Protein AF-0000000067829389 (afdb_homodimer)

Structure (mmCIF, N/CA/C/O backbone):
data_AF-0000000067829389-model_v1
#
loop_
_entity.id
_entity.type
_entity.pdbx_description
1 polymer 'ABC transporter ATP-binding protein'
#
loop_
_atom_site.group_PDB
_atom_site.id
_atom_site.type_symbol
_atom_site.label_atom_id
_atom_site.label_alt_id
_atom_site.label_comp_id
_atom_site.label_asym_id
_atom_site.label_entity_id
_atom_site.label_seq_id
_atom_site.pdbx_PDB_ins_code
_atom_site.Cartn_x
_atom_site.Cartn_y
_atom_site.Cartn_z
_atom_site.occupancy
_atom_site.B_iso_or_equiv
_atom_site.auth_seq_id
_atom_site.auth_comp_id
_atom_site.auth_asym_id
_atom_site.auth_atom_id
_atom_site.pdbx_PDB_model_num
ATOM 1 N N . MET A 1 1 ? 2.107 27.078 11.883 1 94.31 1 MET A N 1
ATOM 2 C CA . MET A 1 1 ? 1.151 26.031 12.234 1 94.31 1 MET A CA 1
ATOM 3 C C . MET A 1 1 ? 1.87 24.781 12.727 1 94.31 1 MET A C 1
ATOM 5 O O . MET A 1 1 ? 1.55 24.25 13.789 1 94.31 1 MET A O 1
ATOM 9 N N . ILE A 1 2 ? 2.873 24.375 11.969 1 98.06 2 ILE A N 1
ATOM 10 C CA . ILE A 1 2 ? 3.779 23.297 12.375 1 98.06 2 ILE A CA 1
ATOM 11 C C . ILE A 1 2 ? 5.215 23.828 12.406 1 98.06 2 ILE A C 1
ATOM 13 O O . ILE A 1 2 ? 5.707 24.359 11.406 1 98.06 2 ILE A O 1
ATOM 17 N N . ASN A 1 3 ? 5.844 23.766 13.555 1 98.56 3 ASN A N 1
ATOM 18 C CA . ASN A 1 3 ? 7.227 24.203 13.703 1 98.56 3 ASN A CA 1
ATOM 19 C C . ASN A 1 3 ? 8.109 23.094 14.258 1 98.56 3 ASN A C 1
ATOM 21 O O . ASN A 1 3 ? 8.023 22.734 15.43 1 98.56 3 ASN A O 1
ATOM 25 N N . ILE A 1 4 ? 8.898 22.5 13.391 1 98.56 4 ILE A N 1
ATOM 26 C CA . ILE A 1 4 ? 9.891 21.5 13.75 1 98.56 4 ILE A CA 1
ATOM 27 C C . ILE A 1 4 ? 11.258 22.141 13.906 1 98.56 4 ILE A C 1
ATOM 29 O O . ILE A 1 4 ? 11.773 22.75 12.961 1 98.56 4 ILE A O 1
ATOM 33 N N . ILE A 1 5 ? 11.836 22.016 15.078 1 98.56 5 ILE A N 1
ATOM 34 C CA . ILE A 1 5 ? 13.078 22.719 15.375 1 98.56 5 ILE A CA 1
ATOM 35 C C . ILE A 1 5 ? 14.164 21.703 15.734 1 98.56 5 ILE A C 1
ATOM 37 O O . ILE A 1 5 ? 14.188 21.172 16.844 1 98.56 5 ILE A O 1
ATOM 41 N N . LYS A 1 6 ? 15.094 21.484 14.82 1 98.44 6 LYS A N 1
ATOM 42 C CA . LYS A 1 6 ? 16.297 20.688 15.008 1 98.44 6 LYS A CA 1
ATOM 43 C C . LYS A 1 6 ? 15.977 19.344 15.664 1 98.44 6 LYS A C 1
ATOM 45 O O . LYS A 1 6 ? 16.594 18.969 16.656 1 98.44 6 LYS A O 1
ATOM 50 N N . VAL A 1 7 ? 15.062 18.609 15.109 1 98.56 7 VAL A N 1
ATOM 51 C CA . VAL A 1 7 ? 14.57 17.375 15.688 1 98.56 7 VAL A CA 1
ATOM 52 C C . VAL A 1 7 ? 15.453 16.203 15.25 1 98.56 7 VAL A C 1
ATOM 54 O O . VAL A 1 7 ? 15.828 16.109 14.086 1 98.56 7 VAL A O 1
ATOM 57 N N . THR A 1 8 ? 15.828 15.43 16.203 1 98.44 8 THR A N 1
ATOM 58 C CA . THR A 1 8 ? 16.578 14.195 15.969 1 98.44 8 THR A CA 1
ATOM 59 C C . THR A 1 8 ? 15.875 13.008 16.625 1 98.44 8 THR A C 1
ATOM 61 O O . THR A 1 8 ? 15.297 13.133 17.703 1 98.44 8 THR A O 1
ATOM 64 N N . LYS A 1 9 ? 15.812 11.914 15.961 1 97.31 9 LYS A N 1
ATOM 65 C CA . LYS A 1 9 ? 15.25 10.672 16.484 1 97.31 9 LYS A CA 1
ATOM 66 C C . LYS A 1 9 ? 16.094 9.469 16.094 1 97.31 9 LYS A C 1
ATOM 68 O O . LYS A 1 9 ? 16.391 9.281 14.906 1 97.31 9 LYS A O 1
ATOM 73 N N . SER A 1 10 ? 16.516 8.766 17.047 1 94.31 10 SER A N 1
ATOM 74 C CA . SER A 1 10 ? 17.25 7.516 16.859 1 94.31 10 SER A CA 1
ATOM 75 C C . SER A 1 10 ? 16.516 6.336 17.469 1 94.31 10 SER A C 1
ATOM 77 O O . SER A 1 10 ? 15.617 6.52 18.312 1 94.31 10 SER A O 1
ATOM 79 N N . PHE A 1 11 ? 16.766 5.199 16.938 1 88.25 11 PHE A N 1
ATOM 80 C CA . PHE A 1 11 ? 16.25 3.957 17.5 1 88.25 11 PHE A CA 1
ATOM 81 C C . PHE A 1 11 ? 17.391 3.014 17.859 1 88.25 11 PHE A C 1
ATOM 83 O O . PHE A 1 11 ? 18.422 2.986 17.188 1 88.25 11 PHE A O 1
ATOM 90 N N . PRO A 1 12 ? 17.172 2.246 18.906 1 83.81 12 PRO A N 1
ATOM 91 C CA . PRO A 1 12 ? 18.234 1.298 19.281 1 83.81 12 PRO A CA 1
ATOM 92 C C . PRO A 1 12 ? 18.562 0.317 18.156 1 83.81 12 PRO A C 1
ATOM 94 O O . PRO A 1 12 ? 17.672 -0.131 17.438 1 83.81 12 PRO A O 1
ATOM 97 N N . GLY A 1 13 ? 19.844 0.055 17.938 1 74.94 13 GLY A N 1
ATOM 98 C CA . GLY A 1 13 ? 20.281 -0.926 16.953 1 74.94 13 GLY A CA 1
ATOM 99 C C . GLY A 1 13 ? 20.688 -0.307 15.633 1 74.94 13 GLY A C 1
ATOM 100 O O . GLY A 1 13 ? 21.281 -0.971 14.789 1 74.94 13 GLY A O 1
ATOM 101 N N . LEU A 1 14 ? 20.328 0.937 15.555 1 77.62 14 LEU A N 1
ATOM 102 C CA . LEU A 1 14 ? 20.719 1.628 14.328 1 77.62 14 LEU A CA 1
ATOM 103 C C . LEU A 1 14 ? 21.938 2.527 14.57 1 77.62 14 LEU A C 1
ATOM 105 O O . LEU A 1 14 ? 22.031 3.156 15.625 1 77.62 14 LEU A O 1
ATOM 109 N N . PHE A 1 15 ? 22.766 2.584 13.555 1 77.38 15 PHE A N 1
ATOM 110 C CA . PHE A 1 15 ? 24.016 3.32 13.703 1 77.38 15 PHE A CA 1
ATOM 111 C C . PHE A 1 15 ? 23.797 4.816 13.523 1 77.38 15 PHE A C 1
ATOM 113 O O . PHE A 1 15 ? 24.547 5.633 14.062 1 77.38 15 PHE A O 1
ATOM 120 N N . ARG A 1 16 ? 22.828 5.125 12.812 1 86.81 16 ARG A N 1
ATOM 121 C CA . ARG A 1 16 ? 22.547 6.531 12.539 1 86.81 16 ARG A CA 1
ATOM 122 C C . ARG A 1 16 ? 21.109 6.883 12.922 1 86.81 16 ARG A C 1
ATOM 124 O O . ARG A 1 16 ? 20.234 6.02 12.914 1 86.81 16 ARG A O 1
ATOM 131 N N . PRO A 1 17 ? 20.969 8.219 13.305 1 94.44 17 PRO A N 1
ATOM 132 C CA . PRO A 1 17 ? 19.594 8.641 13.578 1 94.44 17 PRO A CA 1
ATOM 133 C C . PRO A 1 17 ? 18.688 8.516 12.352 1 94.44 17 PRO A C 1
ATOM 135 O O . PRO A 1 17 ? 19.125 8.734 11.219 1 94.44 17 PRO A O 1
ATOM 138 N N . VAL A 1 18 ? 17.484 8.188 12.57 1 93.81 18 VAL A N 1
ATOM 139 C CA . VAL A 1 18 ? 16.5 8.078 11.492 1 93.81 18 VAL A CA 1
ATOM 140 C C . VAL A 1 18 ? 16.047 9.469 11.055 1 93.81 18 VAL A C 1
ATOM 142 O O . VAL A 1 18 ? 15.805 9.703 9.875 1 93.81 18 VAL A O 1
ATOM 145 N N . ILE A 1 19 ? 15.859 10.297 12.039 1 97.62 19 ILE A N 1
ATOM 146 C CA . ILE A 1 19 ? 15.68 11.727 11.797 1 97.62 19 ILE A CA 1
ATOM 147 C C . ILE A 1 19 ? 16.891 12.492 12.336 1 97.62 19 ILE A C 1
ATOM 149 O O . ILE A 1 19 ? 17.234 12.359 13.508 1 97.62 19 ILE A O 1
ATOM 153 N N . ASN A 1 20 ? 17.484 13.266 11.477 1 97.69 20 ASN A N 1
ATOM 154 C CA . ASN A 1 20 ? 18.766 13.875 11.82 1 97.69 20 ASN A CA 1
ATOM 155 C C . ASN A 1 20 ? 18.719 15.398 11.695 1 97.69 20 ASN A C 1
ATOM 157 O O . ASN A 1 20 ? 19 15.945 10.633 1 97.69 20 ASN A O 1
ATOM 161 N N . ASP A 1 21 ? 18.344 16.016 12.812 1 98 21 ASP A N 1
ATOM 162 C CA . ASP A 1 21 ? 18.438 17.469 12.938 1 98 21 ASP A CA 1
ATOM 163 C C . ASP A 1 21 ? 17.562 18.172 11.906 1 98 21 ASP A C 1
ATOM 165 O O . ASP A 1 21 ? 18.016 19.078 11.211 1 98 21 ASP A O 1
ATOM 169 N N . ILE A 1 22 ? 16.344 17.781 11.812 1 98.25 22 ILE A N 1
ATOM 170 C CA . ILE A 1 22 ? 15.414 18.328 10.828 1 98.25 22 ILE A CA 1
ATOM 171 C C . ILE A 1 22 ? 14.727 19.562 11.398 1 98.25 22 ILE A C 1
ATOM 173 O O . ILE A 1 22 ? 14.258 19.547 12.539 1 98.25 22 ILE A O 1
ATOM 177 N N . SER A 1 23 ? 14.781 20.641 10.656 1 98.69 23 SER A N 1
ATOM 178 C CA . SER A 1 23 ? 13.969 21.828 10.914 1 98.69 23 SER A CA 1
ATOM 179 C C . SER A 1 23 ? 13.023 22.109 9.758 1 98.69 23 SER A C 1
ATOM 181 O O . SER A 1 23 ? 13.406 21.984 8.594 1 98.69 23 SER A O 1
ATOM 183 N N . LEU A 1 24 ? 11.789 22.391 10.094 1 98.25 24 LEU A N 1
ATOM 184 C CA . LEU A 1 24 ? 10.766 22.656 9.086 1 98.25 24 LEU A CA 1
ATOM 185 C C . LEU A 1 24 ? 9.641 23.5 9.656 1 98.25 24 LEU A C 1
ATOM 187 O O . LEU A 1 24 ? 9.195 23.281 10.781 1 98.25 24 LEU A O 1
ATOM 191 N N . TYR A 1 25 ? 9.273 24.469 8.922 1 98.44 25 TYR A N 1
ATOM 192 C CA . TYR A 1 25 ? 8.156 25.328 9.32 1 98.44 25 TYR A CA 1
ATOM 193 C C . TYR A 1 25 ? 7.062 25.312 8.258 1 98.44 25 TYR A C 1
ATOM 195 O O . TYR A 1 25 ? 7.34 25.484 7.07 1 98.44 25 TYR A O 1
ATOM 203 N N . LEU A 1 26 ? 5.848 25.047 8.68 1 98.25 26 LEU A N 1
ATOM 204 C CA . LEU A 1 26 ? 4.684 25.109 7.801 1 98.25 26 LEU A CA 1
ATOM 205 C C . LEU A 1 26 ? 3.668 26.125 8.312 1 98.25 26 LEU A C 1
ATOM 207 O O . LEU A 1 26 ? 3.311 26.125 9.492 1 98.25 26 LEU A O 1
ATOM 211 N N . GLU A 1 27 ? 3.201 26.969 7.402 1 97.81 27 GLU A N 1
ATOM 212 C CA . GLU A 1 27 ? 2.141 27.922 7.715 1 97.81 27 GLU A CA 1
ATOM 213 C C . GLU A 1 27 ? 0.769 27.25 7.676 1 97.81 27 GLU A C 1
ATOM 215 O O . GLU A 1 27 ? 0.618 26.156 7.121 1 97.81 27 GLU A O 1
ATOM 220 N N . ARG A 1 28 ? -0.154 27.969 8.289 1 97.19 28 ARG A N 1
ATOM 221 C CA . ARG A 1 28 ? -1.531 27.5 8.18 1 97.19 28 ARG A CA 1
ATOM 222 C C . ARG A 1 28 ? -1.95 27.359 6.719 1 97.19 28 ARG A C 1
ATOM 224 O O . ARG A 1 28 ? -1.704 28.266 5.91 1 97.19 28 ARG A O 1
ATOM 231 N N . GLY A 1 29 ? -2.459 26.219 6.391 1 97.5 29 GLY A N 1
ATOM 232 C CA . GLY A 1 29 ? -2.977 26.031 5.047 1 97.5 29 GLY A CA 1
ATOM 233 C C . GLY A 1 29 ? -1.955 25.438 4.094 1 97.5 29 GLY A C 1
ATOM 234 O O . GLY A 1 29 ? -2.293 25.047 2.971 1 97.5 29 GLY A O 1
ATOM 235 N N . ASP A 1 30 ? -0.688 25.344 4.531 1 98.06 30 ASP A N 1
ATOM 236 C CA . ASP A 1 30 ? 0.312 24.719 3.682 1 98.06 30 ASP A CA 1
ATOM 237 C C . ASP A 1 30 ? -0.049 23.25 3.404 1 98.06 30 ASP A C 1
ATOM 239 O O . ASP A 1 30 ? -0.496 22.531 4.305 1 98.06 30 ASP A O 1
ATOM 243 N N . PHE A 1 31 ? 0.065 22.906 2.16 1 98.19 31 PHE A N 1
ATOM 244 C CA . PHE A 1 31 ? -0.005 21.516 1.729 1 98.19 31 PHE A CA 1
ATOM 245 C C . PHE A 1 31 ? 1.354 21.031 1.236 1 98.19 31 PHE A C 1
ATOM 247 O O . PHE A 1 31 ? 1.707 21.234 0.072 1 98.19 31 PHE A O 1
ATOM 254 N N . CYS A 1 32 ? 2.02 20.328 2.148 1 98.44 32 CYS A N 1
ATOM 255 C CA . CYS A 1 32 ? 3.395 19.906 1.896 1 98.44 32 CYS A CA 1
ATOM 256 C C . CYS A 1 32 ? 3.465 18.438 1.55 1 98.44 32 CYS A C 1
ATOM 258 O O . CYS A 1 32 ? 2.967 17.594 2.301 1 98.44 32 CYS A O 1
ATOM 260 N N . VAL A 1 33 ? 4.102 18.125 0.411 1 98.31 33 VAL A N 1
ATOM 261 C CA . VAL A 1 33 ? 4.266 16.734 -0.016 1 98.31 33 VAL A CA 1
ATOM 262 C C . VAL A 1 33 ? 5.691 16.266 0.279 1 98.31 33 VAL A C 1
ATOM 264 O O . VAL A 1 33 ? 6.656 16.953 -0.059 1 98.31 33 VAL A O 1
ATOM 267 N N . PHE A 1 34 ? 5.77 15.141 0.918 1 97.88 34 PHE A N 1
ATOM 268 C CA . PHE A 1 34 ? 7.051 14.523 1.252 1 97.88 34 PHE A CA 1
ATOM 269 C C . PHE A 1 34 ? 7.312 13.312 0.365 1 97.88 34 PHE A C 1
ATOM 271 O O . PHE A 1 34 ? 6.449 12.453 0.208 1 97.88 34 PHE A O 1
ATOM 278 N N . ILE A 1 35 ? 8.508 13.273 -0.196 1 96.62 35 ILE A N 1
ATOM 279 C CA . ILE A 1 35 ? 8.977 12.109 -0.932 1 96.62 35 ILE A CA 1
ATOM 280 C C . ILE A 1 35 ? 10.344 11.688 -0.414 1 96.62 35 ILE A C 1
ATOM 282 O O . ILE A 1 35 ? 10.992 12.438 0.325 1 96.62 35 ILE A O 1
ATOM 286 N N . GLY A 1 36 ? 10.742 10.5 -0.765 1 93.88 36 GLY A N 1
ATOM 287 C CA . GLY A 1 36 ? 12.016 9.93 -0.341 1 93.88 36 GLY A CA 1
ATOM 288 C C . GLY A 1 36 ? 12.039 8.414 -0.406 1 93.88 36 GLY A C 1
ATOM 289 O O . GLY A 1 36 ? 10.984 7.777 -0.54 1 93.88 36 GLY A O 1
ATOM 290 N N . ALA A 1 37 ? 13.164 7.891 -0.225 1 90.31 37 ALA A N 1
ATOM 291 C CA . ALA A 1 37 ? 13.344 6.445 -0.318 1 90.31 37 ALA A CA 1
ATOM 292 C C . ALA A 1 37 ? 12.734 5.738 0.892 1 90.31 37 ALA A C 1
ATOM 294 O O . ALA A 1 37 ? 12.461 6.371 1.915 1 90.31 37 ALA A O 1
ATOM 295 N N . ASN A 1 38 ? 12.453 4.449 0.707 1 88.5 38 ASN A N 1
ATOM 296 C CA . ASN A 1 38 ? 12.008 3.643 1.84 1 88.5 38 ASN A CA 1
ATOM 297 C C . ASN A 1 38 ? 13.016 3.684 2.986 1 88.5 38 ASN A C 1
ATOM 299 O O . ASN A 1 38 ? 14.219 3.568 2.762 1 88.5 38 ASN A O 1
ATOM 303 N N . GLY A 1 39 ? 12.531 4 4.152 1 86.94 39 GLY A N 1
ATOM 304 C CA . GLY A 1 39 ? 13.383 3.965 5.324 1 86.94 39 GLY A CA 1
ATOM 305 C C . GLY A 1 39 ? 14.109 5.277 5.574 1 86.94 39 GLY A C 1
ATOM 306 O O . GLY A 1 39 ? 14.914 5.383 6.5 1 86.94 39 GLY A O 1
ATOM 307 N N . CYS A 1 40 ? 13.773 6.242 4.793 1 91.38 40 CYS A N 1
ATOM 308 C CA . CYS A 1 40 ? 14.531 7.48 4.922 1 91.38 40 CYS A CA 1
ATOM 309 C C . CYS A 1 40 ? 14.008 8.328 6.078 1 91.38 40 CYS A C 1
ATOM 311 O O . CYS A 1 40 ? 14.578 9.375 6.395 1 91.38 40 CYS A O 1
ATOM 313 N N . GLY A 1 41 ? 12.859 7.977 6.664 1 93.69 41 GLY A N 1
ATOM 314 C CA . GLY A 1 41 ? 12.414 8.664 7.871 1 93.69 41 GLY A CA 1
ATOM 315 C C . GLY A 1 41 ? 11.062 9.328 7.719 1 93.69 41 GLY A C 1
ATOM 316 O O . GLY A 1 41 ? 10.57 9.969 8.648 1 93.69 41 GLY A O 1
ATOM 317 N N . LYS A 1 42 ? 10.391 9.195 6.598 1 95.69 42 LYS A N 1
ATOM 318 C CA . LYS A 1 42 ? 9.141 9.891 6.32 1 95.69 42 LYS A CA 1
ATOM 319 C C . LYS A 1 42 ? 8.078 9.539 7.359 1 95.69 42 LYS A C 1
ATOM 321 O O . LYS A 1 42 ? 7.5 10.422 7.992 1 95.69 42 LYS A O 1
ATOM 326 N N . SER A 1 43 ? 7.859 8.242 7.531 1 93.06 43 SER A N 1
ATOM 327 C CA . SER A 1 43 ? 6.836 7.805 8.477 1 93.06 43 SER A CA 1
ATOM 328 C C . SER A 1 43 ? 7.219 8.148 9.906 1 93.06 43 SER A C 1
ATOM 330 O O . SER A 1 43 ? 6.359 8.492 10.719 1 93.06 43 SER A O 1
ATOM 332 N N . THR A 1 44 ? 8.5 8.078 10.227 1 93.75 44 THR A N 1
ATOM 333 C CA . THR A 1 44 ? 8.984 8.453 11.547 1 93.75 44 THR A CA 1
ATOM 334 C C . THR A 1 44 ? 8.711 9.922 11.828 1 93.75 44 THR A C 1
ATOM 336 O O . THR A 1 44 ? 8.266 10.281 12.922 1 93.75 44 THR A O 1
ATOM 339 N N . LEU A 1 45 ? 8.953 10.703 10.828 1 97.06 45 LEU A N 1
ATOM 340 C CA . LEU A 1 45 ? 8.703 12.133 11 1 97.06 45 LEU A CA 1
ATOM 341 C C . LEU A 1 45 ? 7.227 12.398 11.273 1 97.06 45 LEU A C 1
ATOM 343 O O . LEU A 1 45 ? 6.887 13.195 12.148 1 97.06 45 LEU A O 1
ATOM 347 N N . LEU A 1 46 ? 6.312 11.719 10.539 1 96.25 46 LEU A N 1
ATOM 348 C CA . LEU A 1 46 ? 4.883 11.891 10.758 1 96.25 46 LEU A CA 1
ATOM 349 C C . LEU A 1 46 ? 4.496 11.461 12.172 1 96.25 46 LEU A C 1
ATOM 351 O O . LEU A 1 46 ? 3.68 12.117 12.82 1 96.25 46 LEU A O 1
ATOM 355 N N . LYS A 1 47 ? 5.121 10.445 12.656 1 93.69 47 LYS A N 1
ATOM 356 C CA . LYS A 1 47 ? 4.824 9.945 13.992 1 93.69 47 LYS A CA 1
ATOM 357 C C . LYS A 1 47 ? 5.352 10.891 15.07 1 93.69 47 LYS A C 1
ATOM 359 O O . LYS A 1 47 ? 4.785 10.977 16.156 1 93.69 47 LYS A O 1
ATOM 364 N N . LEU A 1 48 ? 6.422 11.539 14.75 1 97.19 48 LEU A N 1
ATOM 365 C CA . LEU A 1 48 ? 6.922 12.57 15.648 1 97.19 48 LEU A CA 1
ATOM 366 C C . LEU A 1 48 ? 5.957 13.75 15.711 1 97.19 48 LEU A C 1
ATOM 368 O O . LEU A 1 48 ? 5.66 14.258 16.797 1 97.19 48 LEU A O 1
ATOM 372 N N . ILE A 1 49 ? 5.422 14.125 14.578 1 97.19 49 ILE A N 1
ATOM 373 C CA . ILE A 1 49 ? 4.508 15.258 14.492 1 97.19 49 ILE A CA 1
ATOM 374 C C . ILE A 1 49 ? 3.203 14.922 15.219 1 97.19 49 ILE A C 1
ATOM 376 O O . ILE A 1 49 ? 2.643 15.766 15.922 1 97.19 49 ILE A O 1
ATOM 380 N N . SER A 1 50 ? 2.754 13.688 15.102 1 93.81 50 SER A N 1
ATOM 381 C CA . SER A 1 50 ? 1.51 13.273 15.742 1 93.81 50 SER A CA 1
ATOM 382 C C . SER A 1 50 ? 1.733 12.922 17.219 1 93.81 50 SER A C 1
ATOM 384 O O . SER A 1 50 ? 0.797 12.531 17.906 1 93.81 50 SER A O 1
ATOM 386 N N . SER A 1 51 ? 2.986 12.883 17.688 1 93.69 51 SER A N 1
ATOM 387 C CA . SER A 1 51 ? 3.393 12.656 19.062 1 93.69 51 SER A CA 1
ATOM 388 C C . SER A 1 51 ? 3.311 11.18 19.438 1 93.69 51 SER A C 1
ATOM 390 O O . SER A 1 51 ? 3.271 10.828 20.609 1 93.69 51 SER A O 1
ATOM 392 N N . GLU A 1 52 ? 3.184 10.383 18.438 1 89.56 52 GLU A N 1
ATOM 393 C CA . GLU A 1 52 ? 3.314 8.953 18.688 1 89.56 52 GLU A CA 1
ATOM 394 C C . GLU A 1 52 ? 4.73 8.602 19.141 1 89.56 52 GLU A C 1
ATOM 396 O O . GLU A 1 52 ? 4.922 7.676 19.922 1 89.56 52 GLU A O 1
ATOM 401 N N . TYR A 1 53 ? 5.699 9.297 18.578 1 93.88 53 TYR A N 1
ATOM 402 C CA . TYR A 1 53 ? 7.09 9.211 19.016 1 93.88 53 TYR A CA 1
ATOM 403 C C . TYR A 1 53 ? 7.543 10.516 19.656 1 93.88 53 TYR A C 1
ATOM 405 O O . TYR A 1 53 ? 7.012 11.586 19.344 1 93.88 53 TYR A O 1
ATOM 413 N N . GLN A 1 54 ? 8.492 10.344 20.531 1 96.56 54 GLN A N 1
ATOM 414 C CA . GLN A 1 54 ? 9.141 11.516 21.109 1 96.56 54 GLN A CA 1
ATOM 415 C C . GLN A 1 54 ? 10.523 11.734 20.5 1 96.56 54 GLN A C 1
ATOM 417 O O . GLN A 1 54 ? 11.281 10.781 20.297 1 96.56 54 GLN A O 1
ATOM 422 N N . ALA A 1 55 ? 10.773 12.945 20.25 1 97.75 55 ALA A N 1
ATOM 423 C CA . ALA A 1 55 ? 12.086 13.289 19.703 1 97.75 55 ALA A CA 1
ATOM 424 C C . ALA A 1 55 ? 13.18 13.102 20.766 1 97.75 55 ALA A C 1
ATOM 426 O O . ALA A 1 55 ? 12.922 13.258 21.953 1 97.75 55 ALA A O 1
ATOM 427 N N . ASP A 1 56 ? 14.359 12.734 20.297 1 97.94 56 ASP A N 1
ATOM 428 C CA . ASP A 1 56 ? 15.5 12.656 21.203 1 97.94 56 ASP A CA 1
ATOM 429 C C . ASP A 1 56 ? 16.047 14.047 21.516 1 97.94 56 ASP A C 1
ATOM 431 O O . ASP A 1 56 ? 16.5 14.289 22.641 1 97.94 56 ASP A O 1
ATOM 435 N N . SER A 1 57 ? 16 14.859 20.594 1 98.19 57 SER A N 1
ATOM 436 C CA . SER A 1 57 ? 16.375 16.266 20.75 1 98.19 57 SER A CA 1
ATOM 437 C C . SER A 1 57 ? 15.562 17.156 19.812 1 98.19 57 SER A C 1
ATOM 439 O O . SER A 1 57 ? 14.945 16.672 18.875 1 98.19 57 SER A O 1
ATOM 441 N N . GLY A 1 58 ? 15.523 18.422 20.125 1 98.38 58 GLY A N 1
ATOM 442 C CA . GLY A 1 58 ? 14.727 19.359 19.359 1 98.38 58 GLY A CA 1
ATOM 443 C C . GLY A 1 58 ? 13.305 19.484 19.859 1 98.38 58 GLY A C 1
ATOM 444 O O . GLY A 1 58 ? 12.992 19.047 20.969 1 98.38 58 GLY A O 1
ATOM 445 N N . ALA A 1 59 ? 12.484 20.219 19.016 1 98.25 59 ALA A N 1
ATOM 446 C CA . ALA A 1 59 ? 11.109 20.453 19.469 1 98.25 59 ALA A CA 1
ATOM 447 C C . ALA A 1 59 ? 10.156 20.5 18.266 1 98.25 59 ALA A C 1
ATOM 449 O O . ALA A 1 59 ? 10.547 20.875 17.172 1 98.25 59 ALA A O 1
ATOM 450 N N . ILE A 1 60 ? 8.953 20.078 18.531 1 98.38 60 ILE A N 1
ATOM 451 C CA . ILE A 1 60 ? 7.863 20.203 17.562 1 98.38 60 ILE A CA 1
ATOM 452 C C . ILE A 1 60 ? 6.707 20.984 18.203 1 98.38 60 ILE A C 1
ATOM 454 O O . ILE A 1 60 ? 6.195 20.594 19.25 1 98.38 60 ILE A O 1
ATOM 458 N N . LYS A 1 61 ? 6.336 22.047 17.594 1 98.19 61 LYS A N 1
ATOM 459 C CA . LYS A 1 61 ? 5.223 22.875 18.047 1 98.19 61 LYS A CA 1
ATOM 460 C C . LYS A 1 61 ? 4.082 22.891 17.047 1 98.19 61 LYS A C 1
ATOM 462 O O . LYS A 1 61 ? 4.293 23.172 15.859 1 98.19 61 LYS A O 1
ATOM 467 N N . LEU A 1 62 ? 2.934 22.578 17.5 1 97.88 62 LEU A N 1
ATOM 468 C CA . LEU A 1 62 ? 1.739 22.547 16.656 1 97.88 62 LEU A CA 1
ATOM 469 C C . LEU A 1 62 ? 0.711 23.562 17.156 1 97.88 62 LEU A C 1
ATOM 471 O O . LEU A 1 62 ? 0.524 23.734 18.359 1 97.88 62 LEU A O 1
ATOM 475 N N . SER A 1 63 ? 0.141 24.25 16.281 1 96.31 63 SER A N 1
ATOM 476 C CA . SER A 1 63 ? -0.966 25.156 16.578 1 96.31 63 SER A CA 1
ATOM 477 C C . SER A 1 63 ? -2.289 24.609 16.062 1 96.31 63 SER A C 1
ATOM 479 O O . SER A 1 63 ? -2.969 25.25 15.258 1 96.31 63 SER A O 1
ATOM 481 N N . GLY A 1 64 ? -2.68 23.422 16.453 1 94.5 64 GLY A N 1
ATOM 482 C CA . GLY A 1 64 ? -3.908 22.75 16.062 1 94.5 64 GLY A CA 1
ATOM 483 C C . GLY A 1 64 ? -3.881 21.25 16.344 1 94.5 64 GLY A C 1
ATOM 484 O O . GLY A 1 64 ? -2.838 20.703 16.703 1 94.5 64 GLY A O 1
ATOM 485 N N . ASP A 1 65 ? -5.012 20.672 16.156 1 93.19 65 ASP A N 1
ATOM 486 C CA . ASP A 1 65 ? -5.145 19.234 16.391 1 93.19 65 ASP A CA 1
ATOM 487 C C . ASP A 1 65 ? -4.844 18.453 15.109 1 93.19 65 ASP A C 1
ATOM 489 O O . ASP A 1 65 ? -5.082 18.938 14 1 93.19 65 ASP A O 1
ATOM 493 N N . VAL A 1 66 ? -4.387 17.203 15.375 1 94.25 66 VAL A N 1
ATOM 494 C CA . VAL A 1 66 ? -3.889 16.422 14.25 1 94.25 66 VAL A CA 1
ATOM 495 C C . VAL A 1 66 ? -4.875 15.297 13.938 1 94.25 66 VAL A C 1
ATOM 497 O O . VAL A 1 66 ? -5.379 14.633 14.844 1 94.25 66 VAL A O 1
ATOM 500 N N . ALA A 1 67 ? -5.215 15.133 12.633 1 91 67 ALA A N 1
ATOM 501 C CA . ALA A 1 67 ? -5.785 13.906 12.078 1 91 67 ALA A CA 1
ATOM 502 C C . ALA A 1 67 ? -4.766 13.164 11.219 1 91 67 ALA A C 1
ATOM 504 O O . ALA A 1 67 ? -4.109 13.766 10.367 1 91 67 ALA A O 1
ATOM 505 N N . GLN A 1 68 ? -4.629 11.891 11.461 1 91.88 68 GLN A N 1
ATOM 506 C CA . GLN A 1 68 ? -3.602 11.141 10.75 1 91.88 68 GLN A CA 1
ATOM 507 C C . GLN A 1 68 ? -4.191 9.898 10.078 1 91.88 68 GLN A C 1
ATOM 509 O O . GLN A 1 68 ? -5.031 9.211 10.656 1 91.88 68 GLN A O 1
ATOM 514 N N . VAL A 1 69 ? -3.795 9.727 8.828 1 89.38 69 VAL A N 1
ATOM 515 C CA . VAL A 1 69 ? -4.035 8.469 8.125 1 89.38 69 VAL A CA 1
ATOM 516 C C . VAL A 1 69 ? -2.721 7.723 7.934 1 89.38 69 VAL A C 1
ATOM 518 O O . VAL A 1 69 ? -1.809 8.211 7.266 1 89.38 69 VAL A O 1
ATOM 521 N N . VAL A 1 70 ? -2.664 6.547 8.469 1 84.56 70 VAL A N 1
ATOM 522 C CA . VAL A 1 70 ? -1.446 5.746 8.398 1 84.56 70 VAL A CA 1
ATOM 523 C C . VAL A 1 70 ? -1.52 4.789 7.215 1 84.56 70 VAL A C 1
ATOM 525 O O . VAL A 1 70 ? -2.598 4.555 6.664 1 84.56 70 VAL A O 1
ATOM 528 N N . GLN A 1 71 ? -0.407 4.289 6.898 1 77.44 71 GLN A N 1
ATOM 529 C CA . GLN A 1 71 ? -0.326 3.389 5.754 1 77.44 71 GLN A CA 1
ATOM 530 C C . GLN A 1 71 ? -1.109 2.104 6.004 1 77.44 71 GLN A C 1
ATOM 532 O O . GLN A 1 71 ? -1.823 1.622 5.121 1 77.44 71 GLN A O 1
ATOM 537 N N . ASP A 1 72 ? -0.882 1.566 7.207 1 76.62 72 ASP A N 1
ATOM 538 C CA . ASP A 1 72 ? -1.611 0.362 7.594 1 76.62 72 ASP A CA 1
ATOM 539 C C . ASP A 1 72 ? -2.791 0.702 8.5 1 76.62 72 ASP A C 1
ATOM 541 O O . ASP A 1 72 ? -2.65 0.742 9.727 1 76.62 72 ASP A O 1
ATOM 545 N N . VAL A 1 73 ? -3.959 0.72 7.898 1 73.75 73 VAL A N 1
ATOM 546 C CA . VAL A 1 73 ? -5.148 1.18 8.609 1 73.75 73 VAL A CA 1
ATOM 547 C C . VAL A 1 73 ? -5.66 0.072 9.531 1 73.75 73 VAL A C 1
ATOM 549 O O . VAL A 1 73 ? -6.5 0.317 10.398 1 73.75 73 VAL A O 1
ATOM 552 N N . ASN A 1 74 ? -5.02 -1.064 9.383 1 73.12 74 ASN A N 1
ATOM 553 C CA . ASN A 1 74 ? -5.461 -2.164 10.234 1 73.12 74 ASN A CA 1
ATOM 554 C C . ASN A 1 74 ? -4.746 -2.152 11.586 1 73.12 74 ASN A C 1
ATOM 556 O O . ASN A 1 74 ? -5.18 -2.82 12.523 1 73.12 74 ASN A O 1
ATOM 560 N N . LEU A 1 75 ? -3.777 -1.45 11.586 1 67.94 75 LEU A N 1
ATOM 561 C CA . LEU A 1 75 ? -2.955 -1.51 12.789 1 67.94 75 LEU A CA 1
ATOM 562 C C . LEU A 1 75 ? -3.723 -0.985 14 1 67.94 75 LEU A C 1
ATOM 564 O O . LEU A 1 75 ? -4.266 0.121 13.961 1 67.94 75 LEU A O 1
ATOM 568 N N . GLY A 1 76 ? -3.898 -1.777 15.039 1 66.75 76 GLY A N 1
ATOM 569 C CA . GLY A 1 76 ? -4.5 -1.371 16.297 1 66.75 76 GLY A CA 1
ATOM 570 C C . GLY A 1 76 ? -6.016 -1.342 16.25 1 66.75 76 GLY A C 1
ATOM 571 O O . GLY A 1 76 ? -6.656 -0.733 17.125 1 66.75 76 GLY A O 1
ATOM 572 N N . THR A 1 77 ? -6.621 -1.91 15.234 1 76.75 77 THR A N 1
ATOM 573 C CA . THR A 1 77 ? -8.078 -1.85 15.109 1 76.75 77 THR A CA 1
ATOM 574 C C . THR A 1 77 ? -8.711 -3.166 15.539 1 76.75 77 THR A C 1
ATOM 576 O O . THR A 1 77 ? -8.016 -4.176 15.688 1 76.75 77 THR A O 1
ATOM 579 N N . VAL A 1 78 ? -9.977 -2.994 15.859 1 82.75 78 VAL A N 1
ATOM 580 C CA . VAL A 1 78 ? -10.82 -4.156 16.125 1 82.75 78 VAL A CA 1
ATOM 581 C C . VAL A 1 78 ? -11.586 -4.535 14.859 1 82.75 78 VAL A C 1
ATOM 583 O O . VAL A 1 78 ? -12.539 -3.846 14.469 1 82.75 78 VAL A O 1
ATOM 586 N N . PRO A 1 79 ? -11.234 -5.652 14.289 1 85.38 79 PRO A N 1
ATOM 587 C CA . PRO A 1 79 ? -11.781 -6.02 12.977 1 85.38 79 PRO A CA 1
ATOM 588 C C . PRO A 1 79 ? -13.297 -6.215 13 1 85.38 79 PRO A C 1
ATOM 590 O O . PRO A 1 79 ? -13.961 -6.027 11.984 1 85.38 79 PRO A O 1
ATOM 593 N N . GLU A 1 80 ? -13.797 -6.523 14.156 1 88.88 80 GLU A N 1
ATOM 594 C CA . GLU A 1 80 ? -15.227 -6.812 14.289 1 88.88 80 GLU A CA 1
ATOM 595 C C . GLU A 1 80 ? -16.047 -5.531 14.367 1 88.88 80 GLU A C 1
ATOM 597 O O . GLU A 1 80 ? -17.266 -5.562 14.242 1 88.88 80 GLU A O 1
ATOM 602 N N . MET A 1 81 ? -15.398 -4.445 14.477 1 86.44 81 MET A N 1
ATOM 603 C CA . MET A 1 81 ? -16.062 -3.154 14.602 1 86.44 81 MET A CA 1
ATOM 604 C C . MET A 1 81 ? -15.969 -2.359 13.297 1 86.44 81 MET A C 1
ATOM 606 O O . MET A 1 81 ? -15.102 -2.639 12.461 1 86.44 81 MET A O 1
ATOM 610 N N . THR A 1 82 ? -16.922 -1.467 13.195 1 83.81 82 THR A N 1
ATOM 611 C CA . THR A 1 82 ? -16.859 -0.562 12.055 1 83.81 82 THR A CA 1
ATOM 612 C C . THR A 1 82 ? -15.703 0.423 12.203 1 83.81 82 THR A C 1
ATOM 614 O O . THR A 1 82 ? -15.109 0.531 13.273 1 83.81 82 THR A O 1
ATOM 617 N N . LEU A 1 83 ? -15.383 0.988 11.062 1 76.88 83 LEU A N 1
ATOM 618 C CA . LEU A 1 83 ? -14.312 1.978 11.117 1 76.88 83 LEU A CA 1
ATOM 619 C C . LEU A 1 83 ? -14.656 3.094 12.094 1 76.88 83 LEU A C 1
ATOM 621 O O . LEU A 1 83 ? -13.812 3.504 12.898 1 76.88 83 LEU A O 1
ATOM 625 N N . LEU A 1 84 ? -15.922 3.492 12.102 1 76.94 84 LEU A N 1
ATOM 626 C CA . LEU A 1 84 ? -16.359 4.555 13 1 76.94 84 LEU A CA 1
ATOM 627 C C . LEU A 1 84 ? -16.25 4.117 14.461 1 76.94 84 LEU A C 1
ATOM 629 O O . LEU A 1 84 ? -15.836 4.902 15.312 1 76.94 84 LEU A O 1
ATOM 633 N N . GLU A 1 85 ? -16.578 2.955 14.688 1 81.56 85 GLU A N 1
ATOM 634 C CA . GLU A 1 85 ? -16.453 2.42 16.031 1 81.56 85 GLU A CA 1
ATOM 635 C C . GLU A 1 85 ? -14.992 2.355 16.469 1 81.56 85 GLU A C 1
ATOM 637 O O . GLU A 1 85 ? -14.664 2.668 17.625 1 81.56 85 GLU A O 1
ATOM 642 N N . ASN A 1 86 ? -14.156 1.973 15.617 1 79.75 86 ASN A N 1
ATOM 643 C CA . ASN A 1 86 ? -12.727 1.9 15.906 1 79.75 86 ASN A CA 1
ATOM 644 C C . ASN A 1 86 ? -12.148 3.279 16.219 1 79.75 86 ASN A C 1
ATOM 646 O O . ASN A 1 86 ? -11.336 3.428 17.125 1 79.75 86 ASN A O 1
ATOM 650 N N . ILE A 1 87 ? -12.555 4.227 15.43 1 73.38 87 ILE A N 1
ATOM 651 C CA . ILE A 1 87 ? -12.078 5.59 15.617 1 73.38 87 ILE A CA 1
ATOM 652 C C . ILE A 1 87 ? -12.578 6.133 16.953 1 73.38 87 ILE A C 1
ATOM 654 O O . ILE A 1 87 ? -11.828 6.789 17.688 1 73.38 87 ILE A O 1
ATOM 658 N N . ALA A 1 88 ? -13.805 5.848 17.25 1 72.31 88 ALA A N 1
ATOM 659 C CA . ALA A 1 88 ? -14.383 6.289 18.516 1 72.31 88 ALA A CA 1
ATOM 660 C C . ALA A 1 88 ? -13.617 5.707 19.703 1 72.31 88 ALA A C 1
ATOM 662 O O . ALA A 1 88 ? -13.477 6.363 20.75 1 72.31 88 ALA A O 1
ATOM 663 N N . LEU A 1 89 ? -13.125 4.57 19.5 1 73.69 89 LEU A N 1
ATOM 664 C CA . LEU A 1 89 ? -12.367 3.908 20.547 1 73.69 89 LEU A CA 1
ATOM 665 C C . LEU A 1 89 ? -10.984 4.531 20.703 1 73.69 89 LEU A C 1
ATOM 667 O O . LEU A 1 89 ? -10.406 4.5 21.797 1 73.69 89 LEU A O 1
ATOM 671 N N . SER A 1 90 ? -10.312 4.793 19.562 1 62.22 90 SER A N 1
ATOM 672 C CA . SER A 1 90 ? -8.938 5.285 19.562 1 62.22 90 SER A CA 1
ATOM 673 C C . SER A 1 90 ? -8.852 6.691 20.141 1 62.22 90 SER A C 1
ATOM 675 O O . SER A 1 90 ? -7.766 7.176 20.453 1 62.22 90 SER A O 1
ATOM 677 N N . GLU A 1 91 ? -9.633 7.062 20.953 1 53.44 91 GLU A N 1
ATOM 678 C CA . GLU A 1 91 ? -9.633 8.359 21.625 1 53.44 91 GLU A CA 1
ATOM 679 C C . GLU A 1 91 ? -9.312 9.484 20.641 1 53.44 91 GLU A C 1
ATOM 681 O O . GLU A 1 91 ? -9.273 10.656 21.031 1 53.44 91 GLU A O 1
ATOM 686 N N . ILE A 1 92 ? -8.797 9.117 19.578 1 47.53 92 ILE A N 1
ATOM 687 C CA . ILE A 1 92 ? -8.383 10.234 18.75 1 47.53 92 ILE A CA 1
ATOM 688 C C . ILE A 1 92 ? -9.508 11.266 18.672 1 47.53 92 ILE A C 1
ATOM 690 O O . ILE A 1 92 ? -9.258 12.469 18.781 1 47.53 92 ILE A O 1
ATOM 694 N N . ILE A 1 93 ? -10.758 10.727 18.297 1 46.53 93 ILE A N 1
ATOM 695 C CA . ILE A 1 93 ? -11.875 11.664 18.234 1 46.53 93 ILE A CA 1
ATOM 696 C C . ILE A 1 93 ? -12.695 11.57 19.531 1 46.53 93 ILE A C 1
ATOM 698 O O . ILE A 1 93 ? -13.227 10.508 19.859 1 46.53 93 ILE A O 1
ATOM 702 N N . LYS A 1 94 ? -12.312 12.133 20.594 1 43.53 94 LYS A N 1
ATOM 703 C CA . LYS A 1 94 ? -13.242 12.156 21.719 1 43.53 94 LYS A CA 1
ATOM 704 C C . LYS A 1 94 ? -14.68 11.969 21.234 1 43.53 94 LYS A C 1
ATOM 706 O O . LYS A 1 94 ? -15.242 12.844 20.578 1 43.53 94 LYS A O 1
ATOM 711 N N . PRO A 1 95 ? -15.086 10.734 21.203 1 42 95 PRO A N 1
ATOM 712 C CA . PRO A 1 95 ? -16.453 10.477 20.766 1 42 95 PRO A CA 1
ATOM 713 C C . PRO A 1 95 ? -17.5 11.227 21.594 1 42 95 PRO A C 1
ATOM 715 O O . PRO A 1 95 ? -17.594 11.016 22.797 1 42 95 PRO A O 1
ATOM 718 N N . LYS A 1 96 ? -17.609 12.359 21.656 1 43.25 96 LYS A N 1
ATOM 719 C CA . LYS A 1 96 ? -18.938 12.586 22.203 1 43.25 96 LYS A CA 1
ATOM 720 C C . LYS A 1 96 ? -20 11.906 21.344 1 43.25 96 LYS A C 1
ATOM 722 O O . LYS A 1 96 ? -19.906 11.914 20.109 1 43.25 96 LYS A O 1
ATOM 727 N N . LEU A 1 97 ? -20.734 10.938 21.859 1 47.41 97 LEU A N 1
ATOM 728 C CA . LEU A 1 97 ? -21.859 10.211 21.266 1 47.41 97 LEU A CA 1
ATOM 729 C C . LEU A 1 97 ? -22.438 10.977 20.078 1 47.41 97 LEU A C 1
ATOM 731 O O . LEU A 1 97 ? -22.734 10.383 19.047 1 47.41 97 LEU A O 1
ATOM 735 N N . LEU A 1 98 ? -22.812 12.148 20.375 1 45.19 98 LEU A N 1
ATOM 736 C CA . LEU A 1 98 ? -23.422 13.023 19.375 1 45.19 98 LEU A CA 1
ATOM 737 C C . LEU A 1 98 ? -22.5 13.195 18.172 1 45.19 98 LEU A C 1
ATOM 739 O O . LEU A 1 98 ? -22.969 13.336 17.047 1 45.19 98 LEU A O 1
ATOM 743 N N . PHE A 1 99 ? -21.219 13.031 18.391 1 52.25 99 PHE A N 1
ATOM 744 C CA . PHE A 1 99 ? -20.172 13.227 17.391 1 52.25 99 PHE A CA 1
ATOM 745 C C . PHE A 1 99 ? -20.125 12.047 16.438 1 52.25 99 PHE A C 1
ATOM 747 O O . PHE A 1 99 ? -19.969 12.234 15.219 1 52.25 99 PHE A O 1
ATOM 754 N N . TYR A 1 100 ? -20.516 10.984 16.938 1 58.47 100 TYR A N 1
ATOM 755 C CA . TYR A 1 100 ? -20.469 9.781 16.125 1 58.47 100 TYR A CA 1
ATOM 756 C C . TYR A 1 100 ? -21.547 9.812 15.031 1 58.47 100 TYR A C 1
ATOM 758 O O . TYR A 1 100 ? -21.25 9.586 13.859 1 58.47 100 TYR A O 1
ATOM 766 N N . LYS A 1 101 ? -22.812 10.125 15.531 1 62.06 101 LYS A N 1
ATOM 767 C CA . LYS A 1 101 ? -23.906 10.094 14.57 1 62.06 101 LYS A CA 1
ATOM 768 C C . LYS A 1 101 ? -23.734 11.18 13.508 1 62.06 101 LYS A C 1
ATOM 770 O O . LYS A 1 101 ? -23.922 10.93 12.32 1 62.06 101 LYS A O 1
ATOM 775 N N . ARG A 1 102 ? -23.375 12.367 13.961 1 64.5 102 ARG A N 1
ATOM 776 C CA . ARG A 1 102 ? -23.203 13.469 1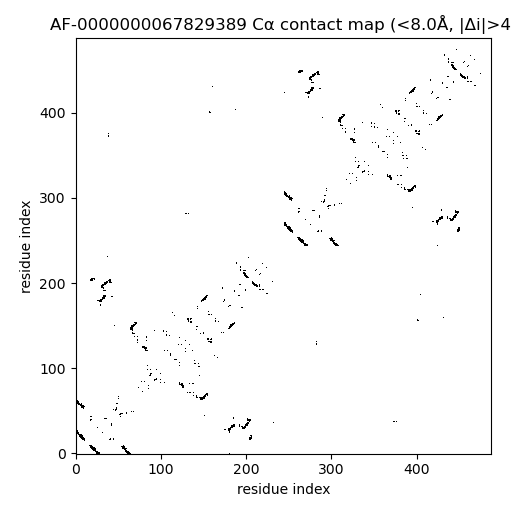3.023 1 64.5 102 ARG A CA 1
ATOM 777 C C . ARG A 1 102 ? -22.078 13.18 12.039 1 64.5 102 ARG A C 1
ATOM 779 O O . ARG A 1 102 ? -22.219 13.414 10.836 1 64.5 102 ARG A O 1
ATOM 786 N N . TYR A 1 103 ? -21.141 12.547 12.516 1 70.06 103 TYR A N 1
ATOM 787 C CA . TYR A 1 103 ? -20 12.258 11.656 1 70.06 103 TYR A CA 1
ATOM 788 C C . TYR A 1 103 ? -20.328 11.156 10.656 1 70.06 103 TYR A C 1
ATOM 790 O O . TYR A 1 103 ? -19.953 11.242 9.484 1 70.06 103 TYR A O 1
ATOM 798 N N . LYS A 1 104 ? -21.188 10.352 11.18 1 75.44 104 LYS A N 1
ATOM 799 C CA . LYS A 1 104 ? -21.578 9.266 10.281 1 75.44 104 LYS A CA 1
ATOM 800 C C . LYS A 1 104 ? -22.391 9.797 9.102 1 75.44 104 LYS A C 1
ATOM 802 O O . LYS A 1 104 ? -22.141 9.406 7.953 1 75.44 104 LYS A O 1
ATOM 807 N N . ASP A 1 105 ? -23.281 10.695 9.391 1 78.25 105 ASP A N 1
ATOM 80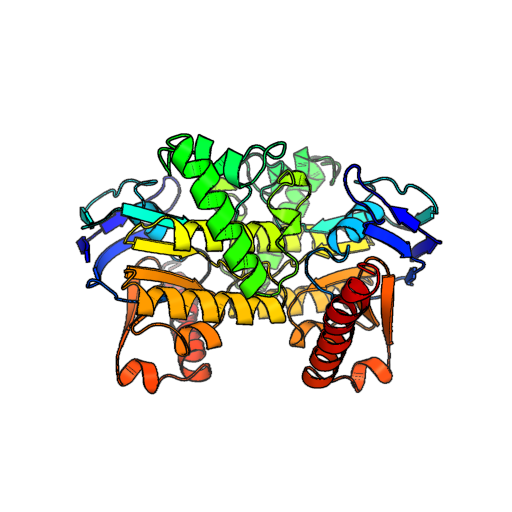8 C CA . ASP A 1 105 ? -24.109 11.25 8.328 1 78.25 105 ASP A CA 1
ATOM 809 C C . ASP A 1 105 ? -23.281 12.07 7.344 1 78.25 105 ASP A C 1
ATOM 811 O O . ASP A 1 105 ? -23.5 12 6.133 1 78.25 105 ASP A O 1
ATOM 815 N N . GLN A 1 106 ? -22.391 12.758 7.855 1 76.88 106 GLN A N 1
ATOM 816 C CA . GLN A 1 106 ? -21.516 13.562 7.004 1 76.88 106 GLN A CA 1
ATOM 817 C C . GLN A 1 106 ? -20.656 12.68 6.109 1 76.88 106 GLN A C 1
ATOM 819 O O . GLN A 1 106 ? -20.516 12.953 4.914 1 76.88 106 GLN A O 1
ATOM 824 N N . ILE A 1 107 ? -20.172 11.672 6.68 1 76.06 107 ILE A N 1
ATOM 825 C CA . ILE A 1 107 ? -19.312 10.766 5.922 1 76.06 107 ILE A CA 1
ATOM 826 C C . ILE A 1 107 ? -20.141 10.086 4.828 1 76.06 107 ILE A C 1
ATOM 828 O O . ILE A 1 107 ? -19.688 9.977 3.684 1 76.06 107 ILE A O 1
ATOM 832 N N . LEU A 1 108 ? -21.312 9.703 5.199 1 77.56 108 LEU A N 1
ATOM 833 C CA . LEU A 1 108 ? -22.188 9.055 4.238 1 77.56 108 LEU A CA 1
ATOM 834 C C . LEU A 1 108 ? -22.5 9.984 3.068 1 77.56 108 LEU A C 1
ATOM 836 O O . LEU A 1 108 ? -22.484 9.562 1.912 1 77.56 108 LEU A O 1
ATOM 840 N N . GLN A 1 109 ? -22.734 11.164 3.389 1 78.25 109 GLN A N 1
ATOM 841 C CA . GLN A 1 109 ? -23.031 12.141 2.344 1 78.25 109 GLN A CA 1
ATOM 842 C C . GLN A 1 109 ? -21.812 12.328 1.425 1 78.25 109 GLN A C 1
ATOM 844 O O . GLN A 1 109 ? -21.969 12.391 0.203 1 78.25 109 GLN A O 1
ATOM 849 N N . LYS A 1 110 ? -20.688 12.367 2.02 1 76.31 110 LYS A N 1
ATOM 850 C CA . LYS A 1 110 ? -19.469 12.57 1.226 1 76.31 110 LYS A CA 1
ATOM 851 C C . LYS A 1 110 ? -19.156 11.336 0.377 1 76.31 110 LYS A C 1
ATOM 853 O O . LYS A 1 110 ? -18.703 11.461 -0.758 1 76.31 110 LYS A O 1
ATOM 858 N N . LEU A 1 111 ? -19.391 10.25 0.971 1 75.94 111 LEU A N 1
ATOM 859 C CA . LEU A 1 111 ? -19.188 9.023 0.213 1 75.94 111 LEU A CA 1
ATOM 860 C C . LEU A 1 111 ? -20.125 8.969 -0.992 1 75.94 111 LEU A C 1
ATOM 862 O O . LEU A 1 111 ? -19.734 8.5 -2.064 1 75.94 111 LEU A O 1
ATOM 866 N N . LYS A 1 112 ? -21.234 9.414 -0.798 1 75.5 112 LYS A N 1
ATOM 867 C CA . LYS A 1 112 ? -22.203 9.484 -1.896 1 75.5 112 LYS A CA 1
ATOM 868 C C . LYS A 1 112 ? -21.719 10.438 -2.986 1 75.5 112 LYS A C 1
ATOM 870 O O . LYS A 1 112 ? -21.859 10.148 -4.176 1 75.5 112 LYS A O 1
ATOM 875 N N . GLU A 1 113 ? -21.172 11.469 -2.508 1 74.62 113 GLU A N 1
ATOM 876 C CA . GLU A 1 113 ? -20.656 12.461 -3.443 1 74.62 113 GLU A CA 1
ATOM 877 C C . GLU A 1 113 ? -19.5 11.906 -4.258 1 74.62 113 GLU A C 1
ATOM 879 O O . GLU A 1 113 ? -19.328 12.242 -5.434 1 74.62 113 GLU A O 1
ATOM 884 N N . LEU A 1 114 ? -18.734 11.148 -3.529 1 71.81 114 LEU A N 1
ATOM 885 C CA . LEU A 1 114 ? -17.547 10.617 -4.195 1 71.81 114 LEU A CA 1
ATOM 886 C C . LEU A 1 114 ? -17.906 9.43 -5.086 1 71.81 114 LEU A C 1
ATOM 888 O O . LEU A 1 114 ? -17.078 8.953 -5.863 1 71.81 114 LEU A O 1
ATOM 892 N N . ASP A 1 115 ? -19.219 9.125 -5.207 1 61.16 115 ASP A N 1
ATOM 893 C CA . ASP A 1 115 ? -19.781 8.102 -6.082 1 61.16 115 ASP A CA 1
ATOM 894 C C . ASP A 1 115 ? -18.969 6.809 -6 1 61.16 115 ASP A C 1
ATOM 896 O O . ASP A 1 115 ? -18.672 6.199 -7.027 1 61.16 115 ASP A O 1
ATOM 900 N N . GLY A 1 116 ? -18.516 6.52 -4.902 1 59.47 116 GLY A N 1
ATOM 901 C CA . GLY A 1 116 ? -17.641 5.348 -4.91 1 59.47 116 GLY A CA 1
ATOM 902 C C . GLY A 1 116 ? -18.344 4.09 -4.418 1 59.47 116 GLY A C 1
ATOM 903 O O . GLY A 1 116 ? -17.688 3.072 -4.18 1 59.47 116 GLY A O 1
ATOM 904 N N . GLY A 1 117 ? -19.688 4.215 -4.402 1 62.78 117 GLY A N 1
ATOM 905 C CA . GLY A 1 117 ? -20.406 3.049 -3.924 1 62.78 117 GLY A CA 1
ATOM 906 C C . GLY A 1 117 ? -20 2.617 -2.529 1 62.78 117 GLY A C 1
ATOM 907 O O . GLY A 1 117 ? -20.188 1.457 -2.154 1 62.78 117 GLY A O 1
ATOM 908 N N . LEU A 1 118 ? -19.438 3.576 -1.815 1 67.88 118 LEU A N 1
ATOM 909 C CA . LEU A 1 118 ? -18.812 3.221 -0.538 1 67.88 118 LEU A CA 1
ATOM 910 C C . LEU A 1 118 ? -19.812 3.385 0.604 1 67.88 118 LEU A C 1
ATOM 912 O O . LEU A 1 118 ? -19.547 2.979 1.736 1 67.88 118 LEU A O 1
ATOM 916 N N . GLU A 1 119 ? -20.984 3.904 0.253 1 72.5 119 GLU A N 1
ATOM 917 C CA . GLU A 1 119 ? -21.953 4.227 1.295 1 72.5 119 GLU A CA 1
ATOM 918 C C . GLU A 1 119 ? -22.359 2.98 2.08 1 72.5 119 GLU A C 1
ATOM 920 O O . GLU A 1 119 ? -22.594 3.051 3.289 1 72.5 119 GLU A O 1
ATOM 925 N N . ASP A 1 120 ? -22.312 1.88 1.414 1 70.69 120 ASP A N 1
ATOM 926 C CA . ASP A 1 120 ? -22.75 0.651 2.064 1 70.69 120 ASP A CA 1
ATOM 927 C C . ASP A 1 120 ? -21.672 0.102 2.994 1 70.69 120 ASP A C 1
ATOM 929 O O . ASP A 1 120 ? -21.953 -0.727 3.861 1 70.69 120 ASP A O 1
ATOM 933 N N . TYR A 1 121 ? -20.547 0.648 2.947 1 73.31 121 TYR A N 1
ATOM 934 C CA . TYR A 1 121 ? -19.406 0.077 3.666 1 73.31 121 TYR A CA 1
ATOM 935 C C . TYR A 1 121 ? -19.25 0.722 5.039 1 73.31 121 TYR A C 1
ATOM 937 O O . TYR A 1 121 ? -18.625 0.152 5.93 1 73.31 121 TYR A O 1
ATOM 945 N N . ILE A 1 122 ? -19.859 1.784 5.207 1 76.19 122 ILE A N 1
ATOM 946 C CA . ILE A 1 122 ? -19.641 2.553 6.426 1 76.19 122 ILE A CA 1
ATOM 947 C C . ILE A 1 122 ? -20.172 1.773 7.629 1 76.19 122 ILE A C 1
ATOM 949 O O . ILE A 1 122 ? -19.656 1.911 8.742 1 76.19 122 ILE A O 1
ATOM 953 N N . ASN A 1 123 ? -21.141 0.901 7.375 1 79.88 123 ASN A N 1
ATOM 954 C CA . ASN A 1 123 ? -21.766 0.167 8.469 1 79.88 123 ASN A CA 1
ATOM 955 C C . ASN A 1 123 ? -21.219 -1.26 8.562 1 79.88 123 ASN A C 1
ATOM 957 O O . ASN A 1 123 ? -21.688 -2.047 9.391 1 79.88 123 ASN A O 1
ATOM 961 N N . GLN A 1 124 ? -20.266 -1.512 7.844 1 83.88 124 GLN A N 1
ATOM 962 C CA . GLN A 1 124 ? -19.703 -2.861 7.855 1 83.88 124 GLN A CA 1
ATOM 963 C C . GLN A 1 124 ? -18.484 -2.941 8.758 1 83.88 124 GLN A C 1
ATOM 965 O O . GLN A 1 124 ? -17.703 -1.996 8.836 1 83.88 124 GLN A O 1
ATOM 970 N N . PRO A 1 125 ? -18.406 -4.082 9.469 1 87.62 125 PRO A N 1
ATOM 971 C CA . PRO A 1 125 ? -17.156 -4.297 10.219 1 87.62 125 PRO A CA 1
ATOM 972 C C . PRO A 1 125 ? -15.914 -4.211 9.328 1 87.62 125 PRO A C 1
ATOM 974 O O . PRO A 1 125 ? -15.984 -4.531 8.141 1 87.62 125 PRO A O 1
ATOM 977 N N . LEU A 1 126 ? -14.836 -3.822 9.922 1 84.81 126 LEU A N 1
ATOM 978 C CA . LEU A 1 126 ? -13.578 -3.619 9.203 1 84.81 126 LEU A CA 1
ATOM 979 C C . LEU A 1 126 ? -13.148 -4.898 8.5 1 84.81 126 LEU A C 1
ATOM 981 O O . LEU A 1 126 ? -12.609 -4.848 7.391 1 84.81 126 LEU A O 1
ATOM 985 N N . LYS A 1 127 ? -13.359 -5.969 9.062 1 83.19 127 LYS A N 1
ATOM 986 C CA . LYS A 1 127 ? -12.906 -7.246 8.523 1 83.19 127 LYS A CA 1
ATOM 987 C C . LYS A 1 127 ? -13.586 -7.555 7.191 1 83.19 127 LYS A C 1
ATOM 989 O O . LYS A 1 127 ? -13.117 -8.406 6.43 1 83.19 127 LYS A O 1
ATOM 994 N N . MET A 1 128 ? -14.656 -6.844 6.953 1 82.88 128 MET A N 1
ATOM 995 C CA . MET A 1 128 ? -15.422 -7.102 5.738 1 82.88 128 MET A CA 1
ATOM 996 C C . MET A 1 128 ? -15 -6.156 4.617 1 82.88 128 MET A C 1
ATOM 998 O O . MET A 1 128 ? -15.422 -6.312 3.473 1 82.88 128 MET A O 1
ATOM 1002 N N . LEU A 1 129 ? -14.203 -5.238 4.938 1 84.25 129 LEU A N 1
ATOM 1003 C CA . LEU A 1 129 ? -13.789 -4.23 3.971 1 84.25 129 LEU A CA 1
ATOM 1004 C C . LEU A 1 129 ? -12.453 -4.602 3.338 1 84.25 129 LEU A C 1
ATOM 1006 O O . LEU A 1 129 ? -11.57 -5.148 4.008 1 84.25 129 LEU A O 1
ATOM 1010 N N . SER A 1 130 ? -12.359 -4.305 2.041 1 84.25 130 SER A N 1
ATOM 1011 C CA . SER A 1 130 ? -11.047 -4.406 1.409 1 84.25 130 SER A CA 1
ATOM 1012 C C . SER A 1 130 ? -10.094 -3.34 1.938 1 84.25 130 SER A C 1
ATOM 1014 O O . SER A 1 130 ? -10.523 -2.389 2.596 1 84.25 130 SER A O 1
ATOM 1016 N N . GLY A 1 131 ? -8.836 -3.514 1.677 1 83.88 131 GLY A N 1
ATOM 1017 C CA . GLY A 1 131 ? -7.844 -2.523 2.074 1 83.88 131 GLY A CA 1
ATOM 1018 C C . GLY A 1 131 ? -8.133 -1.14 1.525 1 83.88 131 GLY A C 1
ATOM 1019 O O . GLY A 1 131 ? -8.047 -0.148 2.254 1 83.88 131 GLY A O 1
ATOM 1020 N N . GLY A 1 132 ? -8.5 -1.1 0.249 1 87.06 132 GLY A N 1
ATOM 1021 C CA . GLY A 1 132 ? -8.812 0.179 -0.371 1 87.06 132 GLY A CA 1
ATOM 1022 C C . GLY A 1 132 ? -10.031 0.85 0.227 1 87.06 132 GLY A C 1
ATOM 1023 O O . GLY A 1 132 ? -10.055 2.068 0.407 1 87.06 132 GLY A O 1
ATOM 1024 N N . GLN A 1 133 ? -10.977 0.053 0.535 1 84.19 133 GLN A N 1
ATOM 1025 C CA . GLN A 1 133 ? -12.195 0.58 1.148 1 84.19 133 GLN A CA 1
ATOM 1026 C C . GLN A 1 133 ? -11.898 1.168 2.525 1 84.19 133 GLN A C 1
ATOM 1028 O O . GLN A 1 133 ? -12.375 2.26 2.854 1 84.19 133 GLN A O 1
ATOM 1033 N N . ARG A 1 134 ? -11.148 0.5 3.266 1 85.31 134 ARG A N 1
ATOM 1034 C CA . ARG A 1 134 ? -10.766 0.973 4.59 1 85.31 134 ARG A CA 1
ATOM 1035 C C . ARG A 1 134 ? -9.992 2.283 4.5 1 85.31 134 ARG A C 1
ATOM 1037 O O . ARG A 1 134 ? -10.25 3.217 5.262 1 85.31 134 ARG A O 1
ATOM 1044 N N . GLN A 1 135 ? -9.102 2.293 3.576 1 88.12 135 GLN A N 1
ATOM 1045 C CA . GLN A 1 135 ? -8.289 3.486 3.387 1 88.12 135 GLN A CA 1
ATOM 1046 C C . GLN A 1 135 ? -9.141 4.684 2.99 1 88.12 135 GLN A C 1
ATOM 1048 O O . GLN A 1 135 ? -8.922 5.797 3.471 1 88.12 135 GLN A O 1
ATOM 1053 N N . MET A 1 136 ? -10.047 4.441 2.131 1 86.88 136 MET A N 1
ATOM 1054 C CA . MET A 1 136 ? -10.945 5.504 1.687 1 86.88 136 MET A CA 1
ATOM 1055 C C . MET A 1 136 ? -11.734 6.078 2.859 1 86.88 136 MET A C 1
ATOM 1057 O O . MET A 1 136 ? -11.773 7.293 3.049 1 86.88 136 MET A O 1
ATOM 1061 N N . ILE A 1 137 ? -12.32 5.246 3.625 1 83.69 137 ILE A N 1
ATOM 1062 C CA . ILE A 1 137 ? -13.141 5.68 4.75 1 83.69 137 ILE A CA 1
ATOM 1063 C C . ILE A 1 137 ? -12.266 6.379 5.785 1 83.69 137 ILE A C 1
ATOM 1065 O O . ILE A 1 137 ? -12.641 7.434 6.309 1 83.69 137 ILE A O 1
ATOM 1069 N N . ALA A 1 138 ? -11.109 5.816 6.047 1 85.75 138 ALA A N 1
ATOM 1070 C CA . ALA A 1 138 ? -10.188 6.418 7.012 1 85.75 138 ALA A CA 1
ATOM 1071 C C . ALA A 1 138 ? -9.789 7.824 6.586 1 85.75 138 ALA A C 1
ATOM 1073 O O . ALA A 1 138 ? -9.727 8.734 7.414 1 85.75 138 ALA A O 1
ATOM 1074 N N . THR A 1 139 ? -9.523 7.98 5.336 1 89.44 139 THR A N 1
ATOM 1075 C CA . THR A 1 139 ? -9.117 9.281 4.816 1 89.44 139 THR A CA 1
ATOM 1076 C C . THR A 1 139 ? -10.258 10.281 4.91 1 89.44 139 THR A C 1
ATOM 1078 O O . THR A 1 139 ? -10.062 11.422 5.348 1 89.44 139 THR A O 1
ATOM 1081 N N . LEU A 1 140 ? -11.422 9.859 4.547 1 86.25 140 LEU A N 1
ATOM 1082 C CA . LEU A 1 140 ? -12.586 10.742 4.621 1 86.25 140 LEU A CA 1
ATOM 1083 C C . LEU A 1 140 ? -12.859 11.164 6.062 1 86.25 140 LEU A C 1
ATOM 1085 O O . LEU A 1 140 ? -13.148 12.328 6.324 1 86.25 140 LEU A O 1
ATOM 1089 N N . MET A 1 141 ? -12.68 10.258 6.938 1 83.12 141 MET A N 1
ATOM 1090 C CA . MET A 1 141 ? -12.891 10.562 8.352 1 83.12 141 MET A CA 1
ATOM 1091 C C . MET A 1 141 ? -11.867 11.586 8.844 1 83.12 141 MET A C 1
ATOM 1093 O O . MET A 1 141 ? -12.211 12.484 9.609 1 83.12 141 MET A O 1
ATOM 1097 N N . ALA A 1 142 ? -10.719 11.398 8.406 1 87.88 142 ALA A N 1
ATOM 1098 C CA . ALA A 1 142 ? -9.672 12.336 8.797 1 87.88 142 ALA A CA 1
ATOM 1099 C C . ALA A 1 142 ? -9.969 13.742 8.297 1 87.88 142 ALA A C 1
ATOM 1101 O O . ALA A 1 142 ? -9.812 14.719 9.031 1 87.88 142 ALA A O 1
ATOM 1102 N N . ILE A 1 143 ? -10.422 13.812 7.141 1 88.5 143 ILE A N 1
ATOM 1103 C CA . ILE A 1 143 ? -10.695 15.094 6.496 1 88.5 143 ILE A CA 1
ATOM 1104 C C . ILE A 1 143 ? -11.875 15.781 7.188 1 88.5 143 ILE A C 1
ATOM 1106 O O . ILE A 1 143 ? -11.828 16.984 7.445 1 88.5 143 ILE A O 1
ATOM 1110 N N . ILE A 1 144 ? -12.891 15.031 7.535 1 81.62 144 ILE A N 1
ATOM 1111 C CA . ILE A 1 144 ? -14.117 15.625 8.047 1 81.62 144 ILE A CA 1
ATOM 1112 C C . ILE A 1 144 ? -14.023 15.805 9.555 1 81.62 144 ILE A C 1
ATOM 1114 O O . ILE A 1 144 ? -14.922 16.359 10.18 1 81.62 144 ILE A O 1
ATOM 1118 N N . SER A 1 145 ? -13 15.359 10.164 1 81.06 145 SER A N 1
ATOM 1119 C CA . SER A 1 145 ? -12.836 15.352 11.609 1 81.06 145 SER A CA 1
ATOM 1120 C C . SER A 1 145 ? -12.828 16.766 12.172 1 81.06 145 SER A C 1
ATOM 1122 O O . SER A 1 145 ? -13.008 16.969 13.375 1 81.06 145 SER A O 1
ATOM 1124 N N . GLY A 1 146 ? -12.539 17.766 11.352 1 82 146 GLY A N 1
ATOM 1125 C CA . GLY A 1 146 ? -12.477 19.156 11.805 1 82 146 GLY A CA 1
ATOM 1126 C C . GLY A 1 146 ? -11.125 19.531 12.367 1 82 146 GLY A C 1
ATOM 1127 O O . GLY A 1 146 ? -10.93 20.672 12.812 1 82 146 GLY A O 1
ATOM 1128 N N . ARG A 1 147 ? -10.219 18.703 12.344 1 90.12 147 ARG A N 1
ATOM 1129 C CA . ARG A 1 147 ? -8.875 19.016 12.812 1 90.12 147 ARG A CA 1
ATOM 1130 C C . ARG A 1 147 ? -8.133 19.891 11.812 1 90.12 147 ARG A C 1
ATOM 1132 O O . ARG A 1 147 ? -8.445 19.891 10.617 1 90.12 147 ARG A O 1
ATOM 1139 N N . GLN A 1 148 ? -7.184 20.609 12.336 1 95.69 148 GLN A N 1
ATOM 1140 C CA . GLN A 1 148 ? -6.562 21.641 11.516 1 95.69 148 GLN A CA 1
ATOM 1141 C C . GLN A 1 148 ? -5.352 21.109 10.758 1 95.69 148 GLN A C 1
ATOM 1143 O O . GLN A 1 148 ? -4.926 21.688 9.758 1 95.69 148 GLN A O 1
ATOM 1148 N N . ILE A 1 149 ? -4.766 20.047 11.328 1 97.38 149 ILE A N 1
ATOM 1149 C CA . ILE A 1 149 ? -3.584 19.453 10.711 1 97.38 149 ILE A CA 1
ATOM 1150 C C . ILE A 1 149 ? -3.916 18.047 10.203 1 97.38 149 ILE A C 1
ATOM 1152 O O . ILE A 1 149 ? -4.488 17.234 10.938 1 97.38 149 ILE A O 1
ATOM 1156 N N . LEU A 1 150 ? -3.611 17.812 8.906 1 96.19 150 LEU A N 1
ATOM 1157 C CA . LEU A 1 150 ? -3.871 16.531 8.25 1 96.19 150 LEU A CA 1
ATOM 1158 C C . LEU A 1 150 ? -2.568 15.859 7.832 1 96.19 150 LEU A C 1
ATOM 1160 O O . LEU A 1 150 ? -1.806 16.422 7.039 1 96.19 150 LEU A O 1
ATOM 1164 N N . LEU A 1 151 ? -2.277 14.695 8.43 1 97.5 151 LEU A N 1
ATOM 1165 C CA . LEU A 1 151 ? -1.111 13.898 8.07 1 97.5 151 LEU A CA 1
ATOM 1166 C C . LEU A 1 151 ? -1.521 12.664 7.273 1 97.5 151 LEU A C 1
ATOM 1168 O O . LEU A 1 151 ? -2.26 11.812 7.777 1 97.5 151 LEU A O 1
ATOM 1172 N N . LEU A 1 152 ? -1.016 12.586 6.066 1 96.69 152 LEU A N 1
ATOM 1173 C CA . LEU A 1 152 ? -1.395 11.508 5.16 1 96.69 152 LEU A CA 1
ATOM 1174 C C . LEU A 1 152 ? -0.18 10.672 4.777 1 96.69 152 LEU A C 1
ATOM 1176 O O . LEU A 1 152 ? 0.733 11.164 4.109 1 96.69 152 LEU A O 1
ATOM 1180 N N . ASP A 1 153 ? -0.2 9.484 5.191 1 95 153 ASP A N 1
ATOM 1181 C CA . ASP A 1 153 ? 0.889 8.562 4.863 1 95 153 ASP A CA 1
ATOM 1182 C C . ASP A 1 153 ? 0.455 7.551 3.811 1 95 153 ASP A C 1
ATOM 1184 O O . ASP A 1 153 ? -0.162 6.531 4.137 1 95 153 ASP A O 1
ATOM 1188 N N . GLU A 1 154 ? 0.793 7.812 2.562 1 93.56 154 GLU A N 1
ATOM 1189 C CA . GLU A 1 154 ? 0.458 6.945 1.438 1 93.56 154 GLU A CA 1
ATOM 1190 C C . GLU A 1 154 ? -1.012 6.539 1.474 1 93.56 154 GLU A C 1
ATOM 1192 O O . GLU A 1 154 ? -1.335 5.352 1.381 1 93.56 154 GLU A O 1
ATOM 1197 N N . HIS A 1 155 ? -1.876 7.535 1.482 1 92.94 155 HIS A N 1
ATOM 1198 C CA . HIS A 1 155 ? -3.273 7.309 1.836 1 92.94 155 HIS A CA 1
ATOM 1199 C C . HIS A 1 155 ? -4.082 6.852 0.625 1 92.94 155 HIS A C 1
ATOM 1201 O O . HIS A 1 155 ? -5.281 6.602 0.734 1 92.94 155 HIS A O 1
ATOM 1207 N N . THR A 1 156 ? -3.43 6.691 -0.516 1 93.06 156 THR A N 1
ATOM 1208 C CA . THR A 1 156 ? -4.152 6.234 -1.697 1 93.06 156 THR A CA 1
ATOM 1209 C C . THR A 1 156 ? -3.531 4.949 -2.246 1 93.06 156 THR A C 1
ATOM 1211 O O . THR A 1 156 ? -3.98 4.426 -3.266 1 93.06 156 THR A O 1
ATOM 1214 N N . SER A 1 157 ? -2.584 4.426 -1.569 1 90.06 157 SER A N 1
ATOM 1215 C CA . SER A 1 157 ? -1.733 3.383 -2.135 1 90.06 157 SER A CA 1
ATOM 1216 C C . SER A 1 157 ? -2.508 2.084 -2.332 1 90.06 157 SER A C 1
ATOM 1218 O O . SER A 1 157 ? -2.156 1.271 -3.189 1 90.06 157 SER A O 1
ATOM 1220 N N . ALA A 1 158 ? -3.551 1.845 -1.559 1 88.12 158 ALA A N 1
ATOM 1221 C CA . ALA A 1 158 ? -4.289 0.586 -1.632 1 88.12 158 ALA A CA 1
ATOM 1222 C C . ALA A 1 158 ? -5.477 0.702 -2.582 1 88.12 158 ALA A C 1
ATOM 1224 O O . ALA A 1 158 ? -6.219 -0.263 -2.777 1 88.12 158 ALA A O 1
ATOM 1225 N N . LEU A 1 159 ? -5.605 1.835 -3.221 1 90.88 159 LEU A N 1
ATOM 1226 C CA . LEU A 1 159 ? -6.797 2.105 -4.016 1 90.88 159 LEU A CA 1
ATOM 1227 C C . LEU A 1 159 ? -6.551 1.801 -5.488 1 90.88 159 LEU A C 1
ATOM 1229 O O . LEU A 1 159 ? -5.422 1.919 -5.969 1 90.88 159 LEU A O 1
ATOM 1233 N N . ASP A 1 160 ? -7.621 1.396 -6.168 1 90.69 160 ASP A N 1
ATOM 1234 C CA . ASP A 1 160 ? -7.535 1.272 -7.617 1 90.69 160 ASP A CA 1
ATOM 1235 C C . ASP A 1 160 ? -7.363 2.639 -8.273 1 90.69 160 ASP A C 1
ATOM 1237 O O . ASP A 1 160 ? -7.555 3.672 -7.633 1 90.69 160 ASP A O 1
ATOM 1241 N N . PRO A 1 161 ? -7.047 2.656 -9.531 1 89.75 161 PRO A N 1
ATOM 1242 C CA . PRO A 1 161 ? -6.668 3.91 -10.18 1 89.75 161 PRO A CA 1
ATOM 1243 C C . PRO A 1 161 ? -7.785 4.953 -10.156 1 89.75 161 PRO A C 1
ATOM 1245 O O . PRO A 1 161 ? -7.531 6.129 -9.883 1 89.75 161 PRO A O 1
ATOM 1248 N N . LYS A 1 162 ? -8.914 4.531 -10.406 1 87.06 162 LYS A N 1
ATOM 1249 C CA . LYS A 1 162 ? -10.031 5.469 -10.414 1 87.06 162 LYS A CA 1
ATOM 1250 C C . LYS A 1 162 ? -10.234 6.09 -9.031 1 87.06 162 LYS A C 1
ATOM 1252 O O . LYS A 1 162 ? -10.344 7.309 -8.906 1 87.06 162 LYS A O 1
ATOM 1257 N N . MET A 1 163 ? -10.234 5.336 -8.039 1 88.12 163 MET A N 1
ATOM 1258 C CA . MET A 1 163 ? -10.469 5.805 -6.676 1 88.12 163 MET A CA 1
ATOM 1259 C C . MET A 1 163 ? -9.289 6.629 -6.172 1 88.12 163 MET A C 1
ATOM 1261 O O . MET A 1 163 ? -9.461 7.57 -5.395 1 88.12 163 MET A O 1
ATOM 1265 N N . GLN A 1 164 ? -8.117 6.266 -6.637 1 92.25 164 GLN A N 1
ATOM 1266 C CA . GLN A 1 164 ? -6.953 7.07 -6.293 1 92.25 164 GLN A CA 1
ATOM 1267 C C . GLN A 1 164 ? -7.133 8.516 -6.754 1 92.25 164 GLN A C 1
ATOM 1269 O O . GLN A 1 164 ? -6.941 9.445 -5.969 1 92.25 164 GLN A O 1
ATOM 1274 N N . THR A 1 165 ? -7.5 8.625 -7.996 1 90.62 165 THR A N 1
ATOM 1275 C CA . THR A 1 165 ? -7.672 9.953 -8.586 1 90.62 165 THR A CA 1
ATOM 1276 C C . THR A 1 165 ? -8.773 10.719 -7.867 1 90.62 165 THR A C 1
ATOM 1278 O O . THR A 1 165 ? -8.586 11.883 -7.484 1 90.62 165 THR A O 1
ATOM 1281 N N . LEU A 1 166 ? -9.836 10.047 -7.613 1 88.62 166 LEU A N 1
ATOM 1282 C CA . LEU A 1 166 ? -10.992 10.688 -6.984 1 88.62 166 LEU A CA 1
ATOM 1283 C C . LEU A 1 166 ? -10.656 11.133 -5.566 1 88.62 166 LEU A C 1
ATOM 1285 O O . LEU A 1 166 ? -10.945 12.273 -5.188 1 88.62 166 LEU A O 1
ATOM 1289 N N . LEU A 1 167 ? -10.078 10.305 -4.816 1 92.12 167 LEU A N 1
ATOM 1290 C CA . LEU A 1 167 ? -9.766 10.641 -3.43 1 92.12 167 LEU A CA 1
ATOM 1291 C C . LEU A 1 167 ? -8.703 11.734 -3.357 1 92.12 167 LEU A C 1
ATOM 1293 O O . LEU A 1 167 ? -8.781 12.617 -2.5 1 92.12 167 LEU A O 1
ATOM 1297 N N . MET A 1 168 ? -7.734 11.672 -4.25 1 95.12 168 MET A N 1
ATOM 1298 C CA . MET A 1 168 ? -6.691 12.695 -4.262 1 95.12 168 MET A CA 1
ATOM 1299 C C . MET A 1 168 ? -7.273 14.07 -4.562 1 95.12 168 MET A C 1
ATOM 1301 O O . MET A 1 168 ? -6.938 15.055 -3.896 1 95.12 168 MET A O 1
ATOM 1305 N N . GLU A 1 169 ? -8.086 14.102 -5.559 1 93.19 169 GLU A N 1
ATOM 1306 C CA . GLU A 1 169 ? -8.734 15.359 -5.914 1 93.19 169 GLU A CA 1
ATOM 1307 C C . GLU A 1 169 ? -9.594 15.883 -4.766 1 93.19 169 GLU A C 1
ATOM 1309 O O . GLU A 1 169 ? -9.539 17.078 -4.441 1 93.19 169 GLU A O 1
ATOM 1314 N N . TYR A 1 170 ? -10.273 15.031 -4.188 1 91.19 170 TYR A N 1
ATOM 1315 C CA . TYR A 1 170 ? -11.117 15.406 -3.055 1 91.19 170 TYR A CA 1
ATOM 1316 C C . TYR A 1 170 ? -10.266 15.938 -1.901 1 91.19 170 TYR A C 1
ATOM 1318 O O . TYR A 1 170 ? -10.578 16.984 -1.326 1 91.19 170 TYR A O 1
ATOM 1326 N N . THR A 1 171 ? -9.266 15.211 -1.556 1 94.25 171 THR A N 1
ATOM 1327 C CA . THR A 1 171 ? -8.359 15.594 -0.474 1 94.25 171 THR A CA 1
ATOM 1328 C C . THR A 1 171 ? -7.758 16.969 -0.734 1 94.25 171 THR A C 1
ATOM 1330 O O . THR A 1 171 ? -7.742 17.828 0.155 1 94.25 171 THR A O 1
ATOM 1333 N N . HIS A 1 172 ? -7.34 17.156 -1.911 1 96.19 172 HIS A N 1
ATOM 1334 C CA . HIS A 1 172 ? -6.73 18.422 -2.293 1 96.19 172 HIS A CA 1
ATOM 1335 C C . HIS A 1 172 ? -7.734 19.562 -2.182 1 96.19 172 HIS A C 1
ATOM 1337 O O . HIS A 1 172 ? -7.426 20.609 -1.605 1 96.19 172 HIS A O 1
ATOM 1343 N N . GLN A 1 173 ? -8.891 19.344 -2.697 1 94.06 173 GLN A N 1
ATOM 1344 C CA . GLN A 1 173 ? -9.938 20.375 -2.664 1 94.06 173 GLN A CA 1
ATOM 1345 C C . GLN A 1 173 ? -10.328 20.703 -1.229 1 94.06 173 GLN A C 1
ATOM 1347 O O . GLN A 1 173 ? -10.492 21.875 -0.88 1 94.06 173 GLN A O 1
ATOM 1352 N N . GLN A 1 174 ? -10.484 19.719 -0.425 1 92.69 174 GLN A N 1
ATOM 1353 C CA . GLN A 1 174 ? -10.867 19.938 0.966 1 92.69 174 GLN A CA 1
ATOM 1354 C C . GLN A 1 174 ? -9.766 20.656 1.736 1 92.69 174 GLN A C 1
ATOM 1356 O O . GLN A 1 174 ? -10.055 21.516 2.582 1 92.69 174 GLN A O 1
ATOM 1361 N N . ALA A 1 175 ? -8.57 20.312 1.455 1 95.5 175 ALA A N 1
ATOM 1362 C CA . ALA A 1 175 ? -7.449 20.984 2.105 1 95.5 175 ALA A CA 1
ATOM 1363 C C . ALA A 1 175 ? -7.453 22.484 1.795 1 95.5 175 ALA A C 1
ATOM 1365 O O . ALA A 1 175 ? -7.289 23.312 2.695 1 95.5 175 ALA A O 1
ATOM 1366 N N . ILE A 1 176 ? -7.684 22.812 0.564 1 94.81 176 ILE A N 1
ATOM 1367 C CA . ILE A 1 176 ? -7.688 24.203 0.123 1 94.81 176 ILE A CA 1
ATOM 1368 C C . ILE A 1 176 ? -8.914 24.922 0.689 1 94.81 176 ILE A C 1
ATOM 1370 O O . ILE A 1 176 ? -8.789 25.984 1.303 1 94.81 176 ILE A O 1
ATOM 1374 N N . ASN A 1 177 ? -10.023 24.312 0.566 1 94.25 177 ASN A N 1
ATOM 1375 C CA . ASN A 1 177 ? -11.281 24.953 0.936 1 94.25 177 ASN A CA 1
ATOM 1376 C C . ASN A 1 177 ? -11.367 25.203 2.441 1 94.25 177 ASN A C 1
ATOM 1378 O O . ASN A 1 177 ? -11.961 26.188 2.883 1 94.25 177 ASN A O 1
ATOM 1382 N N . HIS A 1 178 ? -10.773 24.359 3.213 1 93.75 178 HIS A N 1
ATOM 1383 C CA . HIS A 1 178 ? -10.906 24.453 4.66 1 93.75 178 HIS A CA 1
ATOM 1384 C C . HIS A 1 178 ? -9.602 24.922 5.301 1 93.75 178 HIS A C 1
ATOM 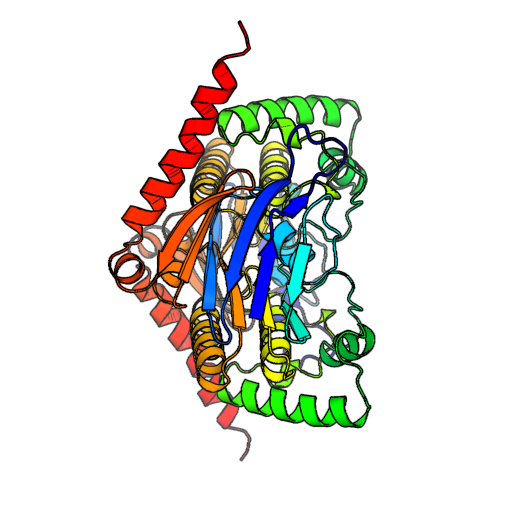1386 O O . HIS A 1 178 ? -9.508 25.016 6.527 1 93.75 178 HIS A O 1
ATOM 1392 N N . GLY A 1 179 ? -8.648 25.172 4.527 1 96.06 179 GLY A N 1
ATOM 1393 C CA . GLY A 1 179 ? -7.379 25.672 5.027 1 96.06 179 GLY A CA 1
ATOM 1394 C C . GLY A 1 179 ? -6.648 24.672 5.906 1 96.06 179 GLY A C 1
ATOM 1395 O O . GLY A 1 179 ? -6.082 25.047 6.934 1 96.06 179 GLY A O 1
ATOM 1396 N N . LEU A 1 180 ? -6.762 23.422 5.598 1 96.81 180 LEU A N 1
ATOM 1397 C CA . LEU A 1 180 ? -6.078 22.375 6.363 1 96.81 180 LEU A CA 1
ATOM 1398 C C . LEU A 1 180 ? -4.574 22.422 6.102 1 96.81 180 LEU A C 1
ATOM 1400 O O . LEU A 1 180 ? -4.141 22.5 4.953 1 96.81 180 LEU A O 1
ATOM 1404 N N . THR A 1 181 ? -3.807 22.516 7.191 1 98.5 181 THR A N 1
ATOM 1405 C CA . THR A 1 181 ? -2.375 22.281 7.039 1 98.5 181 THR A CA 1
ATOM 1406 C C . THR A 1 181 ? -2.08 20.797 6.828 1 98.5 181 THR A C 1
ATOM 1408 O O . THR A 1 181 ? -2.365 19.984 7.703 1 98.5 181 THR A O 1
ATOM 1411 N N . THR A 1 182 ? -1.512 20.453 5.668 1 98.19 182 THR A N 1
ATOM 1412 C CA . THR A 1 182 ? -1.466 19.047 5.258 1 98.19 182 THR A CA 1
ATOM 1413 C C . THR A 1 182 ? -0.033 18.625 4.957 1 98.19 182 THR A C 1
ATOM 1415 O O . THR A 1 182 ? 0.723 19.359 4.328 1 98.19 182 THR A O 1
ATOM 1418 N N . ILE A 1 183 ? 0.349 17.531 5.512 1 98.62 183 ILE A N 1
ATOM 1419 C CA . ILE A 1 183 ? 1.552 16.812 5.098 1 98.62 183 ILE A CA 1
ATOM 1420 C C . ILE A 1 183 ? 1.167 15.469 4.477 1 98.62 183 ILE A C 1
ATOM 1422 O O . ILE A 1 183 ? 0.484 14.656 5.105 1 98.62 183 ILE A O 1
ATOM 1426 N N . MET A 1 184 ? 1.604 15.273 3.256 1 98.25 184 MET A N 1
ATOM 1427 C CA . MET A 1 184 ? 1.309 14.031 2.543 1 98.25 184 MET A CA 1
ATOM 1428 C C . MET A 1 184 ? 2.594 13.336 2.105 1 98.25 184 MET A C 1
ATOM 1430 O O . MET A 1 184 ? 3.471 13.961 1.507 1 98.25 184 MET A O 1
ATOM 1434 N N . ILE A 1 185 ? 2.707 12.086 2.463 1 97.38 185 ILE A N 1
ATOM 1435 C CA . ILE A 1 185 ? 3.771 11.227 1.948 1 97.38 185 ILE A CA 1
ATOM 1436 C C . ILE A 1 185 ? 3.252 10.414 0.767 1 97.38 185 ILE A C 1
ATOM 1438 O O . ILE A 1 185 ? 2.16 9.844 0.831 1 97.38 185 ILE A O 1
ATOM 1442 N N . THR A 1 186 ? 4.031 10.367 -0.335 1 96.12 186 THR A N 1
ATOM 1443 C CA . THR A 1 186 ? 3.619 9.547 -1.471 1 96.12 186 THR A CA 1
ATOM 1444 C C . THR A 1 186 ? 4.836 9.047 -2.244 1 96.12 186 THR A C 1
ATOM 1446 O O . THR A 1 186 ? 5.895 9.672 -2.223 1 96.12 186 THR A O 1
ATOM 1449 N N . HIS A 1 187 ? 4.645 7.992 -2.885 1 92.75 187 HIS A N 1
ATOM 1450 C CA . HIS A 1 187 ? 5.645 7.461 -3.807 1 92.75 187 HIS A CA 1
ATOM 1451 C C . HIS A 1 187 ? 5.258 7.738 -5.254 1 92.75 187 HIS A C 1
ATOM 1453 O O . HIS A 1 187 ? 6.004 7.398 -6.176 1 92.75 187 HIS A O 1
ATOM 1459 N N . LYS A 1 188 ? 4.215 8.43 -5.445 1 93.31 188 LYS A N 1
ATOM 1460 C CA . LYS A 1 188 ? 3.771 8.805 -6.781 1 93.31 188 LYS A CA 1
ATOM 1461 C C . LYS A 1 188 ? 4.281 10.195 -7.156 1 93.31 188 LYS A C 1
ATOM 1463 O O . LYS A 1 188 ? 3.723 11.203 -6.719 1 93.31 188 LYS A O 1
ATOM 1468 N N . MET A 1 189 ? 5.148 10.188 -8.07 1 93.88 189 MET A N 1
ATOM 1469 C CA . MET A 1 189 ? 5.828 11.438 -8.406 1 93.88 189 MET A CA 1
ATOM 1470 C C . MET A 1 189 ? 4.875 12.398 -9.109 1 93.88 189 MET A C 1
ATOM 1472 O O . MET A 1 189 ? 4.957 13.609 -8.914 1 93.88 189 MET A O 1
ATOM 1476 N N . ASP A 1 190 ? 3.971 11.844 -9.906 1 94.38 190 ASP A N 1
ATOM 1477 C CA . ASP A 1 190 ? 2.986 12.703 -10.555 1 94.38 190 ASP A CA 1
ATOM 1478 C C . ASP A 1 190 ? 2.148 13.461 -9.531 1 94.38 190 ASP A C 1
ATOM 1480 O O . ASP A 1 190 ? 1.907 14.664 -9.68 1 94.38 190 ASP A O 1
ATOM 1484 N N . ASP A 1 191 ? 1.749 12.773 -8.523 1 96.25 191 ASP A N 1
ATOM 1485 C CA . ASP A 1 191 ? 0.96 13.398 -7.465 1 96.25 191 ASP A CA 1
ATOM 1486 C C . ASP A 1 191 ? 1.801 14.391 -6.664 1 96.25 191 ASP A C 1
ATOM 1488 O O . ASP A 1 191 ? 1.305 15.445 -6.254 1 96.25 191 ASP A O 1
ATOM 1492 N N . ALA A 1 192 ? 3.062 14.055 -6.457 1 96.38 192 ALA A N 1
ATOM 1493 C CA . ALA A 1 192 ? 3.963 14.914 -5.695 1 96.38 192 ALA A CA 1
ATOM 1494 C C . ALA A 1 192 ? 4.117 16.281 -6.367 1 96.38 192 ALA A C 1
ATOM 1496 O O . ALA A 1 192 ? 4.234 17.297 -5.688 1 96.38 192 ALA A O 1
ATOM 1497 N N . ILE A 1 193 ? 4.059 16.234 -7.637 1 96.31 193 ILE A N 1
ATOM 1498 C CA . ILE A 1 193 ? 4.242 17.469 -8.398 1 96.31 193 ILE A CA 1
ATOM 1499 C C . ILE A 1 193 ? 2.91 18.203 -8.516 1 96.31 193 ILE A C 1
ATOM 1501 O O . ILE A 1 193 ? 2.848 19.422 -8.328 1 96.31 193 ILE A O 1
ATOM 1505 N N . LYS A 1 194 ? 1.893 17.516 -8.766 1 96.19 194 LYS A N 1
ATOM 1506 C CA . LYS A 1 194 ? 0.583 18.062 -9.078 1 96.19 194 LYS A CA 1
ATOM 1507 C C . LYS A 1 194 ? -0.056 18.719 -7.852 1 96.19 194 LYS A C 1
ATOM 1509 O O . LYS A 1 194 ? -0.696 19.766 -7.957 1 96.19 194 LYS A O 1
ATOM 1514 N N . TYR A 1 195 ? 0.151 18.125 -6.746 1 97.25 195 TYR A N 1
ATOM 1515 C CA . TYR A 1 195 ? -0.63 18.547 -5.586 1 97.25 195 TYR A CA 1
ATOM 1516 C C . TYR A 1 195 ? 0.25 19.25 -4.566 1 97.25 195 TYR A C 1
ATOM 1518 O O . TYR A 1 195 ? 1.453 19 -4.488 1 97.25 195 TYR A O 1
ATOM 1526 N N . GLY A 1 196 ? -0.401 20.141 -3.783 1 96.69 196 GLY A N 1
ATOM 1527 C CA . GLY A 1 196 ? 0.275 20.859 -2.715 1 96.69 196 GLY A CA 1
ATOM 1528 C C . GLY A 1 196 ? 1.035 22.078 -3.203 1 96.69 196 GLY A C 1
ATOM 1529 O O . GLY A 1 196 ? 1.232 22.25 -4.406 1 96.69 196 GLY A O 1
ATOM 1530 N N . ASN A 1 197 ? 1.517 22.891 -2.307 1 97.56 197 ASN A N 1
ATOM 1531 C CA . ASN A 1 197 ? 2.24 24.109 -2.646 1 97.56 197 ASN A CA 1
ATOM 1532 C C . ASN A 1 197 ? 3.725 24 -2.303 1 97.56 197 ASN A C 1
ATOM 1534 O O . ASN A 1 197 ? 4.508 24.906 -2.611 1 97.56 197 ASN A O 1
ATOM 1538 N N . ARG A 1 198 ? 4.098 22.922 -1.614 1 98.12 198 ARG A N 1
ATOM 1539 C CA . ARG A 1 198 ? 5.48 22.703 -1.188 1 98.12 198 ARG A CA 1
ATOM 1540 C C . ARG A 1 198 ? 5.875 21.234 -1.337 1 98.12 198 ARG A C 1
ATOM 1542 O O . ARG A 1 198 ? 5.078 20.344 -1.059 1 98.12 198 ARG A O 1
ATOM 1549 N N . LEU A 1 199 ? 7.098 20.984 -1.849 1 98.19 199 LEU A N 1
ATOM 1550 C CA . LEU A 1 199 ? 7.637 19.641 -2.055 1 98.19 199 LEU A CA 1
ATOM 1551 C C . LEU A 1 199 ? 8.961 19.469 -1.32 1 98.19 199 LEU A C 1
ATOM 1553 O O . LEU A 1 199 ? 9.883 20.266 -1.499 1 98.19 199 LEU A O 1
ATOM 1557 N N . ILE A 1 200 ? 9.016 18.422 -0.521 1 98 200 ILE A N 1
ATOM 1558 C CA . ILE A 1 200 ? 10.195 18.141 0.291 1 98 200 ILE A CA 1
ATOM 1559 C C . ILE A 1 200 ? 10.688 16.719 0.003 1 98 200 ILE A C 1
ATOM 1561 O O . ILE A 1 200 ? 9.891 15.789 -0.072 1 98 200 ILE A O 1
ATOM 1565 N N . MET A 1 201 ? 11.953 16.578 -0.189 1 97.06 201 MET A N 1
ATOM 1566 C CA . MET A 1 201 ? 12.578 15.266 -0.307 1 97.06 201 MET A CA 1
ATOM 1567 C C . MET A 1 201 ? 13.43 14.961 0.916 1 97.06 201 MET A C 1
ATOM 1569 O O . MET A 1 201 ? 14.273 15.766 1.308 1 97.06 201 MET A O 1
ATOM 1573 N N . LEU A 1 202 ? 13.125 13.836 1.494 1 96.5 202 LEU A N 1
ATOM 1574 C CA . LEU A 1 202 ? 13.922 13.344 2.615 1 96.5 202 LEU A CA 1
ATOM 1575 C C . LEU A 1 202 ? 14.914 12.281 2.152 1 96.5 202 LEU A C 1
ATOM 1577 O O . LEU A 1 202 ? 14.57 11.414 1.341 1 96.5 202 LEU A O 1
ATOM 1581 N N . HIS A 1 203 ? 16.109 12.398 2.645 1 93.94 203 HIS A N 1
ATOM 1582 C CA . HIS A 1 203 ? 17.156 11.422 2.398 1 93.94 203 HIS A CA 1
ATOM 1583 C C . HIS A 1 203 ? 18.016 11.211 3.641 1 93.94 203 HIS A C 1
ATOM 1585 O O . HIS A 1 203 ? 18.609 12.156 4.152 1 93.94 203 HIS A O 1
ATOM 1591 N N . GLN A 1 204 ? 18.016 10 4.105 1 89.75 204 GLN A N 1
ATOM 1592 C CA . GLN A 1 204 ? 18.828 9.617 5.262 1 89.75 204 GLN A CA 1
ATOM 1593 C C . GLN A 1 204 ? 18.547 10.531 6.449 1 89.75 204 GLN A C 1
ATOM 1595 O O . GLN A 1 204 ? 19.484 11.047 7.07 1 89.75 204 GLN A O 1
ATOM 1600 N N . GLY A 1 205 ? 17.328 10.828 6.594 1 94.5 205 GLY A N 1
ATOM 1601 C CA . GLY A 1 205 ? 16.891 11.555 7.777 1 94.5 205 GLY A CA 1
ATOM 1602 C C . GLY A 1 205 ? 17.062 13.055 7.656 1 94.5 205 GLY A C 1
ATOM 1603 O O . GLY A 1 205 ? 16.922 13.789 8.633 1 94.5 205 GLY A O 1
ATOM 1604 N N . LYS A 1 206 ? 17.438 13.516 6.453 1 96.44 206 LYS A N 1
ATOM 1605 C CA . LYS A 1 206 ? 17.641 14.938 6.227 1 96.44 206 LYS A CA 1
ATOM 1606 C C . LYS A 1 206 ? 16.812 15.438 5.047 1 96.44 206 LYS A C 1
ATOM 1608 O O . LYS A 1 206 ? 16.484 14.672 4.141 1 96.44 206 LYS A O 1
ATOM 1613 N N . ILE A 1 207 ? 16.5 16.75 5.102 1 97.31 207 ILE A N 1
ATOM 1614 C CA . ILE A 1 207 ? 15.844 17.391 3.963 1 97.31 207 ILE A CA 1
ATOM 1615 C C . ILE A 1 207 ? 16.875 17.75 2.906 1 97.31 207 ILE A C 1
ATOM 1617 O O . ILE A 1 207 ? 17.781 18.547 3.17 1 97.31 207 ILE A O 1
ATOM 1621 N N . VAL A 1 208 ? 16.719 17.234 1.737 1 96.19 208 VAL A N 1
ATOM 1622 C CA . VAL A 1 208 ? 17.734 17.469 0.719 1 96.19 208 VAL A CA 1
ATOM 1623 C C . VAL A 1 208 ? 17.156 18.312 -0.41 1 96.19 208 VAL A C 1
ATOM 1625 O O . VAL A 1 208 ? 17.891 18.844 -1.253 1 96.19 208 VAL A O 1
ATOM 1628 N N . LEU A 1 209 ? 15.914 18.375 -0.484 1 96.31 209 LEU A N 1
ATOM 1629 C CA . LEU A 1 209 ? 15.188 19.219 -1.419 1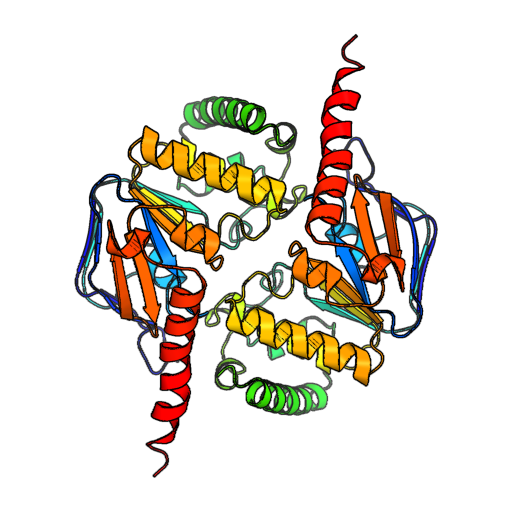 96.31 209 LEU A CA 1
ATOM 1630 C C . LEU A 1 209 ? 14 19.891 -0.738 1 96.31 209 LEU A C 1
ATOM 1632 O O . LEU A 1 209 ? 13.273 19.25 0.024 1 96.31 209 LEU A O 1
ATOM 1636 N N . ASP A 1 210 ? 13.852 21.125 -0.879 1 97.81 210 ASP A N 1
ATOM 1637 C CA . ASP A 1 210 ? 12.742 21.938 -0.385 1 97.81 210 ASP A CA 1
ATOM 1638 C C . ASP A 1 210 ? 12.367 23.016 -1.393 1 97.81 210 ASP A C 1
ATOM 1640 O O . ASP A 1 210 ? 13 24.078 -1.445 1 97.81 210 ASP A O 1
ATOM 1644 N N . ILE A 1 211 ? 11.266 22.719 -2.139 1 97.5 211 ILE A N 1
ATOM 1645 C CA . ILE A 1 211 ? 10.922 23.688 -3.178 1 97.5 211 ILE A CA 1
ATOM 1646 C C . ILE A 1 211 ? 9.445 24.062 -3.068 1 97.5 211 ILE A C 1
ATOM 1648 O O . ILE A 1 211 ? 8.633 23.266 -2.58 1 97.5 211 ILE A O 1
ATOM 1652 N N . HIS A 1 212 ? 9.102 25.266 -3.518 1 96.69 212 HIS A N 1
ATOM 1653 C CA . HIS A 1 212 ? 7.746 25.797 -3.52 1 96.69 212 HIS A CA 1
ATOM 1654 C C . HIS A 1 212 ? 7.555 26.812 -4.641 1 96.69 212 HIS A C 1
ATOM 1656 O O . HIS A 1 212 ? 8.5 27.125 -5.359 1 96.69 212 HIS A O 1
ATOM 1662 N N . GLY A 1 213 ? 6.305 27.188 -4.895 1 93.19 213 GLY A N 1
ATOM 1663 C CA . GLY A 1 213 ? 6.008 28.219 -5.875 1 93.19 213 GLY A CA 1
ATOM 1664 C C . GLY A 1 213 ? 6.484 27.859 -7.273 1 93.19 213 GLY A C 1
ATOM 1665 O O . GLY A 1 213 ? 6.168 26.797 -7.789 1 93.19 213 GLY A O 1
ATOM 1666 N N . ALA A 1 214 ? 7.352 28.75 -7.754 1 94.56 214 ALA A N 1
ATOM 1667 C CA . ALA A 1 214 ? 7.801 28.625 -9.141 1 94.56 214 ALA A CA 1
ATOM 1668 C C . ALA A 1 214 ? 8.734 27.422 -9.305 1 94.56 214 ALA A C 1
ATOM 1670 O O . ALA A 1 214 ? 8.695 26.75 -10.336 1 94.5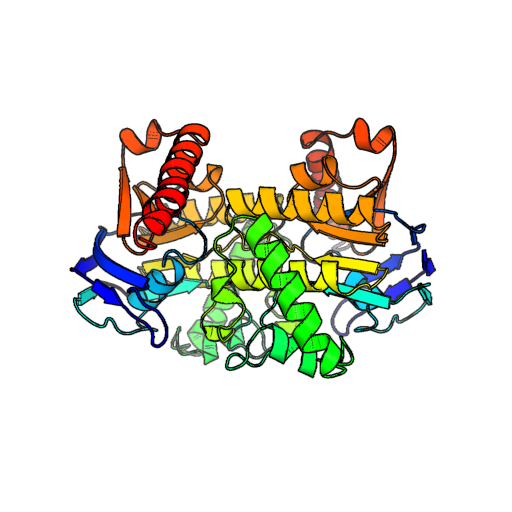6 214 ALA A O 1
ATOM 1671 N N . GLN A 1 215 ? 9.492 27.203 -8.289 1 96.44 215 GLN A N 1
ATOM 1672 C CA . GLN A 1 215 ? 10.43 26.078 -8.359 1 96.44 215 GLN A CA 1
ATOM 1673 C C . GLN A 1 215 ? 9.688 24.75 -8.43 1 96.44 215 GLN A C 1
ATOM 1675 O O . GLN A 1 215 ? 10.047 23.875 -9.211 1 96.44 215 GLN A O 1
ATOM 1680 N N . LYS A 1 216 ? 8.656 24.609 -7.648 1 96.31 216 LYS A N 1
ATOM 1681 C CA . LYS A 1 216 ? 7.871 23.375 -7.68 1 96.31 216 LYS A CA 1
ATOM 1682 C C . LYS A 1 216 ? 7.121 23.234 -9 1 96.31 216 LYS A C 1
ATOM 1684 O O . LYS A 1 216 ? 7.059 22.156 -9.57 1 96.31 216 LYS A O 1
ATOM 1689 N N . LYS A 1 217 ? 6.637 24.344 -9.516 1 94.88 217 LYS A N 1
ATOM 1690 C CA . LYS A 1 217 ? 5.867 24.328 -10.758 1 94.88 217 LYS A CA 1
ATOM 1691 C C . LYS A 1 217 ? 6.742 23.922 -11.945 1 94.88 217 LYS A C 1
ATOM 1693 O O . LYS A 1 217 ? 6.262 23.312 -12.898 1 94.88 217 LYS A O 1
ATOM 1698 N N . ALA A 1 218 ? 7.957 24.219 -11.828 1 96 218 ALA A N 1
ATOM 1699 C CA . ALA A 1 218 ? 8.883 23.953 -12.922 1 96 218 ALA A CA 1
ATOM 1700 C C . ALA A 1 218 ? 9.414 22.516 -12.859 1 96 218 ALA A C 1
ATOM 1702 O O . ALA A 1 218 ? 9.992 22.016 -13.828 1 96 218 ALA A O 1
ATOM 1703 N N . MET A 1 219 ? 9.195 21.891 -11.727 1 95.5 219 MET A N 1
ATOM 1704 C CA . MET A 1 219 ? 9.734 20.547 -11.523 1 95.5 219 MET A CA 1
ATOM 1705 C C . MET A 1 219 ? 8.977 19.531 -12.375 1 95.5 219 MET A C 1
ATOM 1707 O O . MET A 1 219 ? 7.75 19.625 -12.508 1 95.5 219 MET A O 1
ATOM 1711 N N . THR A 1 220 ? 9.734 18.609 -12.945 1 96.06 220 THR A N 1
ATOM 1712 C CA . THR A 1 220 ? 9.156 17.516 -13.711 1 96.06 220 THR A CA 1
ATOM 1713 C C . THR A 1 220 ? 9.375 16.172 -13.008 1 96.06 220 THR A C 1
ATOM 1715 O O . THR A 1 220 ? 10.234 16.062 -12.125 1 96.06 220 THR A O 1
ATOM 1718 N N . VAL A 1 221 ? 8.594 15.188 -13.391 1 93.81 221 VAL A N 1
ATOM 1719 C CA . VAL A 1 221 ? 8.75 13.852 -12.836 1 93.81 221 VAL A CA 1
ATOM 1720 C C . VAL A 1 221 ? 10.164 13.344 -13.086 1 93.81 221 VAL A C 1
ATOM 1722 O O . VAL A 1 221 ? 10.812 12.812 -12.18 1 93.81 221 VAL A O 1
ATOM 1725 N N . GLN A 1 222 ? 10.648 13.516 -14.281 1 93.06 222 GLN A N 1
ATOM 1726 C CA . GLN A 1 222 ? 11.992 13.086 -14.625 1 93.06 222 GLN A CA 1
ATOM 1727 C C . GLN A 1 222 ? 13.039 13.805 -13.766 1 93.06 222 GLN A C 1
ATOM 1729 O O . GLN A 1 222 ? 14.008 13.195 -13.32 1 93.06 222 GLN A O 1
ATOM 1734 N N . GLY A 1 223 ? 12.828 15.086 -13.625 1 92.88 223 GLY A N 1
ATOM 1735 C CA . GLY A 1 223 ? 13.727 15.844 -12.766 1 92.88 223 GLY A CA 1
ATOM 1736 C C . GLY A 1 223 ? 13.781 15.32 -11.344 1 92.88 223 GLY A C 1
ATOM 1737 O O . GLY A 1 223 ? 14.867 15.195 -10.766 1 92.88 223 GLY A O 1
ATOM 1738 N N . LEU A 1 224 ? 12.656 14.984 -10.828 1 91.94 224 LEU A N 1
ATOM 1739 C CA . LEU A 1 224 ? 12.562 14.469 -9.461 1 91.94 224 LEU A CA 1
ATOM 1740 C C . LEU A 1 224 ? 13.242 13.109 -9.344 1 91.94 224 LEU A C 1
ATOM 1742 O O . LEU A 1 224 ? 13.977 12.852 -8.383 1 91.94 224 LEU A O 1
ATOM 1746 N N . LEU A 1 225 ? 12.984 12.258 -10.305 1 89.94 225 LEU A N 1
ATOM 1747 C CA . LEU A 1 225 ? 13.57 10.914 -10.297 1 89.94 225 LEU A CA 1
ATOM 1748 C C . LEU A 1 225 ? 15.086 10.984 -10.406 1 89.94 225 LEU A C 1
ATOM 1750 O O . LEU A 1 225 ? 15.797 10.211 -9.758 1 89.94 225 LEU A O 1
ATOM 1754 N N . THR A 1 226 ? 15.555 11.883 -11.203 1 90 226 THR A N 1
ATOM 1755 C CA . THR A 1 226 ? 17 12.078 -11.336 1 90 226 THR A CA 1
ATOM 1756 C C . THR A 1 226 ? 17.609 12.508 -10.008 1 90 226 THR A C 1
ATOM 1758 O O . THR A 1 226 ? 18.656 11.984 -9.602 1 90 226 THR A O 1
ATOM 1761 N N . MET A 1 227 ? 16.953 13.398 -9.391 1 87 227 MET A N 1
ATOM 1762 C CA . MET A 1 227 ? 17.438 13.859 -8.094 1 87 227 MET A CA 1
ATOM 1763 C C . MET A 1 227 ? 17.422 12.719 -7.074 1 87 227 MET A C 1
ATOM 1765 O O . MET A 1 227 ? 18.359 12.57 -6.301 1 87 227 MET A O 1
ATOM 1769 N N . PHE A 1 228 ? 16.422 12 -7.152 1 84.19 228 PHE A N 1
ATOM 1770 C CA . PHE A 1 228 ? 16.281 10.844 -6.273 1 84.19 228 PHE A CA 1
ATOM 1771 C C . PHE A 1 228 ? 17.438 9.867 -6.461 1 84.19 228 PHE A C 1
ATOM 1773 O O . PHE A 1 228 ? 18.016 9.398 -5.484 1 84.19 228 PHE A O 1
ATOM 1780 N N . HIS A 1 229 ? 17.719 9.633 -7.664 1 83 229 HIS A N 1
ATOM 1781 C CA . HIS A 1 229 ? 18.812 8.703 -7.992 1 83 229 HIS A CA 1
ATOM 1782 C C . HIS A 1 229 ? 20.156 9.266 -7.574 1 83 229 HIS A C 1
ATOM 1784 O O . HIS A 1 229 ? 21.031 8.523 -7.125 1 83 229 HIS A O 1
ATOM 1790 N N . GLN A 1 230 ? 20.312 10.469 -7.707 1 84.31 230 GLN A N 1
ATOM 1791 C CA . GLN A 1 230 ? 21.562 11.117 -7.336 1 84.31 230 GLN A CA 1
ATOM 1792 C C . GLN A 1 230 ? 21.844 10.969 -5.844 1 84.31 230 GLN A C 1
ATOM 1794 O O . GLN A 1 230 ? 22.969 10.688 -5.441 1 84.31 230 GLN A O 1
ATOM 1799 N N . TYR A 1 231 ? 20.828 11.07 -5.078 1 82.06 231 TYR A N 1
ATOM 1800 C CA . TYR A 1 231 ? 21 10.969 -3.633 1 82.06 231 TYR A CA 1
ATOM 1801 C C . TYR A 1 231 ? 21.141 9.516 -3.205 1 82.06 231 TYR A C 1
ATOM 1803 O O . TYR A 1 231 ? 21.875 9.211 -2.252 1 82.06 231 TYR A O 1
ATOM 1811 N N . GLU A 1 232 ? 20.516 8.648 -3.895 1 76.38 232 GLU A N 1
ATOM 1812 C CA . GLU A 1 232 ? 20.609 7.238 -3.541 1 76.38 232 GLU A CA 1
ATOM 1813 C C . GLU A 1 232 ? 21.969 6.656 -3.943 1 76.38 232 GLU A C 1
ATOM 1815 O O . GLU A 1 232 ? 22.5 5.777 -3.262 1 76.38 232 GLU A O 1
ATOM 1820 N N . ASP A 1 233 ? 22.469 7.023 -5.117 1 65.5 233 ASP A N 1
ATOM 1821 C CA . ASP A 1 233 ? 23.75 6.555 -5.602 1 65.5 233 ASP A CA 1
ATOM 1822 C C . ASP A 1 233 ? 24.891 7.098 -4.734 1 65.5 233 ASP A C 1
ATOM 1824 O O . ASP A 1 233 ? 25.922 6.445 -4.582 1 65.5 233 ASP A O 1
ATOM 1828 N N . GLN A 1 234 ? 24.781 8.25 -4.25 1 55.44 234 GLN A N 1
ATOM 1829 C CA . GLN A 1 234 ? 25.828 8.797 -3.391 1 55.44 234 GLN A CA 1
ATOM 1830 C C . GLN A 1 234 ? 26 7.949 -2.131 1 55.44 234 GLN A C 1
ATOM 1832 O O . GLN A 1 234 ? 27.078 7.918 -1.544 1 55.44 234 GLN A O 1
ATOM 1837 N N . LEU A 1 235 ? 25.094 7.234 -1.768 1 49.16 235 LEU A N 1
ATOM 1838 C CA . LEU A 1 235 ? 25.219 6.312 -0.644 1 49.16 235 LEU A CA 1
ATOM 1839 C C . LEU A 1 235 ? 26.094 5.121 -1.016 1 49.16 235 LEU A C 1
ATOM 1841 O O . LEU A 1 235 ? 26.828 4.594 -0.174 1 49.16 235 LEU A O 1
ATOM 1845 N N . LEU A 1 236 ? 25.969 4.59 -2.225 1 42.72 236 LEU A N 1
ATOM 1846 C CA . LEU A 1 236 ? 26.797 3.469 -2.654 1 42.72 236 LEU A CA 1
ATOM 1847 C C . LEU A 1 236 ? 28.281 3.85 -2.641 1 42.72 236 LEU A C 1
ATOM 1849 O O . LEU A 1 236 ? 29.141 3.01 -2.367 1 42.72 236 LEU A O 1
ATOM 1853 N N . VAL A 1 237 ? 28.641 5.094 -3.076 1 38.25 237 VAL A N 1
ATOM 1854 C CA . VAL A 1 237 ? 30.047 5.496 -3.084 1 38.25 237 VAL A CA 1
ATOM 1855 C C . VAL A 1 237 ? 30.5 5.816 -1.661 1 38.25 237 VAL A C 1
ATOM 1857 O O . VAL A 1 237 ? 31.641 5.551 -1.294 1 38.25 237 VAL A O 1
ATOM 1860 N N . SER A 1 238 ? 29.781 6.453 -0.971 1 37.41 238 SER A N 1
ATOM 1861 C CA . SER A 1 238 ? 30.281 6.891 0.33 1 37.41 238 SER A CA 1
ATOM 1862 C C . SER A 1 238 ? 30.391 5.723 1.305 1 37.41 238 SER A C 1
ATOM 1864 O O . SER A 1 238 ? 31 5.844 2.363 1 37.41 238 SER A O 1
ATOM 1866 N N . GLY A 1 239 ? 29.609 4.73 1.223 1 38.03 239 GLY A N 1
ATOM 1867 C CA . GLY A 1 239 ? 29.797 3.562 2.064 1 38.03 239 GLY A CA 1
ATOM 1868 C C . GLY A 1 239 ? 31.047 2.764 1.697 1 38.03 239 GLY A C 1
ATOM 1869 O O . GLY A 1 239 ? 31.344 1.755 2.334 1 38.03 239 GLY A O 1
ATOM 1870 N N . GLY A 1 240 ? 31.609 2.889 0.496 1 33.91 240 GLY A N 1
ATOM 1871 C CA . GLY A 1 240 ? 32.844 2.236 0.156 1 33.91 240 GLY A CA 1
ATOM 1872 C C . GLY A 1 240 ? 34.031 2.783 0.93 1 33.91 240 GLY A C 1
ATOM 1873 O O . GLY A 1 240 ? 35.156 2.291 0.788 1 33.91 240 GLY A O 1
ATOM 1874 N N . GLY A 1 241 ? 34.062 4.012 1.403 1 32.62 241 GLY A N 1
ATOM 1875 C CA . GLY A 1 241 ? 35.344 4.547 1.839 1 32.62 241 GLY A CA 1
ATOM 1876 C C . GLY A 1 241 ? 35.906 3.824 3.043 1 32.62 241 GLY A C 1
ATOM 1877 O O . GLY A 1 241 ? 37.125 3.857 3.277 1 32.62 241 GLY A O 1
ATOM 1878 N N . ASN A 1 242 ? 35.156 3.57 4.086 1 28.42 242 ASN A N 1
ATOM 1879 C CA . ASN A 1 242 ? 36.031 3.318 5.227 1 28.42 242 ASN A CA 1
ATOM 1880 C C . ASN A 1 242 ? 36.5 1.868 5.262 1 28.42 242 ASN A C 1
ATOM 1882 O O . ASN A 1 242 ? 36.844 1.343 6.328 1 28.42 242 ASN A O 1
ATOM 1886 N N . VAL A 1 243 ? 36.281 1.003 4.262 1 28.27 243 VAL A N 1
ATOM 1887 C CA . VAL A 1 243 ? 37 -0.252 4.465 1 28.27 243 VAL A CA 1
ATOM 1888 C C . VAL A 1 243 ? 38.469 -0.085 4.062 1 28.27 243 VAL A C 1
ATOM 1890 O O . VAL A 1 243 ? 38.812 -0.15 2.877 1 28.27 243 VAL A O 1
ATOM 1893 N N . ASN A 1 244 ? 39 1.121 4.148 1 23.39 244 ASN A N 1
ATOM 1894 C CA . ASN A 1 244 ? 40.469 1.009 4.199 1 23.39 244 ASN A CA 1
ATOM 1895 C C . ASN A 1 244 ? 40.938 0.454 5.539 1 23.39 244 ASN A C 1
ATOM 1897 O O . ASN A 1 244 ? 40.438 0.841 6.59 1 23.39 244 ASN A O 1
ATOM 1901 N N . MET B 1 1 ? -1.502 -26.578 -13.664 1 94.31 1 MET B N 1
ATOM 1902 C CA . MET B 1 1 ? -0.811 -26.281 -12.406 1 94.31 1 MET B CA 1
ATOM 1903 C C . MET B 1 1 ? -1.781 -25.734 -11.367 1 94.31 1 MET B C 1
ATOM 1905 O O . MET B 1 1 ? -1.816 -26.219 -10.234 1 94.31 1 MET B O 1
ATOM 1909 N N . ILE B 1 2 ? -2.604 -24.781 -11.781 1 98.06 2 ILE B N 1
ATOM 1910 C CA . ILE B 1 2 ? -3.711 -24.281 -10.977 1 98.06 2 ILE B CA 1
ATOM 1911 C C . ILE B 1 2 ? -5.023 -24.469 -11.734 1 98.06 2 ILE B C 1
ATOM 1913 O O . ILE B 1 2 ? -5.164 -24 -12.867 1 98.06 2 ILE B O 1
ATOM 1917 N N . ASN B 1 3 ? -5.941 -25.203 -11.156 1 98.56 3 ASN B N 1
ATOM 1918 C CA . ASN B 1 3 ? -7.25 -25.438 -11.766 1 98.56 3 ASN B CA 1
ATOM 1919 C C . ASN B 1 3 ? -8.383 -25.016 -10.836 1 98.56 3 ASN B C 1
ATOM 1921 O O . ASN B 1 3 ? -8.648 -25.672 -9.836 1 98.56 3 ASN B O 1
ATOM 1925 N N . ILE B 1 4 ? -8.977 -23.891 -11.133 1 98.56 4 ILE B N 1
ATOM 1926 C CA . ILE B 1 4 ? -10.141 -23.375 -10.422 1 98.56 4 ILE B CA 1
ATOM 1927 C C . ILE B 1 4 ? -11.414 -23.75 -11.18 1 98.56 4 ILE B C 1
ATOM 1929 O O . ILE B 1 4 ? -11.578 -23.375 -12.344 1 98.56 4 ILE B O 1
ATOM 1933 N N . ILE B 1 5 ? -12.289 -24.453 -10.523 1 98.56 5 ILE B N 1
ATOM 1934 C CA . ILE B 1 5 ? -13.469 -24.984 -11.203 1 98.56 5 ILE B CA 1
ATOM 1935 C C . ILE B 1 5 ? -14.734 -24.469 -10.523 1 98.56 5 ILE B C 1
ATOM 1937 O O . ILE B 1 5 ? -15.117 -24.938 -9.453 1 98.56 5 ILE B O 1
ATOM 1941 N N . LYS B 1 6 ? -15.398 -23.516 -11.156 1 98.44 6 LYS B N 1
ATOM 1942 C CA . LYS B 1 6 ? -16.703 -22.984 -10.773 1 98.44 6 LYS B CA 1
ATOM 1943 C C . LYS B 1 6 ? -16.734 -22.641 -9.281 1 98.44 6 LYS B C 1
ATOM 1945 O O . LYS B 1 6 ? -17.641 -23.078 -8.562 1 98.44 6 LYS B O 1
ATOM 1950 N N . VAL B 1 7 ? -15.805 -21.875 -8.836 1 98.56 7 VAL B N 1
ATOM 1951 C CA . VAL B 1 7 ? -15.641 -21.547 -7.426 1 98.56 7 VAL B CA 1
ATOM 1952 C C . VAL B 1 7 ? -16.516 -20.359 -7.055 1 98.56 7 VAL B C 1
ATOM 1954 O O . VAL B 1 7 ? -16.578 -19.375 -7.797 1 98.56 7 VAL B O 1
ATOM 1957 N N . THR B 1 8 ? -17.219 -20.516 -5.984 1 98.44 8 THR B N 1
ATOM 1958 C CA . THR B 1 8 ? -18.031 -19.438 -5.406 1 98.44 8 THR B CA 1
ATOM 1959 C C . THR B 1 8 ? -17.688 -19.234 -3.936 1 98.44 8 THR B C 1
ATOM 1961 O O . THR B 1 8 ? -17.422 -20.203 -3.217 1 98.44 8 THR B O 1
ATOM 1964 N N . LYS B 1 9 ? -17.578 -18.047 -3.51 1 97.31 9 LYS B N 1
ATOM 1965 C CA . LYS B 1 9 ? -17.344 -17.688 -2.113 1 97.31 9 LYS B CA 1
ATOM 1966 C C . LYS B 1 9 ? -18.203 -16.5 -1.686 1 97.31 9 LYS B C 1
ATOM 1968 O O . LYS B 1 9 ? -18.188 -15.461 -2.338 1 97.31 9 LYS B O 1
ATOM 1973 N N . SER B 1 10 ? -18.938 -16.703 -0.673 1 94.44 10 SER B N 1
ATOM 1974 C CA . SER B 1 10 ? -19.75 -15.656 -0.056 1 94.44 10 SER B CA 1
ATOM 1975 C C . SER B 1 10 ? -19.344 -15.438 1.399 1 94.44 10 SER B C 1
ATOM 1977 O O . SER B 1 10 ? -18.703 -16.297 2.006 1 94.44 10 SER B O 1
ATOM 1979 N N . PHE B 1 11 ? -19.594 -14.266 1.851 1 88.31 11 PHE B N 1
ATOM 1980 C CA . PHE B 1 11 ? -19.406 -13.938 3.258 1 88.31 11 PHE B CA 1
ATOM 1981 C C . PHE B 1 11 ? -20.703 -13.453 3.885 1 88.31 11 PHE B C 1
ATOM 1983 O O . PHE B 1 11 ? -21.516 -12.805 3.221 1 88.31 11 PHE B O 1
ATOM 1990 N N . PRO B 1 12 ? -20.875 -13.758 5.148 1 84.19 12 PRO B N 1
ATOM 1991 C CA . PRO B 1 12 ? -22.094 -13.289 5.809 1 84.19 12 PRO B CA 1
ATOM 1992 C C . PRO B 1 12 ? -22.234 -11.766 5.773 1 84.19 12 PRO B C 1
ATOM 1994 O O . PRO B 1 12 ? -21.234 -11.055 5.914 1 84.19 12 PRO B O 1
ATOM 1997 N N . GLY B 1 13 ? -23.422 -11.266 5.496 1 75.19 13 GLY B N 1
ATOM 1998 C CA . GLY B 1 13 ? -23.703 -9.836 5.516 1 75.19 13 GLY B CA 1
ATOM 1999 C C . GLY B 1 13 ? -23.656 -9.195 4.141 1 75.19 13 GLY B C 1
ATOM 2000 O O . GLY B 1 13 ? -24.078 -8.055 3.965 1 75.19 13 GLY B O 1
ATOM 2001 N N . LEU B 1 14 ? -23.141 -10 3.256 1 77.75 14 LEU B N 1
ATOM 2002 C CA . LEU B 1 14 ? -23.109 -9.484 1.892 1 77.75 14 LEU B CA 1
ATOM 2003 C C . LEU B 1 14 ? -24.203 -10.109 1.044 1 77.75 14 LEU B C 1
ATOM 2005 O O . LEU B 1 14 ? -24.516 -11.297 1.186 1 77.75 14 LEU B O 1
ATOM 2009 N N . PHE B 1 15 ? -24.734 -9.281 0.155 1 77.75 15 PHE B N 1
ATOM 2010 C CA . PHE B 1 15 ? -25.875 -9.719 -0.638 1 77.75 15 PHE B CA 1
ATOM 2011 C C . PHE B 1 15 ? -25.422 -10.586 -1.807 1 77.75 15 PHE B C 1
ATOM 2013 O O . PHE B 1 15 ? -26.188 -11.43 -2.293 1 77.75 15 PHE B O 1
ATOM 2020 N N . ARG B 1 16 ? -24.297 -10.359 -2.209 1 86.81 16 ARG B N 1
ATOM 2021 C CA . ARG B 1 16 ? -23.766 -11.102 -3.354 1 86.81 16 ARG B CA 1
ATOM 2022 C C . ARG B 1 16 ? -22.469 -11.797 -3 1 86.81 16 ARG B C 1
ATOM 2024 O O . ARG B 1 16 ? -21.734 -11.344 -2.123 1 86.81 16 ARG B O 1
ATOM 2031 N N . PRO B 1 17 ? -22.266 -12.977 -3.732 1 94.44 17 PRO B N 1
ATOM 2032 C CA . PRO B 1 17 ? -20.969 -13.633 -3.518 1 94.44 17 PRO B CA 1
ATOM 2033 C C . PRO B 1 17 ? -19.781 -12.758 -3.928 1 94.44 17 PRO B C 1
ATOM 2035 O O . PRO B 1 17 ? -19.891 -11.992 -4.891 1 94.44 17 PRO B O 1
ATOM 2038 N N . VAL B 1 18 ? -18.734 -12.852 -3.223 1 93.88 18 VAL B N 1
ATOM 2039 C CA . VAL B 1 18 ? -17.531 -12.102 -3.527 1 93.88 18 VAL B CA 1
ATOM 2040 C C . VAL B 1 18 ? -16.812 -12.742 -4.715 1 93.88 18 VAL B C 1
ATOM 2042 O O . VAL B 1 18 ? -16.219 -12.039 -5.543 1 93.88 18 VAL B O 1
ATOM 2045 N N . ILE B 1 19 ? -16.781 -14.039 -4.691 1 97.69 19 ILE B N 1
ATOM 2046 C CA . ILE B 1 19 ? -16.375 -14.812 -5.855 1 97.69 19 ILE B CA 1
ATOM 2047 C C . ILE B 1 19 ? -17.578 -15.57 -6.426 1 97.69 19 ILE B C 1
ATOM 2049 O O . ILE B 1 19 ? -18.25 -16.312 -5.707 1 97.69 19 ILE B O 1
ATOM 2053 N N . ASN B 1 20 ? -17.812 -15.359 -7.691 1 97.75 20 ASN B N 1
ATOM 2054 C CA . ASN B 1 20 ? -19.047 -15.852 -8.281 1 97.75 20 ASN B CA 1
ATOM 2055 C C . ASN B 1 20 ? -18.781 -16.766 -9.477 1 97.75 20 ASN B C 1
ATOM 2057 O O . ASN B 1 20 ? -18.688 -16.281 -10.617 1 97.75 20 ASN B O 1
ATOM 2061 N N . ASP B 1 21 ? -18.641 -18.047 -9.172 1 98 21 ASP B N 1
ATOM 2062 C CA . ASP B 1 21 ? -18.578 -19.078 -10.203 1 98 21 ASP B CA 1
ATOM 2063 C C . ASP B 1 21 ? -17.375 -18.875 -11.117 1 98 21 ASP B C 1
ATOM 2065 O O . ASP B 1 21 ? -17.516 -18.891 -12.344 1 98 21 ASP B O 1
ATOM 2069 N N . ILE B 1 22 ? -16.234 -18.719 -10.555 1 98.25 22 ILE B N 1
ATOM 2070 C CA . ILE B 1 22 ? -15.023 -18.453 -11.32 1 98.25 22 ILE B CA 1
ATOM 2071 C C . ILE B 1 22 ? -14.367 -19.766 -11.711 1 98.25 22 ILE B C 1
ATOM 2073 O O . ILE B 1 22 ? -14.219 -20.672 -10.875 1 98.25 22 ILE B O 1
ATOM 2077 N N . SER B 1 23 ? -14.094 -19.906 -12.969 1 98.62 23 SER B N 1
ATOM 2078 C CA . SER B 1 23 ? -13.242 -20.969 -13.484 1 98.62 23 SER B CA 1
ATOM 2079 C C . SER B 1 23 ? -11.992 -20.406 -14.148 1 98.62 23 SER B C 1
ATOM 2081 O O . SER B 1 23 ? -12.055 -19.406 -14.867 1 98.62 23 SER B O 1
ATOM 2083 N N . LEU B 1 24 ? -10.859 -21 -13.836 1 98.25 24 LEU B N 1
ATOM 2084 C CA . LEU B 1 24 ? -9.578 -20.547 -14.367 1 98.25 24 LEU B CA 1
ATOM 2085 C C . LEU B 1 24 ? -8.555 -21.672 -14.352 1 98.25 24 LEU B C 1
ATOM 2087 O O . LEU B 1 24 ? -8.461 -22.422 -13.375 1 98.25 24 LEU B O 1
ATOM 2091 N N . TYR B 1 25 ? -7.883 -21.781 -15.414 1 98.44 25 TYR B N 1
ATOM 2092 C CA . TYR B 1 25 ? -6.812 -22.766 -15.508 1 98.44 25 TYR B CA 1
ATOM 2093 C C . TYR B 1 25 ? -5.488 -22.109 -15.852 1 98.44 25 TYR B C 1
ATOM 2095 O O . TYR B 1 25 ? -5.41 -21.297 -16.781 1 98.44 25 TYR B O 1
ATOM 2103 N N . LEU B 1 26 ? -4.477 -22.406 -15.086 1 98.25 26 LEU B N 1
ATOM 2104 C CA . LEU B 1 26 ? -3.123 -21.938 -15.352 1 98.25 26 LEU B CA 1
ATOM 2105 C C . LEU B 1 26 ? -2.162 -23.094 -15.531 1 98.25 26 LEU B C 1
ATOM 2107 O O . LEU B 1 26 ? -2.139 -24.031 -14.719 1 98.25 26 LEU B O 1
ATOM 2111 N N . GLU B 1 27 ? -1.373 -23.031 -16.578 1 97.81 27 GLU B N 1
ATOM 2112 C CA . GLU B 1 27 ? -0.324 -24.016 -16.812 1 97.81 27 GLU B CA 1
ATOM 2113 C C . GLU B 1 27 ? 0.913 -23.719 -15.969 1 97.81 27 GLU B C 1
ATOM 2115 O O . GLU B 1 27 ? 1.069 -22.609 -15.453 1 97.81 27 GLU B O 1
ATOM 2120 N N . ARG B 1 28 ? 1.721 -24.766 -15.891 1 97.19 28 ARG B N 1
ATOM 2121 C CA . ARG B 1 28 ? 3.006 -24.547 -15.234 1 97.19 28 ARG B CA 1
ATOM 2122 C C . ARG B 1 28 ? 3.783 -23.422 -15.906 1 97.19 28 ARG B C 1
ATOM 2124 O O . ARG B 1 28 ? 3.881 -23.375 -17.125 1 97.19 28 ARG B O 1
ATOM 2131 N N . GLY B 1 29 ? 4.215 -22.484 -15.117 1 97.56 29 GLY B N 1
ATOM 2132 C CA . GLY B 1 29 ? 5.047 -21.422 -15.648 1 97.56 29 GLY B CA 1
ATOM 2133 C C . GLY B 1 29 ? 4.25 -20.188 -16.062 1 97.56 29 GLY B C 1
ATOM 2134 O O . GLY B 1 29 ? 4.828 -19.141 -16.359 1 97.56 29 GLY B O 1
ATOM 2135 N N . ASP B 1 30 ? 2.902 -20.297 -16.062 1 98.06 30 ASP B N 1
ATOM 2136 C CA . ASP B 1 30 ? 2.096 -19.125 -16.375 1 98.06 30 ASP B CA 1
ATOM 2137 C C . ASP B 1 30 ? 2.332 -18.016 -15.359 1 98.06 30 ASP B C 1
ATOM 2139 O O . ASP B 1 30 ? 2.428 -18.281 -14.156 1 98.06 30 ASP B O 1
ATOM 2143 N N . PHE B 1 31 ? 2.52 -16.844 -15.883 1 98.19 31 PHE B N 1
ATOM 2144 C CA . PHE B 1 31 ? 2.527 -15.625 -15.094 1 98.19 31 PHE B CA 1
ATOM 2145 C C . PHE B 1 31 ? 1.301 -14.773 -15.398 1 98.19 31 PHE B C 1
ATOM 2147 O O . PHE B 1 31 ? 1.3 -13.992 -16.344 1 98.19 31 PHE B O 1
ATOM 2154 N N . CYS B 1 32 ? 0.336 -14.914 -14.492 1 98.44 32 CYS B N 1
ATOM 2155 C CA . CYS B 1 32 ? -0.962 -14.281 -14.703 1 98.44 32 CYS B CA 1
ATOM 2156 C C . CYS B 1 32 ? -1.123 -13.047 -13.828 1 98.44 32 CYS B C 1
ATOM 2158 O O . CYS B 1 32 ? -0.957 -13.125 -12.609 1 98.44 32 CYS B O 1
ATOM 2160 N N . VAL B 1 33 ? -1.453 -11.914 -14.453 1 98.38 33 VAL B N 1
ATOM 2161 C CA . VAL B 1 33 ? -1.67 -10.672 -13.727 1 98.38 33 VAL B CA 1
ATOM 2162 C C . VAL B 1 33 ? -3.168 -10.414 -13.578 1 98.38 33 VAL B C 1
ATOM 2164 O O . VAL B 1 33 ? -3.914 -10.484 -14.562 1 98.38 33 VAL B O 1
ATOM 2167 N N . PHE B 1 34 ? -3.559 -10.141 -12.367 1 97.88 34 PHE B N 1
ATOM 2168 C CA . PHE B 1 34 ? -4.945 -9.828 -12.047 1 97.88 34 PHE B CA 1
ATOM 2169 C C . PHE B 1 34 ? -5.113 -8.344 -11.75 1 97.88 34 PHE B C 1
ATOM 2171 O O . PHE B 1 34 ? -4.352 -7.77 -10.969 1 97.88 34 PHE B O 1
ATOM 2178 N N . ILE B 1 35 ? -6.102 -7.746 -12.383 1 96.69 35 ILE B N 1
ATOM 2179 C CA . ILE B 1 35 ? -6.496 -6.375 -12.086 1 96.69 35 ILE B CA 1
ATOM 2180 C C . ILE B 1 35 ? -8 -6.316 -11.82 1 96.69 35 ILE B C 1
ATOM 2182 O O . ILE B 1 35 ? -8.727 -7.277 -12.102 1 96.69 35 ILE B O 1
ATOM 2186 N N . GLY B 1 36 ? -8.438 -5.234 -11.258 1 93.94 36 GLY B N 1
ATOM 2187 C CA . GLY B 1 36 ? -9.836 -5.02 -10.906 1 93.94 36 GLY B CA 1
ATOM 2188 C C . GLY B 1 36 ? -10.023 -3.979 -9.82 1 93.94 36 GLY B C 1
ATOM 2189 O O . GLY B 1 36 ? -9.07 -3.59 -9.156 1 93.94 36 GLY B O 1
ATOM 2190 N N . ALA B 1 37 ? -11.219 -3.633 -9.617 1 90.31 37 ALA B N 1
ATOM 2191 C CA . ALA B 1 37 ? -11.539 -2.598 -8.641 1 90.31 37 ALA B CA 1
ATOM 2192 C C . ALA B 1 37 ? -11.367 -3.117 -7.219 1 90.31 37 ALA B C 1
ATOM 2194 O O . ALA B 1 37 ? -11.305 -4.328 -6.996 1 90.31 37 ALA B O 1
ATOM 2195 N N . ASN B 1 38 ? -11.203 -2.176 -6.293 1 88.56 38 ASN B N 1
ATOM 2196 C CA . ASN B 1 38 ? -11.18 -2.555 -4.887 1 88.56 38 ASN B CA 1
ATOM 2197 C C . ASN B 1 38 ? -12.445 -3.309 -4.484 1 88.56 38 ASN B C 1
ATOM 2199 O O . ASN B 1 38 ? -13.555 -2.908 -4.848 1 88.56 38 ASN B O 1
ATOM 2203 N N . GLY B 1 39 ? -12.258 -4.449 -3.879 1 86.94 39 GLY B N 1
ATOM 2204 C CA . GLY B 1 39 ? -13.398 -5.195 -3.371 1 86.94 39 GLY B CA 1
ATOM 2205 C C . GLY B 1 39 ? -13.992 -6.145 -4.391 1 86.94 39 GLY B C 1
ATOM 2206 O O . GLY B 1 39 ? -15 -6.805 -4.121 1 86.94 39 GLY B O 1
ATOM 2207 N N . CYS B 1 40 ? -13.352 -6.234 -5.5 1 91.5 40 CYS B N 1
ATOM 2208 C CA . CYS B 1 40 ? -13.961 -7.043 -6.551 1 91.5 40 CYS B CA 1
ATOM 2209 C C . CYS B 1 40 ? -13.664 -8.523 -6.34 1 91.5 40 CYS B C 1
ATOM 2211 O O . CYS B 1 40 ? -14.164 -9.367 -7.082 1 91.5 40 CYS B O 1
ATOM 2213 N N . GLY B 1 41 ? -12.758 -8.883 -5.418 1 93.75 41 GLY B N 1
ATOM 2214 C CA . GLY B 1 41 ? -12.578 -10.281 -5.078 1 93.75 41 GLY B CA 1
ATOM 2215 C C . GLY B 1 41 ? -11.164 -10.773 -5.305 1 93.75 41 GLY B C 1
ATOM 2216 O O . GLY B 1 41 ? -10.867 -11.953 -5.094 1 93.75 41 GLY B O 1
ATOM 2217 N N . LYS B 1 42 ? -10.242 -9.938 -5.707 1 95.69 42 LYS B N 1
ATOM 2218 C CA . LYS B 1 42 ? -8.883 -10.336 -6.055 1 95.69 42 LYS B CA 1
ATOM 2219 C C . LYS B 1 42 ? -8.188 -11.016 -4.875 1 95.69 42 LYS B C 1
ATOM 2221 O O . LYS B 1 42 ? -7.695 -12.141 -5 1 95.69 42 LYS B O 1
ATOM 2226 N N . SER B 1 43 ? -8.188 -10.328 -3.748 1 93.06 43 SER B N 1
ATOM 2227 C CA . SER B 1 43 ? -7.516 -10.875 -2.572 1 93.06 43 SER B CA 1
ATOM 2228 C C . SER B 1 43 ? -8.227 -12.125 -2.061 1 93.06 43 SER B C 1
ATOM 2230 O O . SER B 1 43 ? -7.574 -13.062 -1.594 1 93.06 43 SER B O 1
ATOM 2232 N N . THR B 1 44 ? -9.539 -12.148 -2.156 1 93.81 44 THR B N 1
ATOM 2233 C CA . THR B 1 44 ? -10.312 -13.328 -1.759 1 93.81 44 THR B CA 1
ATOM 2234 C C . THR B 1 44 ? -9.938 -14.531 -2.619 1 93.81 44 THR B C 1
ATOM 2236 O O . THR B 1 44 ? -9.758 -15.633 -2.104 1 93.81 44 THR B O 1
ATOM 2239 N N . LEU B 1 45 ? -9.805 -14.266 -3.873 1 97.12 45 LEU B N 1
ATOM 2240 C CA . LEU B 1 45 ? -9.438 -15.352 -4.77 1 97.12 45 LEU B CA 1
ATOM 2241 C C . LEU B 1 45 ? -8.062 -15.906 -4.41 1 97.12 45 LEU B C 1
ATOM 2243 O O . LEU B 1 45 ? -7.875 -17.125 -4.375 1 97.12 45 LEU B O 1
ATOM 2247 N N . LEU B 1 46 ? -7.078 -15.039 -4.109 1 96.25 46 LEU B N 1
ATOM 2248 C CA . LEU B 1 46 ? -5.75 -15.492 -3.715 1 96.25 46 LEU B CA 1
ATOM 2249 C C . LEU B 1 46 ? -5.816 -16.312 -2.436 1 96.25 46 LEU B C 1
ATOM 2251 O O . LEU B 1 46 ? -5.129 -17.328 -2.311 1 96.25 46 LEU B O 1
ATOM 2255 N N . LYS B 1 47 ? -6.668 -15.93 -1.541 1 93.69 47 LYS B N 1
ATOM 2256 C CA . LYS B 1 47 ? -6.801 -16.641 -0.272 1 93.69 47 LYS B CA 1
ATOM 2257 C C . LYS B 1 47 ? -7.477 -18 -0.468 1 93.69 47 LYS B C 1
ATOM 2259 O O . LYS B 1 47 ? -7.223 -18.938 0.285 1 93.69 47 LYS B O 1
ATOM 2264 N N . LEU B 1 48 ? -8.336 -18.047 -1.432 1 97.19 48 LEU B N 1
ATOM 2265 C CA . LEU B 1 48 ? -8.922 -19.344 -1.792 1 97.19 48 LEU B CA 1
ATOM 2266 C C . LEU B 1 48 ? -7.871 -20.266 -2.381 1 97.19 48 LEU B C 1
ATOM 2268 O O . LEU B 1 48 ? -7.812 -21.453 -2.02 1 97.19 48 LEU B O 1
ATOM 2272 N N . ILE B 1 49 ? -7.012 -19.75 -3.203 1 97.19 49 ILE B N 1
ATOM 2273 C CA . ILE B 1 49 ? -5.973 -20.531 -3.855 1 97.19 49 ILE B CA 1
ATOM 2274 C C . ILE B 1 49 ? -4.965 -21.016 -2.816 1 97.19 49 ILE B C 1
ATOM 2276 O O . ILE B 1 49 ? -4.512 -22.172 -2.867 1 97.19 49 ILE B O 1
ATOM 2280 N N . SER B 1 50 ? -4.648 -20.172 -1.844 1 93.81 50 SER B N 1
ATOM 2281 C CA . SER B 1 50 ? -3.684 -20.547 -0.811 1 93.81 50 SER B CA 1
ATOM 2282 C C . SER B 1 50 ? -4.336 -21.375 0.284 1 93.81 50 SER B C 1
ATOM 2284 O O . SER B 1 50 ? -3.678 -21.766 1.254 1 93.81 50 SER B O 1
ATOM 2286 N N . SER B 1 51 ? -5.66 -21.547 0.271 1 93.69 51 SER B N 1
ATOM 2287 C CA . SER B 1 51 ? -6.449 -22.375 1.173 1 93.69 51 SER B CA 1
ATOM 2288 C C . SER B 1 51 ? -6.656 -21.688 2.52 1 93.69 51 SER B C 1
ATOM 2290 O O . SER B 1 51 ? -6.984 -22.344 3.512 1 93.69 51 SER B O 1
ATOM 2292 N N . GLU B 1 52 ? -6.375 -20.453 2.537 1 89.69 52 GLU B N 1
ATOM 2293 C CA . GLU B 1 52 ? -6.75 -19.688 3.725 1 89.69 52 GLU B CA 1
ATOM 2294 C C . GLU B 1 52 ? -8.266 -19.609 3.881 1 89.69 52 GLU B C 1
ATOM 2296 O O . GLU B 1 52 ? -8.773 -19.578 5.004 1 89.69 52 GLU B O 1
ATOM 2301 N N . TYR B 1 53 ? -8.961 -19.547 2.762 1 93.94 53 TYR B N 1
ATOM 2302 C CA . TYR B 1 53 ? -10.414 -19.641 2.719 1 93.94 53 TYR B CA 1
ATOM 2303 C C . TYR B 1 53 ? -10.852 -20.922 2.01 1 93.94 53 TYR B C 1
ATOM 2305 O O . TYR B 1 53 ? -10.125 -21.453 1.167 1 93.94 53 TYR B O 1
ATOM 2313 N N . GLN B 1 54 ? -12.016 -21.328 2.416 1 96.62 54 GLN B N 1
ATOM 2314 C CA . GLN B 1 54 ? -12.648 -22.453 1.72 1 96.62 54 GLN B CA 1
ATOM 2315 C C . GLN B 1 54 ? -13.773 -21.969 0.811 1 96.62 54 GLN B C 1
ATOM 2317 O O . GLN B 1 54 ? -14.562 -21.109 1.199 1 96.62 54 GLN B O 1
ATOM 2322 N N . ALA B 1 55 ? -13.789 -22.531 -0.32 1 97.75 55 ALA B N 1
ATOM 2323 C CA . ALA B 1 55 ? -14.859 -22.188 -1.255 1 97.75 55 ALA B CA 1
ATOM 2324 C C . ALA B 1 55 ? -16.203 -22.719 -0.769 1 97.75 55 ALA B C 1
ATOM 2326 O O . ALA B 1 55 ? -16.266 -23.75 -0.092 1 97.75 55 ALA B O 1
ATOM 2327 N N . ASP B 1 56 ? -17.266 -21.984 -1.093 1 97.94 56 ASP B N 1
ATOM 2328 C CA . ASP B 1 56 ? -18.594 -22.469 -0.793 1 97.94 56 ASP B CA 1
ATOM 2329 C C . ASP B 1 56 ? -19.031 -23.562 -1.779 1 97.94 56 ASP B C 1
ATOM 2331 O O . ASP B 1 56 ? -19.734 -24.5 -1.409 1 97.94 56 ASP B O 1
ATOM 2335 N N . SER B 1 57 ? -18.641 -23.391 -2.93 1 98.25 57 SER B N 1
ATOM 2336 C CA . SER B 1 57 ? -18.859 -24.391 -3.98 1 98.25 57 SER B CA 1
ATOM 2337 C C . SER B 1 57 ? -17.734 -24.359 -5 1 98.25 57 SER B C 1
ATOM 2339 O O . SER B 1 57 ? -16.938 -23.422 -5.043 1 98.25 57 SER B O 1
ATOM 2341 N N . GLY B 1 58 ? -17.609 -25.438 -5.758 1 98.38 58 GLY B N 1
ATOM 2342 C CA . GLY B 1 58 ? -16.531 -25.578 -6.719 1 98.38 58 GLY B CA 1
ATOM 2343 C C . GLY B 1 58 ? -15.289 -26.219 -6.121 1 98.38 58 GLY B C 1
ATOM 2344 O O . GLY B 1 58 ? -15.336 -26.781 -5.031 1 98.38 58 GLY B O 1
ATOM 2345 N N . ALA B 1 59 ? -14.18 -26.172 -6.965 1 98.25 59 ALA B N 1
ATOM 2346 C CA . ALA B 1 59 ? -12.961 -26.812 -6.496 1 98.25 59 ALA B CA 1
ATOM 2347 C C . ALA B 1 59 ? -11.719 -26.078 -7.004 1 98.25 59 ALA B C 1
ATOM 2349 O O . ALA B 1 59 ? -11.758 -25.453 -8.062 1 98.25 59 ALA B O 1
ATOM 2350 N N . ILE B 1 60 ? -10.695 -26.141 -6.203 1 98.38 60 ILE B N 1
ATOM 2351 C CA . ILE B 1 60 ? -9.383 -25.641 -6.594 1 98.38 60 ILE B CA 1
ATOM 2352 C C . ILE B 1 60 ? -8.352 -26.766 -6.473 1 98.38 60 ILE B C 1
ATOM 2354 O O . ILE B 1 60 ? -8.195 -27.359 -5.402 1 98.38 60 ILE B O 1
ATOM 2358 N N . LYS B 1 61 ? -7.699 -27.047 -7.559 1 98.19 61 LYS B N 1
ATOM 2359 C CA . LYS B 1 61 ? -6.66 -28.062 -7.59 1 98.19 61 LYS B CA 1
ATOM 2360 C C . LYS B 1 61 ? -5.297 -27.453 -7.902 1 98.19 61 LYS B C 1
ATOM 2362 O O . LYS B 1 61 ? -5.145 -26.734 -8.891 1 98.19 61 LYS B O 1
ATOM 2367 N N . LEU B 1 62 ? -4.359 -27.75 -7.09 1 97.88 62 LEU B N 1
ATOM 2368 C CA . LEU B 1 62 ? -2.998 -27.25 -7.258 1 97.88 62 LEU B CA 1
ATOM 2369 C C . LEU B 1 62 ? -2.02 -28.406 -7.449 1 97.88 62 LEU B C 1
ATOM 2371 O O . LEU B 1 62 ? -2.139 -29.438 -6.789 1 97.88 62 LEU B O 1
ATOM 2375 N N . SER B 1 63 ? -1.162 -28.266 -8.336 1 96.31 63 SER B N 1
ATOM 2376 C CA . SER B 1 63 ? -0.074 -29.219 -8.531 1 96.31 63 SER B CA 1
ATOM 2377 C C . SER B 1 63 ? 1.26 -28.625 -8.078 1 96.31 63 SER B C 1
ATOM 2379 O O . SER B 1 63 ? 2.201 -28.531 -8.867 1 96.31 63 SER B O 1
ATOM 2381 N N . GLY B 1 64 ? 1.392 -28.203 -6.852 1 94.56 64 GLY B N 1
ATOM 2382 C CA . GLY B 1 64 ? 2.584 -27.641 -6.25 1 94.56 64 GLY B CA 1
ATOM 2383 C C . GLY B 1 64 ? 2.297 -26.859 -4.977 1 94.56 64 GLY B C 1
ATOM 2384 O O . GLY B 1 64 ? 1.135 -26.625 -4.637 1 94.56 64 GLY B O 1
ATOM 2385 N N . ASP B 1 65 ? 3.352 -26.484 -4.34 1 93.31 65 ASP B N 1
ATOM 2386 C CA . ASP B 1 65 ? 3.234 -25.734 -3.096 1 93.31 65 ASP B CA 1
ATOM 2387 C C . ASP B 1 65 ? 3.193 -24.234 -3.363 1 93.31 65 ASP B C 1
ATOM 2389 O O . ASP B 1 65 ? 3.779 -23.75 -4.336 1 93.31 65 ASP B O 1
ATOM 2393 N N . VAL B 1 66 ? 2.529 -23.562 -2.393 1 94.38 66 VAL B N 1
ATOM 2394 C CA . VAL B 1 66 ? 2.2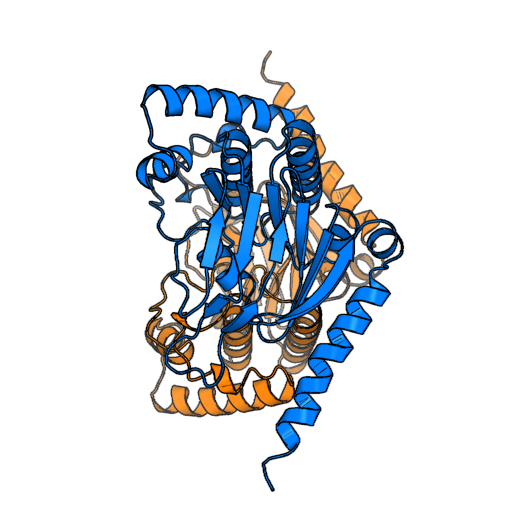56 -22.141 -2.619 1 94.38 66 VAL B CA 1
ATOM 2395 C C . VAL B 1 66 ? 3.143 -21.297 -1.71 1 94.38 66 VAL B C 1
ATOM 2397 O O . VAL B 1 66 ? 3.301 -21.609 -0.525 1 94.38 66 VAL B O 1
ATOM 2400 N N . ALA B 1 67 ? 3.801 -20.25 -2.285 1 91 67 ALA B N 1
ATOM 2401 C CA . ALA B 1 67 ? 4.344 -19.109 -1.555 1 91 67 ALA B CA 1
ATOM 2402 C C . ALA B 1 67 ? 3.508 -17.859 -1.799 1 91 67 ALA B C 1
ATOM 2404 O O . ALA B 1 67 ? 3.191 -17.531 -2.943 1 91 67 ALA B O 1
ATOM 2405 N N . GLN B 1 68 ? 3.146 -17.188 -0.736 1 91.81 68 GLN B N 1
ATOM 2406 C CA . GLN B 1 68 ? 2.258 -16.047 -0.881 1 91.81 68 GLN B CA 1
ATOM 2407 C C . GLN B 1 68 ? 2.844 -14.805 -0.205 1 91.81 68 GLN B C 1
ATOM 2409 O O . GLN B 1 68 ? 3.406 -14.898 0.889 1 91.81 68 GLN B O 1
ATOM 2414 N N . VAL B 1 69 ? 2.781 -13.703 -0.942 1 89.25 69 VAL B N 1
ATOM 2415 C CA . VAL B 1 69 ? 3.047 -12.391 -0.372 1 89.25 69 VAL B CA 1
ATOM 2416 C C . VAL B 1 69 ? 1.746 -11.594 -0.276 1 89.25 69 VAL B C 1
ATOM 2418 O O . VAL B 1 69 ? 1.114 -11.297 -1.294 1 89.25 69 VAL B O 1
ATOM 2421 N N . VAL B 1 70 ? 1.408 -11.219 0.908 1 84.25 70 VAL B N 1
ATOM 2422 C CA . VAL B 1 70 ? 0.161 -10.5 1.141 1 84.25 70 VAL B CA 1
ATOM 2423 C C . VAL B 1 70 ? 0.427 -9 1.152 1 84.25 70 VAL B C 1
ATOM 2425 O O . VAL B 1 70 ? 1.575 -8.562 1.274 1 84.25 70 VAL B O 1
ATOM 2428 N N . GLN B 1 71 ? -0.617 -8.289 1.054 1 77.38 71 GLN B N 1
ATOM 2429 C CA . GLN B 1 71 ? -0.503 -6.84 1.007 1 77.38 71 GLN B CA 1
ATOM 2430 C C . GLN B 1 71 ? 0.018 -6.285 2.33 1 77.38 71 GLN B C 1
ATOM 2432 O O . GLN B 1 71 ? 0.877 -5.402 2.344 1 77.38 71 GLN B O 1
ATOM 2437 N N . ASP B 1 72 ? -0.581 -6.809 3.402 1 76.31 72 ASP B N 1
ATOM 2438 C CA . ASP B 1 72 ? -0.135 -6.406 4.734 1 76.31 72 ASP B CA 1
ATOM 2439 C C . ASP B 1 72 ? 0.806 -7.449 5.336 1 76.31 72 ASP B C 1
ATOM 2441 O O . ASP B 1 72 ? 0.361 -8.375 6.016 1 76.31 72 ASP B O 1
ATOM 2445 N N . VAL B 1 73 ? 2.078 -7.156 5.242 1 73.25 73 VAL B N 1
ATOM 2446 C CA . VAL B 1 73 ? 3.086 -8.133 5.641 1 73.25 73 VAL B CA 1
ATOM 2447 C C . VAL B 1 73 ? 3.201 -8.164 7.164 1 73.25 73 VAL B C 1
ATOM 2449 O O . VAL B 1 73 ? 3.812 -9.078 7.73 1 73.25 73 VAL B O 1
ATOM 2452 N N . ASN B 1 74 ? 2.48 -7.242 7.762 1 72.44 74 ASN B N 1
ATOM 2453 C CA . ASN B 1 74 ? 2.543 -7.223 9.219 1 72.44 74 ASN B CA 1
ATOM 2454 C C . ASN B 1 74 ? 1.51 -8.156 9.836 1 72.44 74 ASN B C 1
ATOM 2456 O O . ASN B 1 74 ? 1.594 -8.484 11.023 1 72.44 74 ASN B O 1
ATOM 2460 N N . LEU B 1 75 ? 0.68 -8.508 9.047 1 67.06 75 LEU B N 1
ATOM 2461 C CA . LEU B 1 75 ? -0.428 -9.273 9.602 1 67.06 75 LEU B CA 1
ATOM 2462 C C . LEU B 1 75 ? 0.059 -10.617 10.133 1 67.06 75 LEU B C 1
ATOM 2464 O O . LEU B 1 75 ? 0.729 -11.367 9.422 1 67.06 75 LEU B O 1
ATOM 2468 N N . GLY B 1 76 ? -0.142 -10.914 11.406 1 66.38 76 GLY B N 1
ATOM 2469 C CA . GLY B 1 76 ? 0.158 -12.203 12.016 1 66.38 76 GLY B CA 1
ATOM 2470 C C . GLY B 1 76 ? 1.624 -12.367 12.375 1 66.38 76 GLY B C 1
ATOM 2471 O O . GLY B 1 76 ? 2.092 -13.484 12.602 1 66.38 76 GLY B O 1
ATOM 2472 N N . THR B 1 77 ? 2.398 -11.305 12.336 1 76.31 77 THR B N 1
ATOM 2473 C CA . THR B 1 77 ? 3.826 -11.422 12.602 1 76.31 77 THR B CA 1
ATOM 2474 C C . THR B 1 77 ? 4.148 -10.969 14.023 1 76.31 77 THR B C 1
ATOM 2476 O O . THR B 1 77 ? 3.316 -10.344 14.688 1 76.31 77 THR B O 1
ATOM 2479 N N . VAL B 1 78 ? 5.301 -11.461 14.438 1 82.19 78 VAL B N 1
ATOM 2480 C CA . VAL B 1 78 ? 5.883 -11 15.695 1 82.19 78 VAL B CA 1
ATOM 2481 C C . VAL B 1 78 ? 6.898 -9.891 15.422 1 82.19 78 VAL B C 1
ATOM 2483 O O . VAL B 1 78 ? 7.996 -10.156 14.93 1 82.19 78 VAL B O 1
ATOM 2486 N N . PRO B 1 79 ? 6.559 -8.703 15.805 1 84.88 79 PRO B N 1
ATOM 2487 C CA . PRO B 1 79 ? 7.375 -7.543 15.438 1 84.88 79 PRO B CA 1
ATOM 2488 C C . PRO B 1 79 ? 8.789 -7.613 16 1 84.88 79 PRO B C 1
ATOM 2490 O O . PRO B 1 79 ? 9.719 -7.047 15.422 1 84.88 79 PRO B O 1
ATOM 2493 N N . GLU B 1 80 ? 8.93 -8.336 17.078 1 88.5 80 GLU B N 1
ATOM 2494 C CA . GLU B 1 80 ? 10.219 -8.414 17.766 1 88.5 80 GLU B CA 1
ATOM 2495 C C . GLU B 1 80 ? 11.156 -9.398 17.062 1 88.5 80 GLU B C 1
ATOM 2497 O O . GLU B 1 80 ? 12.352 -9.43 17.344 1 88.5 80 GLU B O 1
ATOM 2502 N N . MET B 1 81 ? 10.641 -10.109 16.141 1 86.06 81 MET B N 1
ATOM 2503 C CA . MET B 1 81 ? 11.422 -11.125 15.438 1 86.06 81 MET B CA 1
ATOM 2504 C C . MET B 1 81 ? 11.773 -10.656 14.031 1 86.06 81 MET B C 1
ATOM 2506 O O . MET B 1 81 ? 11.133 -9.75 13.492 1 86.06 81 MET B O 1
ATOM 2510 N N . THR B 1 82 ? 12.828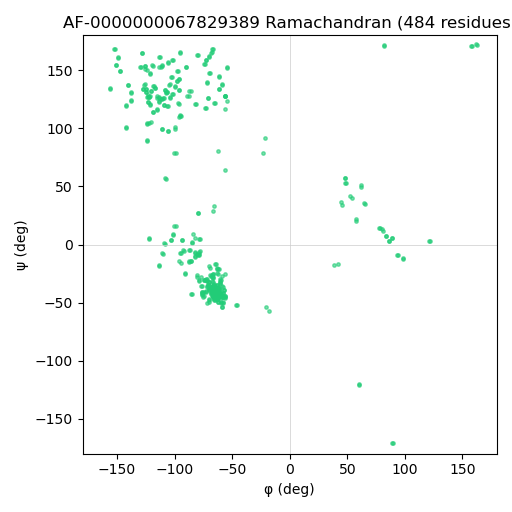 -11.266 13.555 1 83.19 82 THR B N 1
ATOM 2511 C CA . THR B 1 82 ? 13.195 -11 12.172 1 83.19 82 THR B CA 1
ATOM 2512 C C . THR B 1 82 ? 12.188 -11.617 11.211 1 83.19 82 THR B C 1
ATOM 2514 O O . THR B 1 82 ? 11.344 -12.422 11.617 1 83.19 82 THR B O 1
ATOM 2517 N N . LEU B 1 83 ? 12.25 -11.094 10.008 1 76.44 83 LEU B N 1
ATOM 2518 C CA . LEU B 1 83 ? 11.344 -11.664 9.016 1 76.44 83 LEU B CA 1
ATOM 2519 C C . LEU B 1 83 ? 11.562 -13.164 8.867 1 76.44 83 LEU B C 1
ATOM 2521 O O . LEU B 1 83 ? 10.602 -13.93 8.812 1 76.44 83 LEU B O 1
ATOM 2525 N N . LEU B 1 84 ? 12.836 -13.562 8.914 1 76.5 84 LEU B N 1
ATOM 2526 C CA . LEU B 1 84 ? 13.156 -14.984 8.789 1 76.5 84 LEU B CA 1
ATOM 2527 C C . LEU B 1 84 ? 12.609 -15.773 9.969 1 76.5 84 LEU B C 1
ATOM 2529 O O . LEU B 1 84 ? 12.094 -16.875 9.797 1 76.5 84 LEU B O 1
ATOM 2533 N N . GLU B 1 85 ? 12.695 -15.227 11.062 1 81.19 85 GLU B N 1
ATOM 2534 C CA . GLU B 1 85 ? 12.148 -15.875 12.25 1 81.19 85 GLU B CA 1
ATOM 2535 C C . GLU B 1 85 ? 10.633 -15.992 12.172 1 81.19 85 GLU B C 1
ATOM 2537 O O . GLU B 1 85 ? 10.062 -17.016 12.547 1 81.19 85 GLU B O 1
ATOM 2542 N N . ASN B 1 86 ? 10.016 -15 11.711 1 79.25 86 ASN B N 1
ATOM 2543 C CA . ASN B 1 86 ? 8.562 -15 11.555 1 79.25 86 ASN B CA 1
ATOM 2544 C C . ASN B 1 86 ? 8.109 -16.062 10.555 1 79.25 86 ASN B C 1
ATOM 2546 O O . ASN B 1 86 ? 7.117 -16.75 10.773 1 79.25 86 ASN B O 1
ATOM 2550 N N . ILE B 1 87 ? 8.828 -16.141 9.484 1 73 87 ILE B N 1
ATOM 2551 C CA . ILE B 1 87 ? 8.508 -17.125 8.445 1 73 87 ILE B CA 1
ATOM 2552 C C . ILE B 1 87 ? 8.703 -18.531 8.992 1 73 87 ILE B C 1
ATOM 2554 O O . ILE B 1 87 ? 7.887 -19.422 8.742 1 73 87 ILE B O 1
ATOM 2558 N N . ALA B 1 88 ? 9.766 -18.719 9.719 1 72.06 88 ALA B N 1
ATOM 2559 C CA . ALA B 1 88 ? 10.047 -20.031 10.312 1 72.06 88 ALA B CA 1
ATOM 2560 C C . ALA B 1 88 ? 8.922 -20.453 11.258 1 72.06 88 ALA B C 1
ATOM 2562 O O . ALA B 1 88 ? 8.602 -21.641 11.359 1 72.06 88 ALA B O 1
ATOM 2563 N N . LEU B 1 89 ? 8.352 -19.484 11.836 1 73.44 89 LEU B N 1
ATOM 2564 C CA . LEU B 1 89 ? 7.262 -19.75 12.766 1 73.44 89 LEU B CA 1
ATOM 2565 C C . LEU B 1 89 ? 5.98 -20.109 12.016 1 73.44 89 LEU B C 1
ATOM 2567 O O . LEU B 1 89 ? 5.129 -20.828 12.539 1 73.44 89 LEU B O 1
ATOM 2571 N N . SER B 1 90 ? 5.672 -19.328 10.945 1 62.09 90 SER B N 1
ATOM 2572 C CA . SER B 1 90 ? 4.426 -19.484 10.203 1 62.09 90 SER B CA 1
ATOM 2573 C C . SER B 1 90 ? 4.367 -20.828 9.484 1 62.09 90 SER B C 1
ATOM 2575 O O . SER B 1 90 ? 3.309 -21.234 9.008 1 62.09 90 SER B O 1
ATOM 2577 N N . GLU B 1 91 ? 4.871 -21.797 9.93 1 53.12 91 GLU B N 1
ATOM 2578 C CA . GLU B 1 91 ? 4.84 -23.141 9.375 1 53.12 91 GLU B CA 1
ATOM 2579 C C . GLU B 1 91 ? 4.941 -23.125 7.855 1 53.12 91 GLU B C 1
ATOM 2581 O O . GLU B 1 91 ? 4.953 -24.172 7.207 1 53.12 91 GLU B O 1
ATOM 2586 N N . ILE B 1 92 ? 4.688 -22.016 7.332 1 47 92 ILE B N 1
ATOM 2587 C CA . ILE B 1 92 ? 4.648 -22.109 5.879 1 47 92 ILE B CA 1
ATOM 2588 C C . ILE B 1 92 ? 5.855 -22.906 5.383 1 47 92 ILE B C 1
ATOM 2590 O O . ILE B 1 92 ? 5.723 -23.766 4.508 1 47 92 ILE B O 1
ATOM 2594 N N . ILE B 1 93 ? 7.094 -22.438 5.871 1 46.03 93 ILE B N 1
ATOM 2595 C CA . ILE B 1 93 ? 8.289 -23.156 5.43 1 46.03 93 ILE B CA 1
ATOM 2596 C C . ILE B 1 93 ? 8.75 -24.125 6.523 1 46.03 93 ILE B C 1
ATOM 2598 O O . ILE B 1 93 ? 9.078 -23.688 7.633 1 46.03 93 ILE B O 1
ATOM 2602 N N . LYS B 1 94 ? 8.172 -25.234 6.688 1 43.69 94 LYS B N 1
ATOM 2603 C CA . LYS B 1 94 ? 8.805 -26.188 7.602 1 43.69 94 LYS B CA 1
ATOM 2604 C C . LYS B 1 94 ? 10.297 -25.906 7.738 1 43.69 94 LYS B C 1
ATOM 2606 O O . LYS B 1 94 ? 11.086 -26.234 6.852 1 43.69 94 LYS B O 1
ATOM 2611 N N . PRO B 1 95 ? 10.594 -24.922 8.531 1 42.41 95 PRO B N 1
ATOM 2612 C CA . PRO B 1 95 ? 12.023 -24.641 8.648 1 42.41 95 PRO B CA 1
ATOM 2613 C C . PRO B 1 95 ? 12.812 -25.812 9.234 1 42.41 95 PRO B C 1
ATOM 2615 O O . PRO B 1 95 ? 12.492 -26.281 10.32 1 42.41 95 PRO B O 1
ATOM 2618 N N . LYS B 1 96 ? 13.125 -26.719 8.578 1 43.84 96 LYS B N 1
ATOM 2619 C CA . LYS B 1 96 ? 14.266 -27.375 9.203 1 43.84 96 LYS B CA 1
ATOM 2620 C C . LYS B 1 96 ? 15.406 -26.391 9.453 1 43.84 96 LYS B C 1
ATOM 2622 O O . LYS B 1 96 ? 15.625 -25.469 8.664 1 43.84 96 LYS B O 1
ATOM 2627 N N . LEU B 1 97 ? 15.875 -26.234 10.68 1 48.03 97 LEU B N 1
ATOM 2628 C CA . LEU B 1 97 ? 17 -25.422 11.141 1 48.03 97 LEU B CA 1
ATOM 2629 C C . LEU B 1 97 ? 17.953 -25.125 9.984 1 48.03 97 LEU B C 1
ATOM 2631 O O . LEU B 1 97 ? 18.422 -23.984 9.844 1 48.03 97 LEU B O 1
ATOM 2635 N N . LEU B 1 98 ? 18.344 -26.141 9.367 1 45.78 98 LEU B N 1
ATOM 2636 C CA . LEU B 1 98 ? 19.281 -26.031 8.25 1 45.78 98 LEU B CA 1
ATOM 2637 C C . LEU B 1 98 ? 18.703 -25.156 7.148 1 45.78 98 LEU B C 1
ATOM 2639 O O . LEU B 1 98 ? 19.438 -24.469 6.449 1 45.78 98 LEU B O 1
ATOM 2643 N N . PHE B 1 99 ? 17.422 -25.109 7.059 1 52.28 99 PHE B N 1
ATOM 2644 C CA . PHE B 1 99 ? 16.688 -24.359 6.047 1 52.28 99 PHE B CA 1
ATOM 2645 C C . PHE B 1 99 ? 16.75 -22.859 6.34 1 52.28 99 PHE B C 1
ATOM 2647 O O . PHE B 1 99 ? 16.969 -22.047 5.434 1 52.28 99 PHE B O 1
ATOM 2654 N N . TYR B 1 100 ? 16.828 -22.609 7.555 1 58.69 100 TYR B N 1
ATOM 2655 C CA . TYR B 1 100 ? 16.844 -21.203 7.941 1 58.69 100 TYR B CA 1
ATOM 2656 C C . TYR B 1 100 ? 18.156 -20.547 7.539 1 58.69 100 TYR B C 1
ATOM 2658 O O . TYR B 1 100 ? 18.156 -19.469 6.922 1 58.69 100 TYR B O 1
ATOM 2666 N N . LYS B 1 101 ? 19.281 -21.266 7.934 1 62.19 101 LYS B N 1
ATOM 2667 C CA . LYS B 1 101 ? 20.594 -20.656 7.641 1 62.19 101 LYS B CA 1
ATOM 2668 C C . LYS B 1 101 ? 20.812 -20.562 6.137 1 62.19 101 LYS B C 1
ATOM 2670 O O . LYS B 1 101 ? 21.281 -19.531 5.641 1 62.19 101 LYS B O 1
ATOM 2675 N N . ARG B 1 102 ? 20.469 -21.641 5.434 1 64.5 102 ARG B N 1
ATOM 2676 C CA . ARG B 1 102 ? 20.672 -21.641 3.988 1 64.5 102 ARG B CA 1
ATOM 2677 C C . ARG B 1 102 ? 19.828 -20.578 3.309 1 64.5 102 ARG B C 1
ATOM 2679 O O . ARG B 1 102 ? 20.312 -19.844 2.436 1 64.5 102 ARG B O 1
ATOM 2686 N N . TYR B 1 103 ? 18.719 -20.391 3.828 1 70.5 103 TYR B N 1
ATOM 2687 C CA . TYR B 1 103 ? 17.828 -19.406 3.223 1 70.5 103 TYR B CA 1
ATOM 2688 C C . TYR B 1 103 ? 18.297 -17.984 3.521 1 70.5 103 TYR B C 1
ATOM 2690 O O . TYR B 1 103 ? 18.25 -17.125 2.648 1 70.5 103 TYR B O 1
ATOM 2698 N N . LYS B 1 104 ? 18.891 -17.953 4.668 1 75.38 104 LYS B N 1
ATOM 2699 C CA . LYS B 1 104 ? 19.391 -16.625 5.035 1 75.38 104 LYS B CA 1
ATOM 2700 C C . LYS B 1 104 ? 20.516 -16.188 4.121 1 75.38 104 LYS B C 1
ATOM 2702 O O . LYS B 1 104 ? 20.547 -15.047 3.643 1 75.38 104 LYS B O 1
ATOM 2707 N N . ASP B 1 105 ? 21.406 -17.094 3.861 1 78.62 105 ASP B N 1
ATOM 2708 C CA . ASP B 1 105 ? 22.547 -16.781 3.014 1 78.62 105 ASP B CA 1
ATOM 2709 C C . ASP B 1 105 ? 22.109 -16.469 1.584 1 78.62 105 ASP B C 1
ATOM 2711 O O . ASP B 1 105 ? 22.625 -15.547 0.952 1 78.62 105 ASP B O 1
ATOM 2715 N N . GLN B 1 106 ? 21.203 -17.188 1.144 1 77.25 106 GLN B N 1
ATOM 2716 C CA . GLN B 1 106 ? 20.688 -16.969 -0.205 1 77.25 106 GLN B CA 1
ATOM 2717 C C . GLN B 1 106 ? 20 -15.617 -0.318 1 77.25 106 GLN B C 1
ATOM 2719 O O . GLN B 1 106 ? 20.203 -14.891 -1.286 1 77.25 106 GLN B O 1
ATOM 2724 N N . ILE B 1 107 ? 19.25 -15.336 0.659 1 76.5 107 ILE B N 1
ATOM 2725 C CA . ILE B 1 107 ? 18.516 -14.078 0.654 1 76.5 107 ILE B CA 1
ATOM 2726 C C . ILE B 1 107 ? 19.5 -12.906 0.719 1 76.5 107 ILE B C 1
ATOM 2728 O O . ILE B 1 107 ? 19.359 -11.93 -0.014 1 76.5 107 ILE B O 1
ATOM 2732 N N . LEU B 1 108 ? 20.484 -13.078 1.539 1 77.81 108 LEU B N 1
ATOM 2733 C CA . LEU B 1 108 ? 21.5 -12.039 1.675 1 77.81 108 LEU B CA 1
ATOM 2734 C C . LEU B 1 108 ? 22.219 -11.805 0.351 1 77.81 108 LEU B C 1
ATOM 2736 O O . LEU B 1 108 ? 22.453 -10.664 -0.038 1 77.81 108 LEU B O 1
ATOM 2740 N N . GLN B 1 109 ? 22.516 -12.836 -0.271 1 78.69 109 GLN B N 1
ATOM 2741 C CA . GLN B 1 109 ? 23.188 -12.727 -1.562 1 78.69 109 GLN B CA 1
ATOM 2742 C C . GLN B 1 109 ? 22.297 -12.016 -2.582 1 78.69 109 GLN B C 1
ATOM 2744 O O . GLN B 1 109 ? 22.781 -11.164 -3.336 1 78.69 109 GLN B O 1
ATOM 2749 N N . LYS B 1 110 ? 21.062 -12.352 -2.547 1 76.75 110 LYS B N 1
ATOM 2750 C CA . LYS B 1 110 ? 20.141 -11.742 -3.504 1 76.75 110 LYS B CA 1
ATOM 2751 C C . LYS B 1 110 ? 19.922 -10.273 -3.184 1 76.75 110 LYS B C 1
ATOM 2753 O O . LYS B 1 110 ? 19.797 -9.445 -4.09 1 76.75 110 LYS B O 1
ATOM 2758 N N . LEU B 1 111 ? 19.844 -10.031 -1.961 1 76.19 111 LEU B N 1
ATOM 2759 C CA . LEU B 1 111 ? 19.703 -8.641 -1.553 1 76.19 111 LEU B CA 1
ATOM 2760 C C . LEU B 1 111 ? 20.906 -7.824 -1.995 1 76.19 111 LEU B C 1
ATOM 2762 O O . LEU B 1 111 ? 20.766 -6.668 -2.402 1 76.19 111 LEU B O 1
ATOM 2766 N N . LYS B 1 112 ? 21.984 -8.383 -1.913 1 75.62 112 LYS B N 1
ATOM 2767 C CA . LYS B 1 112 ? 23.203 -7.727 -2.371 1 75.62 112 LYS B CA 1
ATOM 2768 C C . LYS B 1 112 ? 23.156 -7.477 -3.877 1 75.62 112 LYS B C 1
ATOM 2770 O O . LYS B 1 112 ? 23.562 -6.414 -4.348 1 75.62 112 LYS B O 1
ATOM 2775 N N . GLU B 1 113 ? 22.641 -8.438 -4.488 1 75.06 113 GLU B N 1
ATOM 2776 C CA . GLU B 1 113 ? 22.531 -8.328 -5.938 1 75.06 113 GLU B CA 1
ATOM 2777 C C . GLU B 1 113 ? 21.562 -7.215 -6.336 1 75.06 113 GLU B C 1
ATOM 2779 O O . GLU B 1 113 ? 21.766 -6.531 -7.34 1 75.06 113 GLU B O 1
ATOM 2784 N N . LEU B 1 114 ? 20.547 -7.18 -5.539 1 72.12 114 LEU B N 1
ATOM 2785 C CA . LEU B 1 114 ? 19.516 -6.191 -5.871 1 72.12 114 LEU B CA 1
ATOM 2786 C C . LEU B 1 114 ? 19.953 -4.797 -5.43 1 72.12 114 LEU B C 1
ATOM 2788 O O . LEU B 1 114 ? 19.312 -3.803 -5.773 1 72.12 114 LEU B O 1
ATOM 2792 N N . ASP B 1 115 ? 21.203 -4.664 -4.918 1 61.25 115 ASP B N 1
ATOM 2793 C CA . ASP B 1 115 ? 21.844 -3.41 -4.531 1 61.25 115 ASP B CA 1
ATOM 2794 C C . ASP B 1 115 ? 20.891 -2.533 -3.725 1 61.25 115 ASP B C 1
ATOM 2796 O O . ASP B 1 115 ? 20.797 -1.326 -3.959 1 61.25 115 ASP B O 1
ATOM 2800 N N . GLY B 1 116 ? 20.094 -3.123 -2.988 1 59.53 116 GLY B N 1
ATOM 2801 C CA . GLY B 1 116 ? 19.125 -2.252 -2.357 1 59.53 116 GLY B CA 1
ATOM 2802 C C . GLY B 1 116 ? 19.484 -1.868 -0.937 1 59.53 116 GLY B C 1
ATOM 2803 O O . GLY B 1 116 ? 18.672 -1.309 -0.205 1 59.53 116 GLY B O 1
ATOM 2804 N N . GLY B 1 117 ? 20.797 -2.129 -0.646 1 62.62 117 GLY B N 1
ATOM 2805 C CA . GLY B 1 117 ? 21.203 -1.8 0.708 1 62.62 117 GLY B CA 1
ATOM 2806 C C . GLY B 1 117 ? 20.391 -2.514 1.772 1 62.62 117 GLY B C 1
ATOM 2807 O O . GLY B 1 117 ? 20.344 -2.068 2.922 1 62.62 117 GLY B O 1
ATOM 2808 N N . LEU B 1 118 ? 19.766 -3.6 1.342 1 67.5 118 LEU B N 1
ATOM 2809 C CA . LEU B 1 118 ? 18.812 -4.254 2.23 1 67.5 118 LEU B CA 1
ATOM 2810 C C . LEU B 1 118 ? 19.5 -5.336 3.061 1 67.5 118 LEU B C 1
ATOM 2812 O O . LEU B 1 118 ? 18.906 -5.879 3.994 1 67.5 118 LEU B O 1
ATOM 2816 N N . GLU B 1 119 ? 20.766 -5.555 2.752 1 72.19 119 GLU B N 1
ATOM 2817 C CA . GLU B 1 119 ? 21.484 -6.656 3.404 1 72.19 119 GLU B CA 1
ATOM 2818 C C . GLU B 1 119 ? 21.516 -6.461 4.918 1 72.19 119 GLU B C 1
ATOM 2820 O O . GLU B 1 119 ? 21.453 -7.434 5.676 1 72.19 119 GLU B O 1
ATOM 2825 N N . ASP B 1 120 ? 21.516 -5.238 5.309 1 70.69 120 ASP B N 1
ATOM 2826 C CA . ASP B 1 120 ? 21.641 -4.961 6.738 1 70.69 120 ASP B CA 1
ATOM 2827 C C . ASP B 1 120 ? 20.297 -5.172 7.453 1 70.69 120 ASP B C 1
ATOM 2829 O O . ASP B 1 120 ? 20.266 -5.301 8.68 1 70.69 120 ASP B O 1
ATOM 2833 N N . TYR B 1 121 ? 19.281 -5.375 6.727 1 72.69 121 TYR B N 1
ATOM 2834 C CA . TYR B 1 121 ? 17.953 -5.398 7.316 1 72.69 121 TYR B CA 1
ATOM 2835 C C . TYR B 1 121 ? 17.516 -6.828 7.621 1 72.69 121 TYR B C 1
ATOM 2837 O O . TYR B 1 121 ? 16.609 -7.047 8.422 1 72.69 121 TYR B O 1
ATOM 2845 N N . ILE B 1 122 ? 18.188 -7.723 7.09 1 75.81 122 ILE B N 1
ATOM 2846 C CA . ILE B 1 122 ? 17.75 -9.109 7.191 1 75.81 122 ILE B CA 1
ATOM 2847 C C . ILE B 1 122 ? 17.828 -9.57 8.641 1 75.81 122 ILE B C 1
ATOM 2849 O O . ILE B 1 122 ? 17.047 -10.422 9.07 1 75.81 122 ILE B O 1
ATOM 2853 N N . ASN B 1 123 ? 18.703 -8.938 9.406 1 79.69 123 ASN B N 1
ATOM 2854 C CA . ASN B 1 123 ? 18.906 -9.359 10.789 1 79.69 123 ASN B CA 1
ATOM 2855 C C . ASN B 1 123 ? 18.188 -8.438 11.766 1 79.69 123 ASN B C 1
ATOM 2857 O O . ASN B 1 123 ? 18.312 -8.602 12.984 1 79.69 123 ASN B O 1
ATOM 2861 N N . GLN B 1 124 ? 17.422 -7.621 11.25 1 83.62 124 GLN B N 1
ATOM 2862 C CA . GLN B 1 124 ? 16.703 -6.684 12.117 1 83.62 124 GLN B CA 1
ATOM 2863 C C . GLN B 1 124 ? 15.289 -7.168 12.391 1 83.62 124 GLN B C 1
ATOM 2865 O O . GLN B 1 124 ? 14.633 -7.742 11.516 1 83.62 124 GLN B O 1
ATOM 2870 N N . PRO B 1 125 ? 14.875 -6.957 13.648 1 87.38 125 PRO B N 1
ATOM 2871 C CA . PRO B 1 125 ? 13.461 -7.23 13.922 1 87.38 125 PRO B CA 1
ATOM 2872 C C . PRO B 1 125 ? 12.523 -6.477 12.984 1 87.38 125 PRO B C 1
ATOM 2874 O O . PRO B 1 125 ? 12.852 -5.383 12.523 1 87.38 125 PRO B O 1
ATOM 2877 N N . LEU B 1 126 ? 11.383 -7.039 12.773 1 84.44 126 LEU B N 1
ATOM 2878 C CA . LEU B 1 126 ? 10.398 -6.484 11.844 1 84.44 126 LEU B CA 1
ATOM 2879 C C . LEU B 1 126 ? 10 -5.07 12.258 1 84.44 126 LEU B C 1
ATOM 2881 O O . LEU B 1 126 ? 9.789 -4.211 11.398 1 84.44 126 LEU B O 1
ATOM 2885 N N . LYS B 1 127 ? 9.922 -4.812 13.453 1 82.75 127 LYS B N 1
ATOM 2886 C CA . LYS B 1 127 ? 9.461 -3.523 13.953 1 82.75 127 LYS B CA 1
ATOM 2887 C C . LYS B 1 127 ? 10.414 -2.404 13.562 1 82.75 127 LYS B C 1
ATOM 2889 O O . LYS B 1 127 ? 10.055 -1.226 13.609 1 82.75 127 LYS B O 1
ATOM 2894 N N . MET B 1 128 ? 11.602 -2.828 13.18 1 82.69 128 MET B N 1
ATOM 2895 C CA . MET B 1 128 ? 12.617 -1.836 12.836 1 82.69 128 MET B CA 1
ATOM 2896 C C . MET B 1 128 ? 12.633 -1.563 11.336 1 82.69 128 MET B C 1
ATOM 2898 O O . MET B 1 128 ? 13.32 -0.655 10.875 1 82.69 128 MET B O 1
ATOM 2902 N N . LEU B 1 129 ? 11.906 -2.303 10.633 1 83.88 129 LEU B N 1
ATOM 2903 C CA . LEU B 1 129 ? 11.898 -2.184 9.18 1 83.88 129 LEU B CA 1
ATOM 2904 C C . LEU B 1 129 ? 10.742 -1.306 8.719 1 83.88 129 LEU B C 1
ATOM 2906 O O . LEU B 1 129 ? 9.656 -1.345 9.297 1 83.88 129 LEU B O 1
ATOM 2910 N N . SER B 1 130 ? 11.031 -0.514 7.688 1 84.06 130 SER B N 1
ATOM 2911 C CA . SER B 1 130 ? 9.93 0.187 7.027 1 84.06 130 SER B CA 1
ATOM 2912 C C . SER B 1 130 ? 9.016 -0.786 6.293 1 84.06 130 SER B C 1
ATOM 2914 O O . SER B 1 130 ? 9.367 -1.95 6.094 1 84.06 130 SER B O 1
ATOM 2916 N N . GLY B 1 131 ? 7.867 -0.322 5.918 1 83.69 131 GLY B N 1
ATOM 2917 C CA . GLY B 1 131 ? 6.941 -1.14 5.152 1 83.69 131 GLY B CA 1
ATOM 2918 C C . GLY B 1 131 ? 7.539 -1.671 3.863 1 83.69 131 GLY B C 1
ATOM 2919 O O . GLY B 1 131 ? 7.395 -2.854 3.547 1 83.69 131 GLY B O 1
ATOM 2920 N N . GLY B 1 132 ? 8.234 -0.795 3.158 1 86.88 132 GLY B N 1
ATOM 2921 C CA . GLY B 1 132 ? 8.867 -1.206 1.912 1 86.88 132 GLY B CA 1
ATOM 2922 C C . GLY B 1 132 ? 9.953 -2.246 2.105 1 86.88 132 GLY B C 1
ATOM 2923 O O . GLY B 1 132 ? 10.07 -3.182 1.312 1 86.88 132 GLY B O 1
ATOM 2924 N N . GLN B 1 133 ? 10.68 -2.074 3.141 1 84 133 GLN B N 1
ATOM 2925 C CA . GLN B 1 133 ? 11.742 -3.031 3.449 1 84 133 GLN B CA 1
ATOM 2926 C C . GLN B 1 133 ? 11.164 -4.406 3.768 1 84 133 GLN B C 1
ATOM 2928 O O . GLN B 1 133 ? 11.656 -5.422 3.277 1 84 133 GLN B O 1
ATOM 2933 N N . ARG B 1 134 ? 10.156 -4.43 4.516 1 85.06 134 ARG B N 1
ATOM 2934 C CA . ARG B 1 134 ? 9.492 -5.68 4.867 1 85.06 134 ARG B CA 1
ATOM 2935 C C . ARG B 1 134 ? 8.938 -6.371 3.625 1 85.06 134 ARG B C 1
ATOM 2937 O O . ARG B 1 134 ? 9.094 -7.582 3.459 1 85.06 134 ARG B O 1
ATOM 2944 N N . GLN B 1 135 ? 8.344 -5.578 2.812 1 87.94 135 GLN B N 1
ATOM 2945 C CA . GLN B 1 135 ? 7.762 -6.113 1.587 1 87.94 135 GLN B CA 1
ATOM 2946 C C . GLN B 1 135 ? 8.836 -6.711 0.682 1 87.94 135 GLN B C 1
ATOM 2948 O O . GLN B 1 135 ? 8.633 -7.77 0.084 1 87.94 135 GLN B O 1
ATOM 2953 N N . MET B 1 136 ? 9.898 -6.016 0.583 1 86.88 136 MET B N 1
ATOM 2954 C CA . MET B 1 136 ? 11.008 -6.492 -0.241 1 86.88 136 MET B CA 1
ATOM 2955 C C . MET B 1 136 ? 11.516 -7.844 0.257 1 86.88 136 MET B C 1
ATOM 2957 O O . MET B 1 136 ? 11.656 -8.789 -0.524 1 86.88 136 MET B O 1
ATOM 2961 N N . ILE B 1 137 ? 11.781 -7.938 1.497 1 83.56 137 ILE B N 1
ATOM 2962 C CA . ILE B 1 137 ? 12.312 -9.164 2.078 1 83.56 137 ILE B CA 1
ATOM 2963 C C . ILE B 1 137 ? 11.289 -10.289 1.955 1 83.56 137 ILE B C 1
ATOM 2965 O O . ILE B 1 137 ? 11.633 -11.414 1.589 1 83.56 137 ILE B O 1
ATOM 2969 N N . ALA B 1 138 ? 10.039 -9.977 2.23 1 85.75 138 ALA B N 1
ATOM 2970 C CA . ALA B 1 138 ? 8.977 -10.977 2.125 1 85.75 138 ALA B CA 1
ATOM 2971 C C . ALA B 1 138 ? 8.883 -11.531 0.706 1 85.75 138 ALA B C 1
ATOM 2973 O O . ALA B 1 138 ? 8.711 -12.734 0.513 1 85.75 138 ALA B O 1
ATOM 2974 N N . THR B 1 139 ? 8.984 -10.664 -0.238 1 89.44 139 THR B N 1
ATOM 2975 C CA . THR B 1 139 ? 8.898 -11.078 -1.634 1 89.44 139 THR B CA 1
ATOM 2976 C C . THR B 1 139 ? 10.086 -11.953 -2.018 1 89.44 139 THR B C 1
ATOM 2978 O O . THR B 1 139 ? 9.922 -12.992 -2.648 1 89.44 139 THR B O 1
ATOM 2981 N N . LEU B 1 140 ? 11.25 -11.547 -1.616 1 86.31 140 LEU B N 1
ATOM 2982 C CA . LEU B 1 140 ? 12.445 -12.32 -1.914 1 86.31 140 LEU B CA 1
ATOM 2983 C C . LEU B 1 140 ? 12.367 -13.703 -1.277 1 86.31 140 LEU B C 1
ATOM 2985 O O . LEU B 1 140 ? 12.727 -14.703 -1.907 1 86.31 140 LEU B O 1
ATOM 2989 N N . MET B 1 141 ? 11.867 -13.75 -0.108 1 83.06 141 MET B N 1
ATOM 2990 C CA . MET B 1 141 ? 11.719 -15.031 0.585 1 83.06 141 MET B CA 1
ATOM 2991 C C . MET B 1 141 ? 10.742 -15.938 -0.151 1 83.06 141 MET B C 1
ATOM 2993 O O . MET B 1 141 ? 10.977 -17.141 -0.267 1 83.06 141 MET B O 1
ATOM 2997 N N . ALA B 1 142 ? 9.727 -15.352 -0.593 1 87.88 142 ALA B N 1
ATOM 2998 C CA . ALA B 1 142 ? 8.734 -16.125 -1.331 1 87.88 142 ALA B CA 1
ATOM 2999 C C . ALA B 1 142 ? 9.336 -16.703 -2.607 1 87.88 142 ALA B C 1
ATOM 3001 O O . ALA B 1 142 ? 9.109 -17.875 -2.93 1 87.88 142 ALA B O 1
ATOM 3002 N N . ILE B 1 143 ? 10.086 -15.945 -3.246 1 88.5 143 ILE B N 1
ATOM 3003 C CA . ILE B 1 143 ? 10.68 -16.344 -4.52 1 88.5 143 ILE B CA 1
ATOM 3004 C C . ILE B 1 143 ? 11.695 -17.453 -4.293 1 88.5 143 ILE B C 1
ATOM 3006 O O . ILE B 1 143 ? 11.742 -18.422 -5.047 1 88.5 143 ILE B O 1
ATOM 3010 N N . ILE B 1 144 ? 12.484 -17.328 -3.252 1 81.69 144 ILE B N 1
ATOM 3011 C CA . ILE B 1 144 ? 13.602 -18.25 -3.053 1 81.69 144 ILE B CA 1
ATOM 3012 C C . ILE B 1 144 ? 13.125 -19.484 -2.295 1 81.69 144 ILE B C 1
ATOM 3014 O O . ILE B 1 144 ? 13.891 -20.422 -2.084 1 81.69 144 ILE B O 1
ATOM 3018 N N . SER B 1 145 ? 11.93 -19.531 -1.861 1 81.12 145 SER B N 1
ATOM 3019 C CA . SER B 1 145 ? 11.391 -20.594 -1.02 1 81.12 145 SER B CA 1
ATOM 3020 C C . SER B 1 145 ? 11.398 -21.938 -1.747 1 81.12 145 SER B C 1
ATOM 3022 O O . SER B 1 145 ? 11.281 -22.984 -1.119 1 81.12 145 SER B O 1
ATOM 3024 N N . GLY B 1 146 ? 11.469 -21.922 -3.074 1 82.19 146 GLY B N 1
ATOM 3025 C CA . GLY B 1 146 ? 11.461 -23.156 -3.85 1 82.19 146 GLY B CA 1
ATOM 3026 C C . GLY B 1 146 ? 10.07 -23.656 -4.152 1 82.19 146 GLY B C 1
ATOM 3027 O O . GLY B 1 146 ? 9.906 -24.703 -4.781 1 82.19 146 GLY B O 1
ATOM 3028 N N . ARG B 1 147 ? 9.094 -23 -3.791 1 90.25 147 ARG B N 1
ATOM 3029 C CA . ARG B 1 147 ? 7.723 -23.375 -4.102 1 90.25 147 ARG B CA 1
ATOM 3030 C C . ARG B 1 147 ? 7.395 -23.109 -5.566 1 90.25 147 ARG B C 1
ATOM 3032 O O . ARG B 1 147 ? 8.008 -22.234 -6.195 1 90.25 147 ARG B O 1
ATOM 3039 N N . GLN B 1 148 ? 6.445 -23.844 -6.031 1 95.81 148 GLN B N 1
ATOM 3040 C CA . GLN B 1 148 ? 6.203 -23.828 -7.469 1 95.81 148 GLN B CA 1
ATOM 3041 C C . GLN B 1 148 ? 5.18 -22.766 -7.844 1 95.81 148 GLN B C 1
ATOM 3043 O O . GLN B 1 148 ? 5.117 -22.328 -9 1 95.81 148 GLN B O 1
ATOM 3048 N N . ILE B 1 149 ? 4.332 -22.422 -6.875 1 97.44 149 ILE B N 1
ATOM 3049 C CA . ILE B 1 149 ? 3.291 -21.438 -7.121 1 97.44 149 ILE B CA 1
ATOM 3050 C C . ILE B 1 149 ? 3.568 -20.188 -6.293 1 97.44 149 ILE B C 1
ATOM 3052 O O . ILE B 1 149 ? 3.814 -20.266 -5.09 1 97.44 149 ILE B O 1
ATOM 3056 N N . LEU B 1 150 ? 3.607 -19.016 -6.992 1 96.19 150 LEU B N 1
ATOM 3057 C CA . LEU B 1 150 ? 3.869 -17.734 -6.363 1 96.19 150 LEU B CA 1
ATOM 3058 C C . LEU B 1 150 ? 2.652 -16.812 -6.465 1 96.19 150 LEU B C 1
ATOM 3060 O O . LEU B 1 150 ? 2.203 -16.484 -7.566 1 96.19 150 LEU B O 1
ATOM 3064 N N . LEU B 1 151 ? 2.068 -16.453 -5.309 1 97.5 151 LEU B N 1
ATOM 3065 C CA . LEU B 1 151 ? 0.949 -15.523 -5.242 1 97.5 151 LEU B CA 1
ATOM 3066 C C . LEU B 1 151 ? 1.398 -14.172 -4.691 1 97.5 151 LEU B C 1
ATOM 3068 O O . LEU B 1 151 ? 1.86 -14.086 -3.553 1 97.5 151 LEU B O 1
ATOM 3072 N N . LEU B 1 152 ? 1.23 -13.164 -5.504 1 96.69 152 LEU B N 1
ATOM 3073 C CA . LEU B 1 152 ? 1.7 -11.836 -5.148 1 96.69 152 LEU B CA 1
ATOM 3074 C C . LEU B 1 152 ? 0.538 -10.844 -5.082 1 96.69 152 LEU B C 1
ATOM 3076 O O . LEU B 1 152 ? -0.096 -10.562 -6.102 1 96.69 152 LEU B O 1
ATOM 3080 N N . ASP B 1 153 ? 0.297 -10.383 -3.93 1 94.94 153 ASP B N 1
ATOM 3081 C CA . ASP B 1 153 ? -0.771 -9.406 -3.736 1 94.94 153 ASP B CA 1
ATOM 3082 C C . ASP B 1 153 ? -0.202 -8.008 -3.502 1 94.94 153 ASP B C 1
ATOM 3084 O O . ASP B 1 153 ? 0.167 -7.66 -2.379 1 94.94 153 ASP B O 1
ATOM 3088 N N . GLU B 1 154 ? -0.159 -7.199 -4.555 1 93.56 154 GLU B N 1
ATOM 3089 C CA . GLU B 1 154 ? 0.353 -5.836 -4.504 1 93.56 154 GLU B CA 1
ATOM 3090 C C . GLU B 1 154 ? 1.696 -5.777 -3.783 1 93.56 154 GLU B C 1
ATOM 3092 O O . GLU B 1 154 ? 1.883 -4.969 -2.869 1 93.56 154 GLU B O 1
ATOM 3097 N N . HIS B 1 155 ? 2.645 -6.539 -4.289 1 92.88 155 HIS B N 1
ATOM 3098 C CA . HIS B 1 155 ? 3.855 -6.824 -3.529 1 92.88 155 HIS B CA 1
ATOM 3099 C C . HIS B 1 155 ? 4.891 -5.719 -3.707 1 92.88 155 HIS B C 1
ATOM 3101 O O . HIS B 1 155 ? 5.98 -5.785 -3.133 1 92.88 155 HIS B O 1
ATOM 3107 N N . THR B 1 156 ? 4.559 -4.684 -4.465 1 93.06 156 THR B N 1
ATOM 3108 C CA . THR B 1 156 ? 5.508 -3.592 -4.648 1 93.06 156 THR B CA 1
ATOM 3109 C C . THR B 1 156 ? 4.902 -2.268 -4.195 1 93.06 156 THR B C 1
ATOM 3111 O O . THR B 1 156 ? 5.539 -1.217 -4.301 1 93.06 156 THR B O 1
ATOM 3114 N N . SER B 1 157 ? 3.748 -2.314 -3.643 1 90.12 157 SER B N 1
ATOM 3115 C CA . SER B 1 157 ? 2.955 -1.106 -3.436 1 90.12 157 SER B CA 1
ATOM 3116 C C . SER B 1 157 ? 3.59 -0.203 -2.383 1 90.12 157 SER B C 1
ATOM 3118 O O . SER B 1 157 ? 3.391 1.013 -2.4 1 90.12 157 SER B O 1
ATOM 3120 N N . ALA B 1 158 ? 4.355 -0.751 -1.451 1 88.19 158 ALA B N 1
ATOM 3121 C CA . ALA B 1 158 ? 4.922 0.034 -0.358 1 88.19 158 ALA B CA 1
ATOM 3122 C C . ALA B 1 158 ? 6.328 0.518 -0.705 1 88.19 158 ALA B C 1
ATOM 3124 O O . ALA B 1 158 ? 6.973 1.201 0.096 1 88.19 158 ALA B O 1
ATOM 3125 N N . LEU B 1 159 ? 6.762 0.241 -1.91 1 90.88 159 LEU B N 1
ATOM 3126 C CA . LEU B 1 159 ? 8.148 0.508 -2.277 1 90.88 159 LEU B CA 1
ATOM 3127 C C . LEU B 1 159 ? 8.266 1.837 -3.016 1 90.88 159 LEU B C 1
ATOM 3129 O O . LEU B 1 159 ? 7.332 2.262 -3.695 1 90.88 159 LEU B O 1
ATOM 3133 N N . ASP B 1 160 ? 9.422 2.469 -2.844 1 90.62 160 ASP B N 1
ATOM 3134 C CA . ASP B 1 160 ? 9.711 3.645 -3.658 1 90.62 160 ASP B CA 1
ATOM 3135 C C . ASP B 1 160 ? 9.898 3.262 -5.125 1 90.62 160 ASP B C 1
ATOM 3137 O O . ASP B 1 160 ? 10.039 2.082 -5.453 1 90.62 160 ASP B O 1
ATOM 3141 N N . PRO B 1 161 ? 9.922 4.223 -5.992 1 89.5 161 PRO B N 1
ATOM 3142 C CA . PRO B 1 161 ? 9.891 3.936 -7.426 1 89.5 161 PRO B CA 1
ATOM 3143 C C . PRO B 1 161 ? 11.078 3.096 -7.891 1 89.5 161 PRO B C 1
ATOM 3145 O O . PRO B 1 161 ? 10.914 2.154 -8.664 1 89.5 161 PRO B O 1
ATOM 3148 N N . LYS B 1 162 ? 12.18 3.418 -7.426 1 86.94 162 LYS B N 1
ATOM 3149 C CA . LYS B 1 162 ? 13.367 2.67 -7.832 1 86.94 162 LYS B CA 1
ATOM 3150 C C . LYS B 1 162 ? 13.273 1.21 -7.398 1 86.94 162 LYS B C 1
ATOM 3152 O O . LYS B 1 162 ? 13.5 0.302 -8.203 1 86.94 162 LYS B O 1
ATOM 3157 N N . MET B 1 163 ? 12.914 0.966 -6.23 1 88 163 MET B N 1
ATOM 3158 C CA . MET B 1 163 ? 12.828 -0.386 -5.688 1 88 163 MET B CA 1
ATOM 3159 C C . MET B 1 163 ? 11.664 -1.154 -6.309 1 88 163 MET B C 1
ATOM 3161 O O . MET B 1 163 ? 11.742 -2.371 -6.484 1 88 163 MET B O 1
ATOM 3165 N N . GLN B 1 164 ? 10.625 -0.43 -6.629 1 92.12 164 GLN B N 1
ATOM 3166 C CA . GLN B 1 164 ? 9.523 -1.071 -7.332 1 92.12 164 GLN B CA 1
ATOM 3167 C C . GLN B 1 164 ? 9.992 -1.696 -8.641 1 92.12 164 GLN B C 1
ATOM 3169 O O . GLN B 1 164 ? 9.719 -2.867 -8.914 1 92.12 164 GLN B O 1
ATOM 3174 N N . THR B 1 165 ? 10.695 -0.88 -9.383 1 90.62 165 THR B N 1
ATOM 3175 C CA . THR B 1 165 ? 11.18 -1.329 -10.68 1 90.62 165 THR B CA 1
ATOM 3176 C C . THR B 1 165 ? 12.141 -2.506 -10.523 1 90.62 165 THR B C 1
ATOM 3178 O O . THR B 1 165 ? 12 -3.521 -11.211 1 90.62 165 THR B O 1
ATOM 3181 N N . LEU B 1 166 ? 13.008 -2.391 -9.594 1 88.75 166 LEU B N 1
ATOM 3182 C CA . LEU B 1 166 ? 14.023 -3.418 -9.375 1 88.75 166 LEU B CA 1
ATOM 3183 C C . LEU B 1 166 ? 13.383 -4.73 -8.938 1 88.75 166 LEU B C 1
ATOM 3185 O O . LEU B 1 166 ? 13.695 -5.793 -9.477 1 88.75 166 LEU B O 1
ATOM 3189 N N . LEU B 1 167 ? 12.523 -4.672 -8.008 1 92.25 167 LEU B N 1
ATOM 3190 C CA . LEU B 1 167 ? 11.891 -5.887 -7.496 1 92.25 167 LEU B CA 1
ATOM 3191 C C . LEU B 1 167 ? 11 -6.523 -8.555 1 92.25 167 LEU B C 1
ATOM 3193 O O . LEU B 1 167 ? 10.945 -7.75 -8.672 1 92.25 167 LEU B O 1
ATOM 3197 N N . MET B 1 168 ? 10.297 -5.699 -9.312 1 95.19 168 MET B N 1
ATOM 3198 C CA . MET B 1 168 ? 9.43 -6.227 -10.359 1 95.19 168 MET B CA 1
ATOM 3199 C C . MET B 1 168 ? 10.234 -6.977 -11.414 1 95.19 168 MET B C 1
ATOM 3201 O O . MET B 1 168 ? 9.859 -8.07 -11.828 1 95.19 168 MET B O 1
ATOM 3205 N N . GLU B 1 169 ? 11.289 -6.348 -11.828 1 93.31 169 GLU B N 1
ATOM 3206 C CA . GLU B 1 169 ? 12.156 -6.988 -12.812 1 93.31 169 GLU B CA 1
ATOM 3207 C C . GLU B 1 169 ? 12.734 -8.297 -12.273 1 93.31 169 GLU B C 1
ATOM 3209 O O . GLU B 1 169 ? 12.742 -9.312 -12.977 1 93.31 169 GLU B O 1
ATOM 3214 N N . TYR B 1 170 ? 13.125 -8.25 -11.102 1 91.31 170 TYR B N 1
ATOM 3215 C CA . TYR B 1 170 ? 13.672 -9.445 -10.469 1 91.31 170 TYR B CA 1
ATOM 3216 C C . TYR B 1 170 ? 12.625 -10.547 -10.383 1 91.31 170 TYR B C 1
ATOM 3218 O O . TYR B 1 170 ? 12.898 -11.695 -10.734 1 91.31 170 TYR B O 1
ATOM 3226 N N . THR B 1 171 ? 11.484 -10.211 -9.898 1 94.31 171 THR B N 1
ATOM 3227 C CA . THR B 1 171 ? 10.383 -11.164 -9.766 1 94.31 171 THR B CA 1
ATOM 3228 C C . THR B 1 171 ? 10.047 -11.797 -11.117 1 94.31 171 THR B C 1
ATOM 3230 O O . THR B 1 171 ? 9.898 -13.016 -11.211 1 94.31 171 THR B O 1
ATOM 3233 N N . HIS B 1 172 ? 9.969 -10.977 -12.086 1 96.25 172 HIS B N 1
ATOM 3234 C CA . HIS B 1 172 ? 9.648 -11.453 -13.422 1 96.25 172 HIS B CA 1
ATOM 3235 C C . HIS B 1 172 ? 10.719 -12.406 -13.945 1 96.25 172 HIS B C 1
ATOM 3237 O O . HIS B 1 172 ? 10.398 -13.477 -14.453 1 96.25 172 HIS B O 1
ATOM 3243 N N . GLN B 1 173 ? 11.945 -12.016 -13.781 1 94.12 173 GLN B N 1
ATOM 3244 C CA . GLN B 1 173 ? 13.055 -12.836 -14.25 1 94.12 173 GLN B CA 1
ATOM 3245 C C . GLN B 1 173 ? 13.094 -14.18 -13.516 1 94.12 173 GLN B C 1
ATOM 3247 O O . GLN B 1 173 ? 13.297 -15.227 -14.141 1 94.12 173 GLN B O 1
ATOM 3252 N N . GLN B 1 174 ? 12.906 -14.148 -12.258 1 92.81 174 GLN B N 1
ATOM 3253 C CA . GLN B 1 174 ? 12.93 -15.383 -11.469 1 92.81 174 GLN B CA 1
ATOM 3254 C C . GLN B 1 174 ? 11.766 -16.297 -11.836 1 92.81 174 GLN B C 1
ATOM 3256 O O . GLN B 1 174 ? 11.914 -17.516 -11.883 1 92.81 174 GLN B O 1
ATOM 3261 N N . ALA B 1 175 ? 10.641 -15.719 -12.062 1 95.56 175 ALA B N 1
ATOM 3262 C CA . ALA B 1 175 ? 9.484 -16.516 -12.477 1 95.56 175 ALA B CA 1
ATOM 3263 C C . ALA B 1 175 ? 9.758 -17.25 -13.781 1 95.56 175 ALA B C 1
ATOM 3265 O O . ALA B 1 175 ? 9.461 -18.438 -13.898 1 95.56 175 ALA B O 1
ATOM 3266 N N . ILE B 1 176 ? 10.352 -16.562 -14.711 1 94.81 176 ILE B N 1
ATOM 3267 C CA . ILE B 1 176 ? 10.648 -17.141 -16.016 1 94.81 176 ILE B CA 1
ATOM 3268 C C . ILE B 1 176 ? 11.758 -18.188 -15.883 1 94.81 176 ILE B C 1
ATOM 3270 O O . ILE B 1 176 ? 11.602 -19.312 -16.328 1 94.81 176 ILE B O 1
ATOM 3274 N N . ASN B 1 177 ? 12.773 -17.844 -15.203 1 94.31 177 ASN B N 1
ATOM 3275 C CA . ASN B 1 177 ? 13.953 -18.703 -15.117 1 94.31 177 ASN B CA 1
ATOM 3276 C C . ASN B 1 177 ? 13.664 -19.984 -14.359 1 94.31 177 ASN B C 1
ATOM 3278 O O . ASN B 1 177 ? 14.234 -21.031 -14.672 1 94.31 177 ASN B O 1
ATOM 3282 N N . HIS B 1 178 ? 12.789 -19.938 -13.422 1 93.75 178 HIS B N 1
ATOM 3283 C CA . HIS B 1 178 ? 12.531 -21.094 -12.578 1 93.75 178 HIS B CA 1
ATOM 3284 C C . HIS B 1 178 ? 11.18 -21.719 -12.898 1 93.75 178 HIS B C 1
ATOM 3286 O O . HIS B 1 178 ? 10.773 -22.688 -12.25 1 93.75 178 HIS B O 1
ATOM 3292 N N . GLY B 1 179 ? 10.508 -21.188 -13.805 1 96.06 179 GLY B N 1
ATOM 3293 C CA . GLY B 1 179 ? 9.219 -21.719 -14.211 1 96.06 179 GLY B CA 1
ATOM 3294 C C . GLY B 1 179 ? 8.164 -21.641 -13.125 1 96.06 179 GLY B C 1
ATOM 3295 O O . GLY B 1 179 ? 7.395 -22.578 -12.93 1 96.06 179 GLY B O 1
ATOM 3296 N N . LEU B 1 180 ? 8.195 -20.609 -12.352 1 96.88 180 LEU B N 1
ATOM 3297 C CA . LEU B 1 180 ? 7.203 -20.406 -11.297 1 96.88 180 LEU B CA 1
ATOM 3298 C C . LEU B 1 180 ? 5.844 -20.062 -11.883 1 96.88 180 LEU B C 1
ATOM 3300 O O . LEU B 1 180 ? 5.75 -19.203 -12.766 1 96.88 180 LEU B O 1
ATOM 3304 N N . THR B 1 181 ? 4.828 -20.828 -11.484 1 98.5 181 THR B N 1
ATOM 3305 C CA . THR B 1 181 ? 3.475 -20.391 -11.789 1 98.5 181 THR B CA 1
ATOM 3306 C C . THR B 1 181 ? 3.062 -19.219 -10.891 1 98.5 181 THR B C 1
ATOM 3308 O O . THR B 1 181 ? 2.992 -19.375 -9.672 1 98.5 181 THR B O 1
ATOM 3311 N N . THR B 1 182 ? 2.793 -18.062 -11.492 1 98.19 182 THR B N 1
ATOM 3312 C CA . THR B 1 182 ? 2.684 -16.844 -10.711 1 98.19 182 THR B CA 1
ATOM 3313 C C . THR B 1 182 ? 1.34 -16.156 -10.953 1 98.19 182 THR B C 1
ATOM 3315 O O . THR B 1 182 ? 0.878 -16.078 -12.094 1 98.19 182 THR B O 1
ATOM 3318 N N . ILE B 1 183 ? 0.684 -15.805 -9.906 1 98.62 183 ILE B N 1
ATOM 3319 C CA . ILE B 1 183 ? -0.446 -14.883 -9.938 1 98.62 183 ILE B CA 1
ATOM 3320 C C . ILE B 1 183 ? -0.079 -13.594 -9.211 1 98.62 183 ILE B C 1
ATOM 3322 O O . ILE B 1 183 ? 0.306 -13.617 -8.047 1 98.62 183 ILE B O 1
ATOM 3326 N N . MET B 1 184 ? -0.181 -12.5 -9.922 1 98.25 184 MET B N 1
ATOM 3327 C CA . MET B 1 184 ? 0.138 -11.195 -9.352 1 98.25 184 MET B CA 1
ATOM 3328 C C . MET B 1 184 ? -1.06 -10.25 -9.438 1 98.25 184 MET B C 1
ATOM 3330 O O . MET B 1 184 ? -1.657 -10.102 -10.508 1 98.25 184 MET B O 1
ATOM 3334 N N . ILE B 1 185 ? -1.435 -9.68 -8.328 1 97.44 185 ILE B N 1
ATOM 3335 C CA . ILE B 1 185 ? -2.42 -8.602 -8.281 1 97.44 185 ILE B CA 1
ATOM 3336 C C . ILE B 1 185 ? -1.711 -7.254 -8.258 1 97.44 185 ILE B C 1
ATOM 3338 O O . ILE B 1 185 ? -0.754 -7.062 -7.5 1 97.44 185 ILE B O 1
ATOM 3342 N N . THR B 1 186 ? -2.16 -6.309 -9.094 1 96.12 186 THR B N 1
ATOM 3343 C CA . THR B 1 186 ? -1.563 -4.977 -9.062 1 96.12 186 THR B CA 1
ATOM 3344 C C . THR B 1 186 ? -2.58 -3.918 -9.477 1 96.12 186 THR B C 1
ATOM 3346 O O . THR B 1 186 ? -3.52 -4.211 -10.219 1 96.12 186 THR B O 1
ATOM 3349 N N . HIS B 1 187 ? -2.373 -2.771 -9.031 1 92.81 187 HIS B N 1
ATOM 3350 C CA . HIS B 1 187 ? -3.145 -1.612 -9.469 1 92.81 187 HIS B CA 1
ATOM 3351 C C . HIS B 1 187 ? -2.35 -0.762 -10.453 1 92.81 187 HIS B C 1
ATOM 3353 O O . HIS B 1 187 ? -2.855 0.241 -10.961 1 92.81 187 HIS B O 1
ATOM 3359 N N . LYS B 1 188 ? -1.204 -1.203 -10.805 1 93.38 188 LYS B N 1
ATOM 3360 C CA . LYS B 1 188 ? -0.373 -0.507 -11.781 1 93.38 188 LYS B CA 1
ATOM 3361 C C . LYS B 1 188 ? -0.586 -1.071 -13.188 1 93.38 188 LYS B C 1
ATOM 3363 O O . LYS B 1 188 ? -0.042 -2.123 -13.523 1 93.38 188 LYS B O 1
ATOM 3368 N N . MET B 1 189 ? -1.187 -0.278 -13.969 1 94 189 MET B N 1
ATOM 3369 C CA . MET B 1 189 ? -1.588 -0.758 -15.281 1 94 189 MET B CA 1
ATOM 3370 C C . MET B 1 189 ? -0.372 -0.975 -16.172 1 94 189 MET B C 1
ATOM 3372 O O . MET B 1 189 ? -0.348 -1.904 -16.984 1 94 189 MET B O 1
ATOM 3376 N N . ASP B 1 190 ? 0.643 -0.141 -16.016 1 94.44 190 ASP B N 1
ATOM 3377 C CA . ASP B 1 190 ? 1.865 -0.332 -16.781 1 94.44 190 ASP B CA 1
ATOM 3378 C C . ASP B 1 190 ? 2.486 -1.697 -16.5 1 94.44 190 ASP B C 1
ATOM 3380 O O . ASP B 1 190 ? 2.91 -2.396 -17.422 1 94.44 190 ASP B O 1
ATOM 3384 N N . ASP B 1 191 ? 2.506 -2.043 -15.273 1 96.31 191 ASP B N 1
ATOM 3385 C CA . ASP B 1 191 ? 3.055 -3.338 -14.883 1 96.31 191 ASP B CA 1
ATOM 3386 C C . ASP B 1 191 ? 2.164 -4.48 -15.367 1 96.31 191 ASP B C 1
ATOM 3388 O O . ASP B 1 191 ? 2.66 -5.535 -15.773 1 96.31 191 ASP B O 1
ATOM 3392 N N . ALA B 1 192 ? 0.874 -4.273 -15.32 1 96.44 192 ALA B N 1
ATOM 3393 C CA . ALA B 1 192 ? -0.082 -5.293 -15.742 1 96.44 192 ALA B CA 1
ATOM 3394 C C . ALA B 1 192 ? 0.121 -5.664 -17.203 1 96.44 192 ALA B C 1
ATOM 3396 O O . ALA B 1 192 ? -0.046 -6.824 -17.594 1 96.44 192 ALA B O 1
ATOM 3397 N N . ILE B 1 193 ? 0.5 -4.688 -17.938 1 96.38 193 ILE B N 1
ATOM 3398 C CA . ILE B 1 193 ? 0.682 -4.898 -19.375 1 96.38 193 ILE B CA 1
ATOM 3399 C C . ILE B 1 193 ? 2.078 -5.457 -19.641 1 96.38 193 ILE B C 1
ATOM 3401 O O . ILE B 1 193 ? 2.238 -6.402 -20.422 1 96.38 193 ILE B O 1
ATOM 3405 N N . LYS B 1 194 ? 3.033 -4.945 -19 1 96.19 194 LYS B N 1
ATOM 3406 C CA . LYS B 1 194 ? 4.441 -5.234 -19.266 1 96.19 194 LYS B CA 1
ATOM 3407 C C . LYS B 1 194 ? 4.801 -6.648 -18.812 1 96.19 194 LYS B C 1
ATOM 3409 O O . LYS B 1 194 ? 5.566 -7.336 -19.5 1 96.19 194 LYS B O 1
ATOM 3414 N N . TYR B 1 195 ? 4.238 -7.059 -17.766 1 97.31 195 TYR B N 1
ATOM 3415 C CA . TYR B 1 195 ? 4.73 -8.297 -17.172 1 97.31 195 TYR B CA 1
ATOM 3416 C C . TYR B 1 195 ? 3.705 -9.414 -17.312 1 97.31 195 TYR B C 1
ATOM 3418 O O . TYR B 1 195 ? 2.502 -9.156 -17.406 1 97.31 195 TYR B O 1
ATOM 3426 N N . GLY B 1 196 ? 4.223 -10.664 -17.312 1 96.75 196 GLY B N 1
ATOM 3427 C CA . GLY B 1 196 ? 3.383 -11.852 -17.375 1 96.75 196 GLY B CA 1
ATOM 3428 C C . GLY B 1 196 ? 2.936 -12.188 -18.797 1 96.75 196 GLY B C 1
ATOM 3429 O O . GLY B 1 196 ? 3.098 -11.375 -19.703 1 96.75 196 GLY B O 1
ATOM 3430 N N . ASN B 1 197 ? 2.326 -13.328 -18.984 1 97.62 197 ASN B N 1
ATOM 3431 C CA . ASN B 1 197 ? 1.878 -13.773 -20.297 1 97.62 197 ASN B CA 1
ATOM 3432 C C . ASN B 1 197 ? 0.356 -13.773 -20.391 1 97.62 197 ASN B C 1
ATOM 3434 O O . ASN B 1 197 ? -0.198 -14.031 -21.469 1 97.62 197 ASN B O 1
ATOM 3438 N N . ARG B 1 198 ? -0.319 -13.523 -19.266 1 98.19 198 ARG B N 1
ATOM 3439 C CA . ARG B 1 198 ? -1.777 -13.531 -19.219 1 98.19 198 ARG B CA 1
ATOM 3440 C C . ARG B 1 198 ? -2.301 -12.414 -18.328 1 98.19 198 ARG B C 1
ATOM 3442 O O . ARG B 1 198 ? -1.723 -12.141 -17.266 1 98.19 198 ARG B O 1
ATOM 3449 N N . LEU B 1 199 ? -3.363 -11.719 -18.766 1 98.19 199 LEU B N 1
ATOM 3450 C CA . LEU B 1 199 ? -3.99 -10.625 -18.031 1 98.19 199 LEU B CA 1
ATOM 3451 C C . LEU B 1 199 ? -5.477 -10.898 -17.812 1 98.19 199 LEU B C 1
ATOM 3453 O O . LEU B 1 199 ? -6.207 -11.172 -18.766 1 98.19 199 LEU B O 1
ATOM 3457 N N . ILE B 1 200 ? -5.867 -10.805 -16.562 1 98.06 200 ILE B N 1
ATOM 3458 C CA . ILE B 1 200 ? -7.246 -11.07 -16.172 1 98.06 200 ILE B CA 1
ATOM 3459 C C . ILE B 1 200 ? -7.816 -9.875 -15.422 1 98.06 200 ILE B C 1
ATOM 3461 O O . ILE B 1 200 ? -7.152 -9.305 -14.555 1 98.06 200 ILE B O 1
ATOM 3465 N N . MET B 1 201 ? -8.992 -9.492 -15.781 1 97.12 201 MET B N 1
ATOM 3466 C CA . MET B 1 201 ? -9.719 -8.469 -15.031 1 97.12 201 MET B CA 1
ATOM 3467 C C . MET B 1 201 ? -10.906 -9.078 -14.289 1 97.12 201 MET B C 1
ATOM 3469 O O . MET B 1 201 ? -11.711 -9.789 -14.875 1 97.12 201 MET B O 1
ATOM 3473 N N . LEU B 1 202 ? -10.906 -8.812 -13.008 1 96.5 202 LEU B N 1
ATOM 3474 C CA . LEU B 1 202 ? -12.023 -9.227 -12.172 1 96.5 202 LEU B CA 1
ATOM 3475 C C . LEU B 1 202 ? -12.984 -8.07 -11.922 1 96.5 202 LEU B C 1
ATOM 3477 O O . LEU B 1 202 ? -12.547 -6.941 -11.672 1 96.5 202 LEU B O 1
ATOM 3481 N N . HIS B 1 203 ? -14.227 -8.367 -12.039 1 94 203 HIS B N 1
ATOM 3482 C CA . HIS B 1 203 ? -15.289 -7.41 -11.734 1 94 203 HIS B CA 1
ATOM 3483 C C . HIS B 1 203 ? -16.469 -8.094 -11.055 1 94 203 HIS B C 1
ATOM 3485 O O . HIS B 1 203 ? -17.062 -9.023 -11.617 1 94 203 HIS B O 1
ATOM 3491 N N . GLN B 1 204 ? -16.766 -7.652 -9.867 1 89.62 204 GLN B N 1
ATOM 3492 C CA . GLN B 1 204 ? -17.891 -8.164 -9.094 1 89.62 204 GLN B CA 1
ATOM 3493 C C . GLN B 1 204 ? -17.844 -9.688 -8.992 1 89.62 204 GLN B C 1
ATOM 3495 O O . GLN B 1 204 ? -18.828 -10.367 -9.25 1 89.62 204 GLN B O 1
ATOM 3500 N N . GLY B 1 205 ? -16.672 -10.148 -8.781 1 94.44 205 GLY B N 1
ATOM 3501 C CA . GLY B 1 205 ? -16.484 -11.562 -8.492 1 94.44 205 GLY B CA 1
ATOM 3502 C C . GLY B 1 205 ? -16.422 -12.422 -9.734 1 94.44 205 GLY B C 1
ATOM 3503 O O . GLY B 1 205 ? -16.453 -13.656 -9.648 1 94.44 205 GLY B O 1
ATOM 3504 N N . LYS B 1 206 ? -16.391 -11.773 -10.906 1 96.44 206 LYS B N 1
ATOM 3505 C CA . LYS B 1 206 ? -16.359 -12.508 -12.172 1 96.44 206 LYS B CA 1
ATOM 3506 C C . LYS B 1 206 ? -15.18 -12.055 -13.031 1 96.44 206 LYS B C 1
ATOM 3508 O O . LYS B 1 206 ? -14.727 -10.914 -12.922 1 96.44 206 LYS B O 1
ATOM 3513 N N . ILE B 1 207 ? -14.727 -12.984 -13.906 1 97.31 207 ILE B N 1
ATOM 3514 C CA . ILE B 1 207 ? -13.719 -12.633 -14.891 1 97.31 207 ILE B CA 1
ATOM 3515 C C . ILE B 1 207 ? -14.383 -11.953 -16.094 1 97.31 207 ILE B C 1
ATOM 3517 O O . ILE B 1 207 ? -15.219 -12.555 -16.766 1 97.31 207 ILE B O 1
ATOM 3521 N N . VAL B 1 208 ? -13.977 -10.758 -16.375 1 96.12 208 VAL B N 1
ATOM 3522 C CA . VAL B 1 208 ? -14.648 -10.023 -17.438 1 96.12 208 VAL B CA 1
ATOM 3523 C C . VAL B 1 208 ? -13.68 -9.812 -18.594 1 96.12 208 VAL B C 1
ATOM 3525 O O . VAL B 1 208 ? -14.086 -9.43 -19.703 1 96.12 208 VAL B O 1
ATOM 3528 N N . LEU B 1 209 ? -12.469 -9.945 -18.359 1 96.38 209 LEU B N 1
ATOM 3529 C CA . LEU B 1 209 ? -11.422 -9.891 -19.375 1 96.38 209 LEU B CA 1
ATOM 3530 C C . LEU B 1 209 ? -10.383 -10.984 -19.141 1 96.38 209 LEU B C 1
ATOM 3532 O O . LEU B 1 209 ? -9.969 -11.219 -18 1 96.38 209 LEU B O 1
ATOM 3536 N N . ASP B 1 210 ? -10.047 -11.711 -20.109 1 97.81 210 ASP B N 1
ATOM 3537 C CA . ASP B 1 210 ? -9.023 -12.75 -20.109 1 97.81 210 ASP B CA 1
ATOM 3538 C C . ASP B 1 210 ? -8.25 -12.75 -21.438 1 97.81 210 ASP B C 1
ATOM 3540 O O . ASP B 1 210 ? -8.711 -13.32 -22.422 1 97.81 210 ASP B O 1
ATOM 3544 N N . ILE B 1 211 ? -7.047 -12.117 -21.375 1 97.5 211 ILE B N 1
ATOM 3545 C CA . ILE B 1 211 ? -6.32 -12.016 -22.625 1 97.5 211 ILE B CA 1
ATOM 3546 C C . ILE B 1 211 ? -4.891 -12.516 -22.438 1 97.5 211 ILE B C 1
ATOM 3548 O O . ILE B 1 211 ? -4.348 -12.469 -21.344 1 97.5 211 ILE B O 1
ATOM 3552 N N . HIS B 1 212 ? -4.297 -13.016 -23.516 1 96.75 212 HIS B N 1
ATOM 3553 C CA . HIS B 1 212 ? -2.932 -13.531 -23.562 1 96.75 212 HIS B CA 1
ATOM 3554 C C . HIS B 1 212 ? -2.322 -13.383 -24.953 1 96.75 212 HIS B C 1
ATOM 3556 O O . HIS B 1 212 ? -2.998 -12.938 -25.875 1 96.75 212 HIS B O 1
ATOM 3562 N N . GLY B 1 213 ? -1.006 -13.594 -25.062 1 93.25 213 GLY B N 1
ATOM 3563 C CA . GLY B 1 213 ? -0.33 -13.562 -26.344 1 93.25 213 GLY B CA 1
ATOM 3564 C C . GLY B 1 213 ? -0.458 -12.227 -27.062 1 93.25 213 GLY B C 1
ATOM 3565 O O . GLY B 1 213 ? -0.152 -11.18 -26.484 1 93.25 213 GLY B O 1
ATOM 3566 N N . ALA B 1 214 ? -1.043 -12.328 -28.234 1 94.75 214 ALA B N 1
ATOM 3567 C CA . ALA B 1 214 ? -1.121 -11.156 -29.109 1 94.75 214 ALA B CA 1
ATOM 3568 C C . ALA B 1 214 ? -2.115 -10.133 -28.562 1 94.75 214 ALA B C 1
ATOM 3570 O O . ALA B 1 214 ? -1.895 -8.93 -28.672 1 94.75 214 ALA B O 1
ATOM 3571 N N . GLN B 1 215 ? -3.148 -10.648 -27.984 1 96.5 215 GLN B N 1
ATOM 3572 C CA . GLN B 1 215 ? -4.164 -9.75 -27.453 1 96.5 215 GLN B CA 1
ATOM 3573 C C . GLN B 1 215 ? -3.605 -8.922 -26.297 1 96.5 215 GLN B C 1
ATOM 3575 O O . GLN B 1 215 ? -3.85 -7.719 -26.203 1 96.5 215 GLN B O 1
ATOM 3580 N N . LYS B 1 216 ? -2.846 -9.555 -25.438 1 96.38 216 LYS B N 1
ATOM 3581 C CA . LYS B 1 216 ? -2.238 -8.828 -24.328 1 96.38 216 LYS B CA 1
ATOM 3582 C C . LYS B 1 216 ? -1.187 -7.84 -24.828 1 96.38 216 LYS B C 1
ATOM 3584 O O . LYS B 1 216 ? -1.113 -6.707 -24.344 1 96.38 216 LYS B O 1
ATOM 3589 N N . LYS B 1 217 ? -0.447 -8.219 -25.828 1 94.94 217 LYS B N 1
ATOM 3590 C CA . LYS B 1 217 ? 0.619 -7.375 -26.359 1 94.94 217 LYS B CA 1
ATOM 3591 C C . LYS B 1 217 ? 0.052 -6.121 -27.016 1 94.94 217 LYS B C 1
ATOM 3593 O O . LYS B 1 217 ? 0.688 -5.066 -27 1 94.94 217 LYS B O 1
ATOM 3598 N N . ALA B 1 218 ? -1.111 -6.258 -27.484 1 96 218 ALA B N 1
ATOM 3599 C CA . ALA B 1 218 ? -1.737 -5.148 -28.203 1 96 218 ALA B CA 1
ATOM 3600 C C . ALA B 1 218 ? -2.438 -4.199 -27.234 1 96 218 ALA B C 1
ATOM 3602 O O . ALA B 1 218 ? -2.799 -3.08 -27.609 1 96 218 ALA B O 1
ATOM 3603 N N . MET B 1 219 ? -2.607 -4.664 -26.031 1 95.56 219 MET B N 1
ATOM 3604 C CA . MET B 1 219 ? -3.34 -3.871 -25.047 1 95.56 219 MET B CA 1
ATOM 3605 C C . MET B 1 219 ? -2.516 -2.668 -24.594 1 95.56 219 MET B C 1
ATOM 3607 O O . MET B 1 219 ? -1.301 -2.77 -24.422 1 95.56 219 MET B O 1
ATOM 3611 N N . THR B 1 220 ? -3.211 -1.537 -24.438 1 96.12 220 THR B N 1
ATOM 3612 C CA . THR B 1 220 ? -2.586 -0.319 -23.938 1 96.12 220 THR B CA 1
ATOM 3613 C C . THR B 1 220 ? -3.152 0.056 -22.562 1 96.12 220 THR B C 1
ATOM 3615 O O . THR B 1 220 ? -4.215 -0.429 -22.172 1 96.12 220 THR B O 1
ATOM 3618 N N . VAL B 1 221 ? -2.436 0.881 -21.859 1 93.94 221 VAL B N 1
ATOM 3619 C CA . VAL B 1 221 ? -2.893 1.361 -20.562 1 93.94 221 VAL B CA 1
ATOM 3620 C C . VAL B 1 221 ? -4.246 2.055 -20.703 1 93.94 221 VAL B C 1
ATOM 3622 O O . VAL B 1 221 ? -5.168 1.802 -19.938 1 93.94 221 VAL B O 1
ATOM 3625 N N . GLN B 1 222 ? -4.363 2.883 -21.703 1 93.12 222 GLN B N 1
ATOM 3626 C CA . GLN B 1 222 ? -5.613 3.588 -21.938 1 93.12 222 GLN B CA 1
ATOM 3627 C C . GLN B 1 222 ? -6.746 2.609 -22.234 1 93.12 222 GLN B C 1
ATOM 3629 O O . GLN B 1 222 ? -7.875 2.793 -21.766 1 93.12 222 GLN B O 1
ATOM 3634 N N . GLY B 1 223 ? -6.434 1.638 -23.047 1 93.06 223 GLY B N 1
ATOM 3635 C CA . GLY B 1 223 ? -7.426 0.613 -23.344 1 93.06 223 GLY B CA 1
ATOM 3636 C C . GLY B 1 223 ? -7.922 -0.104 -22.094 1 93.06 223 GLY B C 1
ATOM 3637 O O . GLY B 1 223 ? -9.125 -0.321 -21.938 1 93.06 223 GLY B O 1
ATOM 3638 N N . LEU B 1 224 ? -7.023 -0.405 -21.219 1 92.12 224 LEU B N 1
ATOM 3639 C CA . LEU B 1 224 ? -7.367 -1.099 -19.984 1 92.12 224 LEU B CA 1
ATOM 3640 C C . LEU B 1 224 ? -8.219 -0.215 -19.078 1 92.12 224 LEU B C 1
ATOM 3642 O O . LEU B 1 224 ? -9.211 -0.678 -18.5 1 92.12 224 LEU B O 1
ATOM 3646 N N . LEU B 1 225 ? -7.82 1.028 -18.953 1 90.19 225 LEU B N 1
ATOM 3647 C CA . LEU B 1 225 ? -8.547 1.966 -18.109 1 90.19 225 LEU B CA 1
ATOM 3648 C C . LEU B 1 225 ? -9.961 2.197 -18.641 1 90.19 225 LEU B C 1
ATOM 3650 O O . LEU B 1 225 ? -10.906 2.311 -17.859 1 90.19 225 LEU B O 1
ATOM 3654 N N . THR B 1 226 ? -10.086 2.256 -19.906 1 90.19 226 THR B N 1
ATOM 3655 C CA . THR B 1 226 ? -11.398 2.41 -20.531 1 90.19 226 THR B CA 1
ATOM 3656 C C . THR B 1 226 ? -12.289 1.213 -20.203 1 90.19 226 THR B C 1
ATOM 3658 O O . THR B 1 226 ? -13.453 1.381 -19.844 1 90.19 226 THR B O 1
ATOM 3661 N N . MET B 1 227 ? -11.711 0.096 -20.312 1 87.12 227 MET B N 1
ATOM 3662 C CA . MET B 1 227 ? -12.461 -1.117 -20 1 87.12 227 MET B CA 1
ATOM 3663 C C . MET B 1 227 ? -12.867 -1.14 -18.531 1 87.12 227 MET B C 1
ATOM 3665 O O . MET B 1 227 ? -14 -1.496 -18.203 1 87.12 227 MET B O 1
ATOM 3669 N N . PHE B 1 228 ? -11.992 -0.731 -17.781 1 83.81 228 PHE B N 1
ATOM 3670 C CA . PHE B 1 228 ? -12.227 -0.657 -16.344 1 83.81 228 PHE B CA 1
ATOM 3671 C C . PHE B 1 228 ? -13.406 0.268 -16.031 1 83.81 228 PHE B C 1
ATOM 3673 O O . PHE B 1 228 ? -14.281 -0.078 -15.242 1 83.81 228 PHE B O 1
ATOM 3680 N N . HIS B 1 229 ? -13.375 1.358 -16.656 1 83.19 229 HIS B N 1
ATOM 3681 C CA . HIS B 1 229 ? -14.43 2.346 -16.453 1 83.19 229 HIS B CA 1
ATOM 3682 C C . HIS B 1 229 ? -15.766 1.84 -16.984 1 83.19 229 HIS B C 1
ATOM 3684 O O . HIS B 1 229 ? -16.812 2.1 -16.391 1 83.19 229 HIS B O 1
ATOM 3690 N N . GLN B 1 230 ? -15.727 1.163 -18 1 84.5 230 GLN B N 1
ATOM 3691 C CA . GLN B 1 230 ? -16.953 0.624 -18.594 1 84.5 230 GLN B CA 1
ATOM 3692 C C . GLN B 1 230 ? -17.625 -0.361 -17.656 1 84.5 230 GLN B C 1
ATOM 3694 O O . GLN B 1 230 ? -18.859 -0.33 -17.5 1 84.5 230 GLN B O 1
ATOM 3699 N N . TYR B 1 231 ? -16.859 -1.121 -16.984 1 82.19 231 TYR B N 1
ATOM 3700 C CA . TYR B 1 231 ? -17.422 -2.111 -16.078 1 82.19 231 TYR B CA 1
ATOM 3701 C C . TYR B 1 231 ? -17.859 -1.464 -14.773 1 82.19 231 TYR B C 1
ATOM 3703 O O . TYR B 1 231 ? -18.844 -1.89 -14.164 1 82.19 231 TYR B O 1
ATOM 3711 N N . GLU B 1 232 ? -17.203 -0.459 -14.391 1 76.69 232 GLU B N 1
ATOM 3712 C CA . GLU B 1 232 ? -17.562 0.208 -13.141 1 76.69 232 GLU B CA 1
ATOM 3713 C C . GLU B 1 232 ? -18.812 1.063 -13.312 1 76.69 232 GLU B C 1
ATOM 3715 O O . GLU B 1 232 ? -19.609 1.2 -12.383 1 76.69 232 GLU B O 1
ATOM 3720 N N . ASP B 1 233 ? -18.922 1.766 -14.438 1 66.12 233 ASP B N 1
ATOM 3721 C CA . ASP B 1 233 ? -20.094 2.594 -14.727 1 66.12 233 ASP B CA 1
ATOM 3722 C C . ASP B 1 233 ? -21.344 1.736 -14.898 1 66.12 233 ASP B C 1
ATOM 3724 O O . ASP B 1 233 ? -22.453 2.18 -14.594 1 66.12 233 ASP B O 1
ATOM 3728 N N . GLN B 1 234 ? -21.234 0.594 -15.422 1 55.47 234 GLN B N 1
ATOM 3729 C CA . GLN B 1 234 ? -22.406 -0.272 -15.586 1 55.47 234 GLN B CA 1
ATOM 3730 C C . GLN B 1 234 ? -23 -0.638 -14.234 1 55.47 234 GLN B C 1
ATOM 3732 O O . GLN B 1 234 ? -24.203 -0.919 -14.141 1 55.47 234 GLN B O 1
ATOM 3737 N N . LEU B 1 235 ? -22.344 -0.574 -13.227 1 49.38 235 LEU B N 1
ATOM 3738 C CA . LEU B 1 235 ? -22.875 -0.792 -11.891 1 49.38 235 LEU B CA 1
ATOM 3739 C C . LEU B 1 235 ? -23.75 0.379 -11.461 1 49.38 235 LEU B C 1
ATOM 3741 O O . LEU B 1 235 ? -24.734 0.192 -10.734 1 49.38 235 LEU B O 1
ATOM 3745 N N . LEU B 1 236 ? -23.344 1.604 -11.766 1 42.62 236 LEU B N 1
ATOM 3746 C CA . LEU B 1 2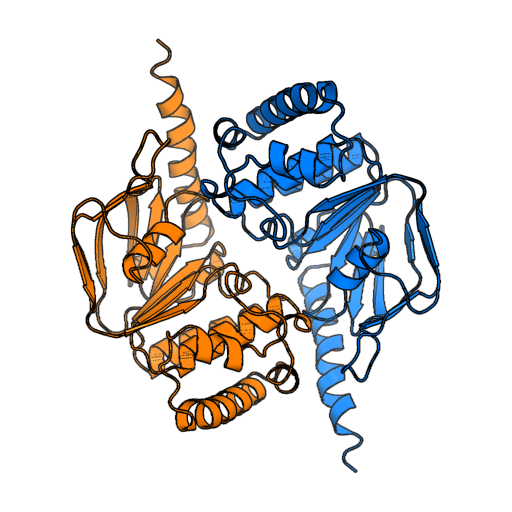36 ? -24.141 2.77 -11.406 1 42.62 236 LEU B CA 1
ATOM 3747 C C . LEU B 1 236 ? -25.516 2.713 -12.07 1 42.62 236 LEU B C 1
ATOM 3749 O O . LEU B 1 236 ? -26.516 3.156 -11.492 1 42.62 236 LEU B O 1
ATOM 3753 N N . VAL B 1 237 ? -25.594 2.248 -13.352 1 38.5 237 VAL B N 1
ATOM 3754 C CA . VAL B 1 237 ? -26.891 2.18 -14.023 1 38.5 237 VAL B CA 1
ATOM 3755 C C . VAL B 1 237 ? -27.688 0.981 -13.508 1 38.5 237 VAL B C 1
ATOM 3757 O O . VAL B 1 237 ? -28.906 1.054 -13.352 1 38.5 237 VAL B O 1
ATOM 3760 N N . SER B 1 238 ? -27.125 -0.05 -13.352 1 37.84 238 SER B N 1
ATOM 3761 C CA . SER B 1 238 ? -27.906 -1.231 -13 1 37.84 238 SER B CA 1
ATOM 3762 C C . SER B 1 238 ? -28.391 -1.167 -11.555 1 37.84 238 SER B C 1
ATOM 3764 O O . SER B 1 238 ? -29.281 -1.928 -11.164 1 37.84 238 SER B O 1
ATOM 3766 N N . GLY B 1 239 ? -27.734 -0.558 -10.656 1 38.22 239 GLY B N 1
ATOM 3767 C CA . GLY B 1 239 ? -28.281 -0.388 -9.32 1 38.22 239 GLY B CA 1
ATOM 3768 C C . GLY B 1 239 ? -29.438 0.59 -9.266 1 38.22 239 GLY B C 1
ATOM 3769 O O . GLY B 1 239 ? -30.016 0.816 -8.203 1 38.22 239 GLY B O 1
ATOM 3770 N N . GLY B 1 240 ? -29.656 1.477 -10.234 1 33.84 240 GLY B N 1
ATOM 3771 C CA . GLY B 1 240 ? -30.828 2.334 -10.289 1 33.84 240 GLY B CA 1
ATOM 3772 C C . GLY B 1 240 ? -32.094 1.57 -10.539 1 33.84 240 GLY B C 1
ATOM 3773 O O . GLY B 1 240 ? -33.188 2.152 -10.531 1 33.84 240 GLY B O 1
ATOM 3774 N N . GLY B 1 241 ? -32.125 0.423 -11.195 1 32.97 241 GLY B N 1
ATOM 3775 C CA . GLY B 1 241 ? -33.406 -0.072 -11.648 1 32.97 241 GLY B CA 1
ATOM 3776 C C . GLY B 1 241 ? -34.344 -0.48 -10.508 1 32.97 241 GLY B C 1
ATOM 3777 O O . GLY B 1 241 ? -35.531 -0.634 -10.703 1 32.97 241 GLY B O 1
ATOM 3778 N N . ASN B 1 242 ? -33.875 -1.136 -9.484 1 28.61 242 ASN B N 1
ATOM 3779 C CA . ASN B 1 242 ? -35 -1.711 -8.766 1 28.61 242 ASN B CA 1
ATOM 3780 C C . ASN B 1 242 ? -35.656 -0.701 -7.809 1 28.61 242 ASN B C 1
ATOM 3782 O O . ASN B 1 242 ? -36.281 -1.084 -6.828 1 28.61 242 ASN B O 1
ATOM 3786 N N . VAL B 1 243 ? -35.281 0.58 -7.762 1 28.17 243 VAL B N 1
ATOM 3787 C CA . VAL B 1 243 ? -36.156 1.376 -6.906 1 28.17 243 VAL B CA 1
ATOM 3788 C C . VAL B 1 243 ? -37.438 1.735 -7.66 1 28.17 243 VAL B C 1
ATOM 3790 O O . VAL B 1 243 ? -37.438 2.666 -8.469 1 28.17 243 VAL B O 1
ATOM 3793 N N . ASN B 1 244 ? -37.875 0.94 -8.633 1 23.25 244 ASN B N 1
ATOM 3794 C CA . ASN B 1 244 ? -39.281 1.159 -8.891 1 23.25 244 ASN B CA 1
ATOM 3795 C C . ASN B 1 244 ? -40.156 0.608 -7.758 1 23.25 244 ASN B C 1
ATOM 3797 O O . ASN B 1 244 ? -39.906 -0.499 -7.273 1 23.25 244 ASN B O 1
#

Organism: Lawsonia intracellularis (strain PHE/MN1-00) (NCBI:txid363253)

Radius of gyration: 22.64 Å; Cα contacts (8 Å, |Δi|>4): 870; chains: 2; bounding box: 80×58×51 Å

Sequence (488 aa):
MINIIKVTKSFPGLFRPVINDISLYLERGDFCVFIGANGCGKSTLLKLISSEYQADSGAIKLSGDVAQVVQDVNLGTVPEMTLLENIALSEIIKPKLLFYKRYKDQILQKLKELDGGLEDYINQPLKMLSGGQRQMIATLMAIISGRQILLLDEHTSALDPKMQTLLMEYTHQQAINHGLTTIMITHKMDDAIKYGNRLIMLHQGKIVLDIHGAQKKAMTVQGLLTMFHQYEDQLLVSGGGNVNMINIIKVTKSFPGLFRPVINDISLYLERGDFCVFIGANGCGKSTLLKLISSEYQADSGAIKLSGDVAQVVQDVNLGTVPEMTLLENIALSEIIKPKLLFYKRYKDQILQKLKELDGGLEDYINQPLKMLSGGQRQMIATLMAIISGRQILLLDEHTSALDPKMQTLLMEYTHQQAINHGLTTIMITHKMDDAIKYGNRLIMLHQGKIVLDIHGAQKKAMTVQGLLTMFHQYEDQLLVSGGGNVN

Foldseek 3Di:
DKWWAQFWADDPPDPGTLAGGETDDDDFLFAEEEEEDPSSCQVVVVCCQQVVDPTPDTDIDDDWAEQEDAPQLPPPADQQAFPLVRVCVVCSQVPPVVNSVVLLVVLLVVCVVLVPPLNVRRHGGNNPDDPQSSLLSSLSSSLVSPIQEYEAEQSRVRDDPVSSVSSLVVSQVSSNVVRHHYYYYHPDLVSQLVGTFWYFYGGNNYTPDIDGDPRSPPDDSVNVVVVNVVRVVVVVVVVPPPVD/DKWWAQFWADDPPDPGTLAGGETDDDDFLFAEEEEEDPSSCQVVVVCCQQVVDPTPDTDIDDDWAEQEDAPQLPPPADQQAFPLVRVCVVCSQVDPVVNSVVLLVVLLVVCVVLVPPLNVRRHGGNNPDDPQSSLLSSLSSSLVSPIQEYEAEQSRVRDDPSSSVSSLVVSQVSSNVVRHHYYYYHPDLVSQLPGTFWYFYGGNNYTPDIDGDPVSNPDDSVNVVVVNVVRVVVVVVVVPPPVD

Secondary structure (DSSP, 8-state):
-EEEEEEEE--TT-SS-SEEEEEEEE-TT-EEEEEE-TTSSHHHHHHHHTTSS--SEEEEEESS-EEEE-S-TTTT--TTSBHHHHHHHSSSS---HHHHHHHHHHHHHHHHHTTSS-GGGTTSBGGGS-HHHHHHHHHHHHHHT--SEEEEESTTTTS-HHHHHHHHHHHHHHHHHHT-EEEEE-S-HHHHHHSSSEEEEEETTEEEEEEEHHHHHH--HHHHHHHHHHHHHHHHHHTSTT--/-EEEEEEEE--TT-SS-SEEEEEEEE-TT-EEEEEE-TTSSHHHHHHHHTTSS--SEEEEEESS-EEEE-S-TTTT--TTSBHHHHHHHSSSS---HHHHHHHHHHHHHHHHHTTSS-GGGTTSBGGGS-HHHHHHHHHHHHHHT--SEEEEESTTTTS-HHHHHHHHHHHHHHHHHHT-EEEEE-S-HHHHHHSSSEEEEEETTEEEEEEEHHHHHH--HHHHHHHHHHHHHHHHHHTTTT--

InterPro domains:
  IPR003439 ABC transporter-like, ATP-binding domain [PF00005] (20-157)
  IPR003439 ABC transporter-like, ATP-binding domain [PS50893] (2-229)
  IPR003593 AAA+ ATPase domain [SM00382] (28-206)
  IPR027417 P-loop containing nucleoside triphosphate hydrolase [G3DSA:3.40.50.300] (1-236)
  IPR027417 P-loop containing nucleoside triphosphate hydrolase [SSF52540] (2-209)
  IPR050763 ABC transporter ATP-binding component [PTHR42711] (1-219)

pLDDT: mean 85.14, std 16.16, range [23.25, 98.69]

Nearest PDB structures (foldseek):
  3pux-assembly1_B  TM=8.688E-01  e=1.798E-18  Escherichia coli K-12
  2r6g-assembly1_A  TM=8.692E-01  e=3.447E-18  Escherichia coli K-12
  7x0q-assembly1_B  TM=8.553E-01  e=5.216E-18  Acetivibrio thermocellus
  4hzi-assembly1_B  TM=7.312E-01  e=2.620E-14  Leptospira interrogans serovar Copenhageni str. Fiocruz L1-130
  7w4p-assembly1_B  TM=7.522E-01  e=3.777E-12  Mesocricetus auratus

Solvent-accessible surface area (backbone atoms only — not comparable to full-atom values): 25911 Å² total; per-residue (Å²): 65,39,39,36,41,47,27,24,32,68,53,92,93,50,94,58,49,39,32,46,56,37,63,49,76,39,52,77,37,38,28,34,25,39,34,56,55,67,71,18,27,67,69,57,50,53,31,40,74,69,58,77,40,78,64,75,37,61,45,77,47,67,74,62,45,78,28,73,36,58,70,62,74,65,67,94,54,53,47,83,31,24,60,64,55,38,44,43,66,63,50,77,48,71,54,46,72,70,50,50,56,55,46,48,54,52,49,40,54,49,30,54,70,65,64,62,78,44,53,74,51,63,78,34,31,41,71,77,46,38,68,24,54,48,36,51,51,50,47,52,48,38,66,68,63,71,47,41,28,39,39,32,32,41,61,45,63,62,35,24,62,69,54,30,54,53,50,50,54,48,51,53,50,50,28,63,76,67,43,24,22,29,41,34,37,49,67,48,54,66,56,48,56,72,42,59,58,30,38,34,30,36,50,75,14,29,78,78,41,80,38,39,63,68,59,38,69,68,53,44,60,67,58,50,52,50,52,50,47,53,59,56,51,50,49,64,58,61,68,58,58,74,79,110,67,40,39,35,42,47,28,23,29,69,54,92,94,50,94,56,49,40,31,47,57,37,64,48,78,38,52,77,38,38,28,34,25,38,35,56,53,67,71,18,28,68,70,57,49,52,31,40,74,70,58,78,41,77,64,75,38,62,47,75,46,68,73,63,45,78,27,73,35,57,68,62,74,64,66,93,54,54,46,84,32,24,60,65,55,38,43,45,64,63,52,76,47,75,52,47,74,70,48,49,57,54,47,48,53,53,50,41,52,47,29,52,70,65,65,61,77,45,54,76,50,62,79,35,33,40,70,76,46,40,68,22,53,48,37,51,52,50,46,52,49,38,67,69,64,71,46,42,28,39,38,32,33,42,60,46,64,63,35,26,62,69,55,31,53,51,51,50,53,48,52,53,50,50,27,63,76,67,44,25,23,29,42,35,37,49,67,48,55,68,55,47,56,72,41,60,58,30,38,34,31,37,50,75,14,28,78,78,41,79,37,39,64,70,60,37,70,68,54,44,59,66,56,51,52,51,52,50,47,53,61,55,50,51,49,65,58,61,68,57,58,73,79,110